Protein AF-A0A964K2U7-F1 (afdb_monomer_lite)

Secondary structure (DSSP, 8-state):
--HHHHHHHHHHHHHHHHHHHHHHH-TT-EEEEEEETT---TTGGGGGSSSPPSS-EEE-SSEEEEEE-SSHHHHHHHHHHHHHH--STTT--EEE-TT----S----HHHHHHHHHHHHHHHHHHHHHHHHHHHHHHHTHHHHHHHHEE-----TT---SS-EE--THHHHHHHHHHHHHHHHHHS-TT-HHHHHHHHHHHHHHHHHHHHHHHHHHS---HHHHHHHHHHHHHHHHHHH-------S-HHHHHHHTSHHHHHHHHHHHHHHHHHHHHHHTTSTTHHHHHHHHHHHHHHHHHHHHT-HHHHHHHHHHHHHHHHHHHHHTTT-SS--HHHHHHHHHHHHHHHHHHHHHH-TTS-THHHHHHTHHHHHHHHHHHHIIIIIS---TTS--S-SHHHHIIIIII--S----HHHHHHHHHHHHHHHHHHHHHHHHHHHHSTT-HHHHHHHHHHHHHHHHHHHHHHHTS--

Structure (mmCIF, N/CA/C/O backbone):
data_AF-A0A964K2U7-F1
#
_entry.id   AF-A0A964K2U7-F1
#
loop_
_atom_site.group_PDB
_atom_site.id
_atom_site.type_symbol
_atom_site.label_atom_id
_atom_site.label_alt_id
_atom_site.label_comp_id
_atom_site.label_asym_id
_atom_site.label_entity_id
_atom_site.label_seq_id
_atom_site.pdbx_PDB_ins_code
_atom_site.Cartn_x
_atom_site.Cartn_y
_atom_site.Cartn_z
_atom_site.occupancy
_atom_site.B_iso_or_equiv
_atom_site.auth_seq_id
_atom_site.auth_comp_id
_atom_site.auth_asym_id
_atom_site.auth_atom_id
_atom_site.pdbx_PDB_model_num
ATOM 1 N N . LEU A 1 1 ? 0.781 4.391 -28.084 1.00 31.73 1 LEU A N 1
ATOM 2 C CA . LEU A 1 1 ? 1.133 4.532 -29.524 1.00 31.73 1 LEU A CA 1
ATOM 3 C C . LEU A 1 1 ? 2.185 5.617 -29.771 1.00 31.73 1 LEU A C 1
ATOM 5 O O . LEU A 1 1 ? 3.158 5.308 -30.443 1.00 31.73 1 LEU A O 1
ATOM 9 N N . LEU A 1 2 ? 2.053 6.825 -29.196 1.00 25.27 2 LEU A N 1
ATOM 10 C CA . LEU A 1 2 ? 3.112 7.851 -29.252 1.00 25.27 2 LEU A CA 1
ATOM 11 C C . LEU A 1 2 ? 4.397 7.428 -28.515 1.00 25.27 2 LEU A C 1
ATOM 13 O O . LEU A 1 2 ? 5.455 7.424 -29.123 1.00 25.27 2 LEU A O 1
ATOM 17 N N . GLN A 1 3 ? 4.311 6.946 -27.272 1.00 29.33 3 GLN A N 1
ATOM 18 C CA . GLN A 1 3 ? 5.480 6.452 -26.512 1.00 29.33 3 GLN A CA 1
ATOM 19 C C . GLN A 1 3 ? 6.163 5.234 -27.160 1.00 29.33 3 GLN A C 1
ATOM 21 O O . GLN A 1 3 ? 7.380 5.125 -27.162 1.00 29.33 3 GLN A O 1
ATOM 26 N N . ALA A 1 4 ? 5.389 4.354 -27.804 1.00 32.38 4 ALA A N 1
ATOM 27 C CA . ALA A 1 4 ? 5.916 3.218 -28.568 1.00 32.38 4 ALA A CA 1
ATOM 28 C C . ALA A 1 4 ? 6.540 3.614 -29.924 1.00 32.38 4 ALA A C 1
ATOM 30 O O . ALA A 1 4 ? 7.207 2.787 -30.549 1.00 32.38 4 ALA A O 1
ATOM 31 N N . ARG A 1 5 ? 6.280 4.837 -30.414 1.00 33.66 5 ARG A N 1
ATOM 32 C CA . ARG A 1 5 ? 7.003 5.460 -31.536 1.00 33.66 5 ARG A CA 1
ATOM 33 C C . ARG A 1 5 ? 8.257 6.177 -31.034 1.00 33.66 5 ARG A C 1
ATOM 35 O O . ARG A 1 5 ? 9.311 5.958 -31.612 1.00 33.66 5 ARG A O 1
ATOM 42 N N . ILE A 1 6 ? 8.158 6.896 -29.913 1.00 40.16 6 ILE A N 1
ATOM 43 C CA . ILE A 1 6 ? 9.279 7.585 -29.254 1.00 40.16 6 ILE A CA 1
ATOM 44 C C . ILE A 1 6 ? 10.371 6.581 -28.840 1.00 40.16 6 ILE A C 1
ATOM 46 O O . ILE A 1 6 ? 11.510 6.734 -29.257 1.00 40.16 6 ILE A O 1
ATOM 50 N N . ASN A 1 7 ? 10.032 5.471 -28.170 1.00 50.88 7 ASN A N 1
ATOM 51 C CA . ASN A 1 7 ? 11.007 4.411 -27.847 1.00 50.88 7 ASN A CA 1
ATOM 52 C C . ASN A 1 7 ? 11.593 3.724 -29.091 1.00 50.88 7 ASN A C 1
ATOM 54 O O . ASN A 1 7 ? 12.686 3.169 -29.034 1.00 50.88 7 ASN A O 1
ATOM 58 N N . ARG A 1 8 ? 10.882 3.739 -30.226 1.00 53.56 8 ARG A N 1
ATOM 59 C CA . ARG A 1 8 ? 11.367 3.140 -31.477 1.00 53.56 8 ARG A CA 1
ATOM 60 C C . ARG A 1 8 ? 12.396 4.018 -32.174 1.00 53.56 8 ARG A C 1
ATOM 62 O O . ARG A 1 8 ? 13.367 3.481 -32.693 1.00 53.56 8 ARG A O 1
ATOM 69 N N . GLU A 1 9 ? 12.176 5.327 -32.202 1.00 56.19 9 GLU A N 1
ATOM 70 C CA . GLU A 1 9 ? 13.131 6.284 -32.769 1.00 56.19 9 GLU A CA 1
ATOM 71 C C . GLU A 1 9 ? 14.373 6.397 -31.884 1.00 56.19 9 GLU A C 1
ATOM 73 O O . GLU A 1 9 ? 15.477 6.243 -32.396 1.00 56.19 9 GLU A O 1
ATOM 78 N N . VAL A 1 10 ? 14.198 6.479 -30.560 1.00 55.84 10 VAL A N 1
ATOM 79 C CA . VAL A 1 10 ? 15.306 6.501 -29.588 1.00 55.84 10 VAL A CA 1
ATOM 80 C C . VAL A 1 10 ? 16.146 5.221 -29.660 1.00 55.84 10 VAL A C 1
ATOM 82 O O . VAL A 1 10 ? 17.365 5.293 -29.783 1.00 55.84 10 VAL A O 1
ATOM 85 N N . CYS A 1 11 ? 15.518 4.039 -29.686 1.00 55.94 11 CYS A N 1
ATOM 86 C CA . CYS A 1 11 ? 16.244 2.778 -29.862 1.00 55.94 11 CYS A CA 1
ATOM 87 C C . CYS A 1 11 ? 16.986 2.715 -31.207 1.00 55.94 11 CYS A C 1
ATOM 89 O O . CYS A 1 11 ? 18.097 2.193 -31.288 1.00 55.94 11 CYS A O 1
ATOM 91 N N . ARG A 1 12 ? 16.396 3.254 -32.280 1.00 62.06 12 ARG A N 1
ATOM 92 C CA . ARG A 1 12 ? 17.020 3.257 -33.606 1.00 62.06 12 ARG A CA 1
ATOM 93 C C . ARG A 1 12 ? 18.237 4.180 -33.651 1.00 62.06 12 ARG A C 1
ATOM 95 O O . ARG A 1 12 ? 19.259 3.769 -34.188 1.00 62.06 12 ARG A 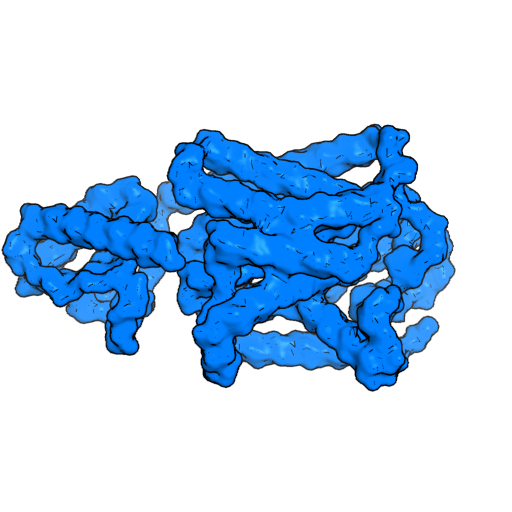O 1
ATOM 102 N N . GLU A 1 13 ? 18.153 5.368 -33.062 1.00 62.59 13 GLU A N 1
ATOM 103 C CA . GLU A 1 13 ? 19.284 6.295 -32.928 1.00 62.59 13 GLU A CA 1
ATOM 104 C C . GLU A 1 13 ? 20.396 5.708 -32.052 1.00 62.59 13 GLU A C 1
ATOM 106 O O . GLU A 1 13 ? 21.563 5.731 -32.444 1.00 62.59 13 GLU A O 1
ATOM 111 N N . ALA A 1 14 ? 20.035 5.085 -30.925 1.00 57.25 14 ALA A N 1
ATOM 112 C CA . ALA A 1 14 ? 20.966 4.384 -30.044 1.00 57.25 14 ALA A CA 1
ATOM 113 C C . ALA A 1 14 ? 21.734 3.275 -30.776 1.00 57.25 14 ALA A C 1
ATOM 115 O O . ALA A 1 14 ? 22.948 3.137 -30.630 1.00 57.25 14 ALA A O 1
ATOM 116 N N . ILE A 1 15 ? 21.021 2.491 -31.587 1.00 58.34 15 ILE A N 1
ATOM 117 C CA . ILE A 1 15 ? 21.591 1.398 -32.374 1.00 58.34 15 ILE A CA 1
ATOM 118 C C . ILE A 1 15 ? 22.478 1.922 -33.512 1.00 58.34 15 ILE A C 1
ATOM 120 O O . ILE A 1 15 ? 23.524 1.330 -33.770 1.00 58.34 15 ILE A O 1
ATOM 124 N N . ILE A 1 16 ? 22.087 3.007 -34.189 1.00 64.88 16 ILE A N 1
ATOM 125 C CA . ILE A 1 16 ? 22.888 3.625 -35.259 1.00 64.88 16 ILE A CA 1
ATOM 126 C C . ILE A 1 16 ? 24.203 4.156 -34.691 1.00 64.88 16 ILE A C 1
ATOM 128 O O . ILE A 1 16 ? 25.261 3.820 -35.214 1.00 64.88 16 ILE A O 1
ATOM 132 N N . LYS A 1 17 ? 24.147 4.895 -33.581 1.00 63.72 17 LYS A N 1
ATOM 133 C CA . LYS A 1 17 ? 25.339 5.439 -32.929 1.00 63.72 17 LYS A CA 1
ATOM 134 C C . LYS A 1 17 ? 26.271 4.338 -32.424 1.00 63.72 17 LYS A C 1
ATOM 136 O O . LYS A 1 17 ? 27.468 4.375 -32.678 1.00 63.72 17 LYS A O 1
ATOM 141 N N . LEU A 1 18 ? 25.707 3.298 -31.804 1.00 61.22 18 LEU A N 1
ATOM 142 C CA . LEU A 1 18 ? 26.470 2.116 -31.402 1.00 61.22 18 LEU A CA 1
ATOM 143 C C . LEU A 1 18 ? 27.148 1.445 -32.607 1.00 61.22 18 LEU A C 1
ATOM 145 O O . LEU A 1 18 ? 28.272 0.975 -32.494 1.00 61.22 18 LEU A O 1
ATOM 149 N N . ASN A 1 19 ? 26.479 1.394 -33.759 1.00 62.00 19 ASN A N 1
ATOM 150 C CA . ASN A 1 19 ? 27.033 0.810 -34.977 1.00 62.00 19 ASN A CA 1
ATOM 151 C C . ASN A 1 19 ? 28.189 1.643 -35.557 1.00 62.00 19 ASN A C 1
ATOM 153 O O . ASN A 1 19 ? 29.196 1.071 -35.964 1.00 62.00 19 ASN A O 1
ATOM 157 N N . GLU A 1 20 ? 28.062 2.970 -35.574 1.00 66.69 20 GLU A N 1
ATOM 158 C CA . GLU A 1 20 ? 29.128 3.886 -36.006 1.00 66.69 20 GLU A CA 1
ATOM 159 C C . GLU A 1 20 ? 30.361 3.776 -35.099 1.00 66.69 20 GLU A C 1
ATOM 161 O O . GLU A 1 20 ? 31.472 3.576 -35.593 1.00 66.69 20 GLU A O 1
ATOM 166 N N . ASP A 1 21 ? 30.152 3.794 -33.780 1.00 62.47 21 ASP A N 1
ATOM 167 C CA . ASP A 1 21 ? 31.222 3.672 -32.785 1.00 62.47 21 ASP A CA 1
ATOM 168 C C . ASP A 1 21 ? 31.923 2.301 -32.849 1.00 62.47 21 ASP A C 1
ATOM 170 O O . ASP A 1 21 ? 33.128 2.193 -32.619 1.00 62.47 21 ASP A O 1
ATOM 174 N N . LEU A 1 22 ? 31.185 1.234 -33.173 1.00 59.12 22 LEU A N 1
ATOM 175 C CA . LEU A 1 22 ? 31.733 -0.122 -33.287 1.00 59.12 22 LEU A CA 1
ATOM 176 C C . LEU A 1 22 ? 32.520 -0.340 -34.585 1.00 59.12 22 LEU A C 1
ATOM 178 O O . LEU A 1 22 ? 33.580 -0.968 -34.553 1.00 59.12 22 LEU A O 1
ATOM 182 N N . LEU A 1 23 ? 32.023 0.158 -35.721 1.00 63.53 23 LEU A N 1
ATOM 183 C CA . LEU A 1 23 ? 32.702 0.019 -37.016 1.00 63.53 23 LEU A CA 1
ATOM 184 C C . LEU A 1 23 ? 33.982 0.860 -37.094 1.00 63.53 23 LEU A C 1
ATOM 186 O O . LEU A 1 23 ? 34.909 0.471 -37.805 1.00 63.53 23 LEU A O 1
ATOM 190 N N . ALA A 1 24 ? 34.060 1.960 -36.339 1.00 65.69 24 ALA A N 1
ATOM 191 C CA . ALA A 1 24 ? 35.274 2.762 -36.209 1.00 65.69 24 ALA A CA 1
ATOM 192 C C . ALA A 1 24 ? 36.448 1.971 -35.595 1.00 65.69 24 ALA A C 1
ATOM 194 O O . ALA A 1 24 ? 37.592 2.145 -36.012 1.00 65.69 24 ALA A O 1
ATOM 195 N N . ASP A 1 25 ? 36.161 1.059 -34.661 1.00 63.03 25 ASP A N 1
ATOM 196 C CA . ASP A 1 25 ? 37.179 0.313 -33.910 1.00 63.03 25 ASP A CA 1
ATOM 197 C C . ASP A 1 25 ? 37.399 -1.125 -34.406 1.00 63.03 25 ASP A C 1
ATOM 199 O O . ASP A 1 25 ? 38.422 -1.740 -34.097 1.00 63.03 25 ASP A O 1
ATOM 203 N N . CYS A 1 26 ? 36.450 -1.692 -35.153 1.00 62.69 26 CYS A N 1
ATOM 204 C CA . CYS A 1 26 ? 36.553 -3.043 -35.703 1.00 62.69 26 CYS A CA 1
ATOM 205 C C . CYS A 1 26 ? 36.027 -3.112 -37.145 1.00 62.69 26 CYS A C 1
ATOM 207 O O . CYS A 1 26 ? 34.910 -3.583 -37.380 1.00 62.69 26 CYS A O 1
ATOM 209 N N . PRO A 1 27 ? 36.835 -2.713 -38.142 1.00 62.78 27 PRO A N 1
ATOM 210 C CA . PRO A 1 27 ? 36.427 -2.740 -39.549 1.00 62.78 27 PRO A CA 1
ATOM 211 C C . PRO A 1 27 ? 36.188 -4.162 -40.099 1.00 62.78 27 PRO A C 1
ATOM 213 O O . PRO A 1 27 ? 35.586 -4.320 -41.157 1.00 62.78 27 PRO A O 1
ATOM 216 N N . THR A 1 28 ? 36.642 -5.203 -39.391 1.00 54.69 28 THR A N 1
ATOM 217 C CA . THR A 1 28 ? 36.445 -6.629 -39.716 1.00 54.69 28 THR A CA 1
ATOM 218 C C . THR A 1 28 ? 35.242 -7.264 -39.010 1.00 54.69 28 THR A C 1
ATOM 220 O O . THR A 1 28 ? 34.909 -8.417 -39.292 1.00 54.69 28 THR A O 1
ATOM 223 N N . CYS A 1 29 ? 34.586 -6.553 -38.089 1.00 58.75 29 CYS A N 1
ATOM 224 C CA . CYS A 1 29 ? 33.457 -7.090 -37.338 1.00 58.75 29 CYS A CA 1
ATOM 225 C C . CYS A 1 29 ? 32.189 -7.129 -38.201 1.00 58.75 29 CYS A C 1
ATOM 227 O O . CYS A 1 29 ? 31.820 -6.143 -38.838 1.00 58.75 29 CYS A O 1
ATOM 229 N N . ILE A 1 30 ? 31.477 -8.260 -38.171 1.00 55.66 30 ILE A N 1
ATOM 230 C CA . ILE A 1 30 ? 30.189 -8.411 -38.848 1.00 55.66 30 ILE A CA 1
ATOM 231 C C . ILE A 1 30 ? 29.084 -8.302 -37.802 1.00 55.66 30 ILE A C 1
ATOM 233 O O . ILE A 1 30 ? 28.939 -9.131 -36.896 1.00 55.66 30 ILE A O 1
ATOM 237 N N . LEU A 1 31 ? 28.283 -7.255 -37.939 1.00 58.00 31 LEU A N 1
ATOM 238 C CA . LEU A 1 31 ? 27.092 -7.048 -37.138 1.00 58.00 31 LEU A CA 1
ATOM 239 C C . LEU A 1 31 ? 26.028 -8.073 -37.551 1.00 58.00 31 LEU A C 1
ATOM 241 O O . LEU A 1 31 ? 25.554 -8.058 -38.686 1.00 58.00 31 LEU A O 1
ATOM 245 N N . GLN A 1 32 ? 25.646 -8.973 -36.641 1.00 51.75 32 GLN A N 1
ATOM 246 C CA . GLN A 1 32 ? 24.778 -10.082 -37.029 1.00 51.75 32 GLN A CA 1
ATOM 247 C C . GLN A 1 32 ? 23.292 -9.698 -37.031 1.00 51.75 32 GLN A C 1
ATOM 249 O O . GLN A 1 32 ? 22.590 -10.066 -37.972 1.00 51.75 32 GLN A O 1
ATOM 254 N N . LYS A 1 33 ? 22.792 -8.980 -36.005 1.00 50.22 33 LYS A N 1
ATOM 255 C CA . LYS A 1 33 ? 21.372 -8.564 -35.892 1.00 50.22 33 LYS A CA 1
ATOM 256 C C . LYS A 1 33 ? 21.164 -7.336 -34.990 1.00 50.22 33 LYS A C 1
ATOM 258 O O . LYS A 1 33 ? 21.786 -7.235 -33.935 1.00 50.22 33 LYS A O 1
ATOM 263 N N . GLN A 1 34 ? 20.212 -6.478 -35.374 1.00 53.22 34 GLN A N 1
ATOM 264 C CA . GLN A 1 34 ? 19.685 -5.338 -34.604 1.00 53.22 34 GLN A CA 1
ATOM 265 C C . GLN A 1 34 ? 18.166 -5.486 -34.449 1.00 53.22 34 GLN A C 1
ATOM 267 O O . GLN A 1 34 ? 17.467 -5.595 -35.455 1.00 53.22 34 GLN A O 1
ATOM 272 N N . GLN A 1 35 ? 17.634 -5.481 -33.222 1.00 56.53 35 GLN A N 1
ATOM 273 C CA . GLN A 1 35 ? 16.182 -5.490 -32.992 1.00 56.53 35 GLN A CA 1
ATOM 274 C C . GLN A 1 35 ? 15.802 -4.712 -31.720 1.00 56.53 35 GLN A C 1
ATOM 276 O O . GLN A 1 35 ? 16.251 -5.046 -30.625 1.00 56.53 35 GLN A O 1
ATOM 281 N N . CYS A 1 36 ? 14.933 -3.709 -31.883 1.00 54.50 36 CYS A N 1
ATOM 282 C CA . CYS A 1 36 ? 14.214 -3.024 -30.802 1.00 54.50 36 CYS A CA 1
ATOM 283 C C . CYS A 1 36 ? 12.994 -3.863 -30.373 1.00 54.50 36 CYS A C 1
ATOM 285 O O . CYS A 1 36 ? 12.355 -4.497 -31.222 1.00 54.50 36 CYS A O 1
ATOM 287 N N . LEU A 1 37 ? 12.628 -3.868 -29.085 1.00 50.66 37 LEU A N 1
ATOM 288 C CA . LEU A 1 37 ? 11.411 -4.555 -28.616 1.00 50.66 37 LEU A CA 1
ATOM 289 C C . LEU A 1 37 ? 10.168 -3.920 -29.278 1.00 50.66 37 LEU A C 1
ATOM 291 O O . LEU A 1 37 ? 9.939 -2.719 -29.120 1.00 50.66 37 LEU A O 1
ATOM 295 N N . PRO A 1 38 ? 9.405 -4.693 -30.085 1.00 45.09 38 PRO A N 1
ATOM 296 C CA . PRO A 1 38 ? 8.776 -5.934 -29.620 1.00 45.09 38 PRO A CA 1
ATOM 297 C C . PRO A 1 38 ? 8.978 -7.190 -30.506 1.00 45.09 38 PRO A C 1
ATOM 299 O O . PRO A 1 38 ? 8.299 -8.186 -30.290 1.00 45.09 38 PRO A O 1
ATOM 302 N N . ASN A 1 39 ? 9.888 -7.196 -31.488 1.00 47.03 39 ASN A N 1
ATOM 303 C CA . ASN A 1 39 ? 9.936 -8.238 -32.540 1.00 47.03 39 ASN A CA 1
ATOM 304 C C . ASN A 1 39 ? 10.937 -9.393 -32.311 1.00 47.03 39 ASN A C 1
ATOM 306 O O . ASN A 1 39 ? 11.471 -9.953 -33.271 1.00 47.03 39 ASN A O 1
ATOM 310 N N . LEU A 1 40 ? 11.221 -9.766 -31.063 1.00 51.50 40 LEU A N 1
ATOM 311 C CA . LEU A 1 40 ? 12.094 -10.915 -30.797 1.00 51.50 40 LEU A CA 1
ATOM 312 C C . LEU A 1 40 ? 11.326 -12.223 -31.040 1.00 51.50 40 LEU A C 1
ATOM 314 O O . LEU A 1 40 ? 10.275 -12.455 -30.453 1.00 51.50 40 LEU A O 1
ATOM 318 N N . THR A 1 41 ? 11.846 -13.095 -31.905 1.00 51.44 41 THR A N 1
ATOM 319 C CA . THR A 1 41 ? 11.312 -14.461 -32.061 1.00 51.44 41 THR A CA 1
ATOM 320 C C . THR A 1 41 ? 11.615 -15.309 -30.819 1.00 51.44 41 THR A C 1
ATOM 322 O O . THR A 1 41 ? 12.549 -15.022 -30.068 1.00 51.44 41 THR A O 1
ATOM 325 N N . SER A 1 42 ? 10.882 -16.409 -30.608 1.00 46.88 42 SER A N 1
ATOM 326 C CA . SER A 1 42 ? 11.052 -17.306 -29.449 1.00 46.88 42 SER A CA 1
ATOM 327 C C . SER A 1 42 ? 12.485 -17.842 -29.274 1.00 46.88 42 SER A C 1
ATOM 329 O O . SER A 1 42 ? 12.930 -18.037 -28.147 1.00 46.88 42 SER A O 1
ATOM 331 N N . GLN A 1 43 ? 13.248 -18.010 -30.362 1.00 45.94 43 GLN A N 1
ATOM 332 C CA . GLN A 1 43 ? 14.672 -18.385 -30.316 1.00 45.94 43 GLN A CA 1
ATOM 333 C C . GLN A 1 43 ? 15.589 -17.222 -29.889 1.00 45.94 43 GLN A C 1
ATOM 335 O O . GLN A 1 43 ? 16.648 -17.447 -29.309 1.00 45.94 43 GLN A O 1
ATOM 340 N N . GLN A 1 44 ? 15.187 -15.973 -30.135 1.00 52.03 44 GLN A N 1
ATOM 341 C CA . GLN A 1 44 ? 15.972 -14.766 -29.850 1.00 52.03 44 GLN A CA 1
ATOM 342 C C . GLN A 1 44 ? 15.803 -14.257 -28.414 1.00 52.03 44 GLN A C 1
ATOM 344 O O . GLN A 1 44 ? 16.643 -13.494 -27.944 1.00 52.03 44 GLN A O 1
ATOM 349 N N . HIS A 1 45 ? 14.804 -14.738 -27.668 1.00 55.25 45 HIS A N 1
ATOM 350 C CA . HIS A 1 45 ? 14.689 -14.467 -26.230 1.00 55.25 45 HIS A CA 1
ATOM 351 C C . HIS A 1 45 ? 15.899 -14.964 -25.428 1.00 55.25 45 HIS A C 1
ATOM 353 O O . HIS A 1 45 ? 16.191 -14.418 -24.364 1.00 55.25 45 HIS A O 1
ATOM 359 N N . ILE A 1 46 ? 16.667 -15.934 -25.950 1.00 52.88 46 ILE A N 1
ATOM 360 C CA . ILE A 1 46 ? 17.918 -16.359 -25.315 1.00 52.88 46 ILE A CA 1
ATOM 361 C C . ILE A 1 46 ? 18.925 -15.208 -25.226 1.00 52.88 46 ILE A C 1
ATOM 363 O O . ILE A 1 46 ? 19.698 -15.167 -24.275 1.00 52.88 46 ILE A O 1
ATOM 367 N N . LEU A 1 47 ? 18.880 -14.232 -26.142 1.00 51.75 47 LEU A N 1
ATOM 368 C CA . LEU A 1 47 ? 19.743 -13.048 -26.124 1.00 51.75 47 LEU A CA 1
ATOM 369 C C . LEU A 1 47 ? 19.449 -12.129 -24.930 1.00 51.75 47 LEU A C 1
ATOM 371 O O . LEU A 1 47 ? 20.360 -11.458 -24.460 1.00 51.75 47 LEU A O 1
ATOM 375 N N . LEU A 1 48 ? 18.228 -12.176 -24.391 1.00 50.91 48 LEU A N 1
ATOM 376 C CA . LEU A 1 48 ? 17.817 -11.485 -23.165 1.00 50.91 48 LEU A CA 1
ATOM 377 C C . LEU A 1 48 ? 17.912 -12.364 -21.904 1.00 50.91 48 LEU A C 1
ATOM 379 O O . LEU A 1 48 ? 17.656 -11.875 -20.806 1.00 50.91 48 LEU A O 1
ATOM 383 N N . SER A 1 49 ? 18.259 -13.647 -22.048 1.00 53.00 49 SER A N 1
ATOM 384 C CA . SER A 1 49 ? 18.346 -14.604 -20.939 1.00 53.00 49 SER A CA 1
ATOM 385 C C . SER A 1 49 ? 19.716 -14.595 -20.251 1.00 53.00 49 SER A C 1
ATOM 387 O O . SER A 1 49 ? 20.730 -14.270 -20.867 1.00 53.00 49 SER A O 1
ATOM 389 N N . ASN A 1 50 ? 19.767 -15.077 -19.007 1.00 54.31 50 ASN A N 1
ATOM 390 C CA . ASN A 1 50 ? 21.006 -15.188 -18.222 1.00 54.31 50 ASN A CA 1
ATOM 391 C C . ASN A 1 50 ? 21.924 -16.353 -18.665 1.00 54.31 50 ASN A C 1
ATOM 393 O O . ASN A 1 50 ? 22.968 -16.593 -18.057 1.00 54.31 50 ASN A O 1
ATOM 397 N N . LYS A 1 51 ? 21.547 -17.112 -19.707 1.00 50.97 51 LYS A N 1
ATOM 398 C CA . LYS A 1 51 ? 22.320 -18.266 -20.202 1.00 50.97 51 LYS A CA 1
ATOM 399 C C . LYS A 1 51 ? 23.587 -17.805 -20.937 1.00 50.97 51 LYS A C 1
ATOM 401 O O . LYS A 1 51 ? 23.508 -16.802 -21.638 1.00 50.97 51 LYS A O 1
ATOM 406 N N . PRO A 1 52 ? 24.729 -18.502 -20.856 1.00 52.84 52 PRO A N 1
ATOM 407 C CA . PRO A 1 52 ? 25.931 -18.133 -21.610 1.00 52.84 52 PRO A CA 1
ATOM 408 C C . PRO A 1 52 ? 25.693 -18.210 -23.130 1.00 52.84 52 PRO A C 1
ATOM 410 O O . PRO A 1 52 ? 24.974 -19.091 -23.603 1.00 52.84 52 PRO A O 1
ATOM 413 N N . LEU A 1 53 ? 26.282 -17.282 -23.894 1.00 58.53 53 LEU A N 1
ATOM 414 C CA . LEU A 1 53 ? 26.344 -17.352 -25.362 1.00 58.53 53 LEU A CA 1
ATOM 415 C C . LEU A 1 53 ? 27.717 -17.858 -25.796 1.00 58.53 53 LEU A C 1
ATOM 417 O O . LEU A 1 53 ? 28.718 -17.594 -25.133 1.00 58.53 53 LEU A O 1
ATOM 421 N N . ALA A 1 54 ? 27.756 -18.544 -26.936 1.00 55.34 54 ALA A N 1
ATOM 422 C CA . ALA A 1 54 ? 28.992 -19.030 -27.550 1.00 55.34 54 ALA A CA 1
ATOM 423 C C . ALA A 1 54 ? 29.813 -17.919 -28.238 1.00 55.34 54 ALA A C 1
ATOM 425 O O . ALA A 1 54 ? 30.881 -18.188 -28.783 1.00 55.34 54 ALA A O 1
ATOM 426 N N . PHE A 1 55 ? 29.317 -16.680 -28.232 1.00 59.22 55 PHE A N 1
ATOM 427 C CA . PHE A 1 55 ? 29.925 -15.527 -28.886 1.00 59.22 55 PHE A CA 1
ATOM 428 C C . PHE A 1 55 ? 29.804 -14.271 -28.001 1.00 59.22 55 PHE A C 1
ATOM 430 O O . PHE A 1 55 ? 28.848 -14.170 -27.223 1.00 59.22 55 PHE A O 1
ATOM 437 N N . PRO A 1 56 ? 30.755 -13.322 -28.095 1.00 56.22 56 PRO A N 1
ATOM 438 C CA . PRO A 1 56 ? 30.677 -12.043 -27.391 1.00 56.22 56 PRO A CA 1
ATOM 439 C C . PRO A 1 56 ? 29.447 -11.211 -27.821 1.00 56.22 56 PRO A C 1
ATOM 441 O O . PRO A 1 56 ? 28.999 -11.293 -28.963 1.00 56.22 56 PRO A O 1
ATOM 444 N N . SER A 1 57 ? 28.848 -10.435 -26.911 1.00 59.94 57 SER A N 1
ATOM 445 C CA . SER A 1 57 ? 27.643 -9.630 -27.208 1.00 59.94 57 SER A CA 1
ATOM 446 C C . SER A 1 57 ? 27.556 -8.347 -26.376 1.00 59.94 57 SER A C 1
ATOM 448 O O . SER A 1 57 ? 28.140 -8.273 -25.296 1.00 59.94 57 SER A O 1
ATOM 450 N N . THR A 1 58 ? 26.836 -7.336 -26.876 1.00 57.56 58 THR A N 1
ATOM 451 C CA . THR A 1 58 ? 26.579 -6.063 -26.184 1.00 57.56 58 THR A CA 1
ATOM 452 C C . THR A 1 58 ? 25.081 -5.868 -25.957 1.00 57.56 58 THR A C 1
ATOM 454 O O . THR A 1 58 ? 24.247 -6.132 -26.826 1.00 57.56 58 THR A O 1
ATOM 457 N N . ARG A 1 59 ? 24.704 -5.390 -24.770 1.00 59.44 59 ARG A N 1
ATOM 458 C CA . ARG A 1 59 ? 23.296 -5.147 -24.422 1.00 59.44 59 ARG A CA 1
ATOM 459 C C . ARG A 1 59 ? 23.061 -3.689 -24.047 1.00 59.44 59 ARG A C 1
ATOM 461 O O . ARG A 1 59 ? 23.836 -3.145 -23.272 1.00 59.44 59 ARG A O 1
ATOM 468 N N . SER A 1 60 ? 21.976 -3.111 -24.562 1.00 54.72 60 SER A N 1
ATOM 469 C CA . SER A 1 60 ? 21.422 -1.806 -24.176 1.00 54.72 60 SER A CA 1
ATOM 470 C C . SER A 1 60 ? 20.056 -1.997 -23.490 1.00 54.72 60 SER A C 1
ATOM 472 O O . SER A 1 60 ? 19.465 -3.080 -23.563 1.00 54.72 60 SER A O 1
ATOM 474 N N . TYR A 1 61 ? 19.556 -0.962 -22.809 1.00 49.03 61 TYR A N 1
ATOM 475 C CA . TYR A 1 61 ? 18.252 -0.953 -22.135 1.00 49.03 61 TYR A CA 1
ATOM 476 C C . TYR A 1 61 ? 17.078 -1.140 -23.123 1.00 49.03 61 TYR A C 1
ATOM 478 O O . TYR A 1 61 ? 16.112 -1.828 -22.800 1.00 49.03 61 TYR A O 1
ATOM 486 N N . ASP A 1 62 ? 17.210 -0.642 -24.361 1.00 45.97 62 ASP A N 1
ATOM 487 C CA . ASP A 1 62 ? 16.142 -0.651 -25.380 1.00 45.97 62 ASP A CA 1
ATOM 488 C C . ASP A 1 62 ? 16.300 -1.724 -26.486 1.00 45.97 62 ASP A C 1
ATOM 490 O O . ASP A 1 62 ? 15.437 -1.870 -27.361 1.00 45.97 62 ASP A O 1
ATOM 494 N N . GLY A 1 63 ? 17.378 -2.521 -26.461 1.00 51.47 63 GLY A N 1
ATOM 495 C CA . GLY A 1 63 ? 17.653 -3.545 -27.478 1.00 51.47 63 GLY A CA 1
ATOM 496 C C . GLY A 1 63 ? 18.939 -4.348 -27.246 1.00 51.47 63 GLY A C 1
ATOM 497 O O . GLY A 1 63 ? 19.756 -4.030 -26.383 1.00 51.47 63 GLY A O 1
ATOM 498 N N . VAL A 1 64 ? 19.136 -5.414 -28.031 1.00 52.59 64 VAL A N 1
ATOM 499 C CA . VAL A 1 64 ? 20.358 -6.243 -27.993 1.00 52.59 64 VAL A CA 1
ATOM 500 C C . VAL A 1 64 ? 21.092 -6.144 -29.325 1.00 52.59 64 VAL A C 1
ATOM 502 O O . VAL A 1 64 ? 20.480 -6.340 -30.377 1.00 52.59 64 VAL A O 1
ATOM 505 N N . ALA A 1 65 ? 22.402 -5.893 -29.274 1.00 55.47 65 ALA A N 1
ATOM 506 C CA . ALA A 1 65 ? 23.289 -5.969 -30.426 1.00 55.47 65 ALA A CA 1
ATOM 507 C C . ALA A 1 65 ? 24.222 -7.179 -30.260 1.00 55.47 65 ALA A C 1
ATOM 509 O O . ALA A 1 65 ? 24.900 -7.355 -29.250 1.00 55.47 65 ALA A O 1
ATOM 510 N N . THR A 1 66 ? 24.243 -8.059 -31.257 1.00 52.38 66 THR A N 1
ATOM 511 C CA . THR A 1 66 ? 25.173 -9.200 -31.280 1.00 52.38 66 THR A CA 1
ATOM 512 C C . THR A 1 66 ? 26.162 -9.002 -32.412 1.00 52.38 66 THR A C 1
ATOM 514 O O . THR A 1 66 ? 25.769 -8.666 -33.532 1.00 52.38 66 THR A O 1
ATOM 517 N N . TYR A 1 67 ? 27.443 -9.188 -32.111 1.00 58.53 67 TYR A N 1
ATOM 518 C CA . TYR A 1 67 ? 28.529 -9.052 -33.071 1.00 58.53 67 TYR A CA 1
ATOM 519 C C . TYR A 1 67 ? 29.307 -10.366 -33.138 1.00 58.53 67 TYR A C 1
ATOM 521 O O . TYR A 1 67 ? 29.463 -11.070 -32.142 1.00 58.53 67 TYR A O 1
ATOM 529 N N . LEU A 1 68 ? 29.769 -10.708 -34.338 1.00 51.03 68 LEU A N 1
ATOM 530 C CA . LEU A 1 68 ? 30.656 -11.838 -34.584 1.00 51.03 68 LEU A CA 1
ATOM 531 C C . LEU A 1 68 ? 31.876 -11.328 -35.343 1.00 51.03 68 LEU A C 1
ATOM 533 O O . LEU A 1 68 ? 31.751 -10.629 -36.347 1.00 51.03 68 LEU A O 1
ATOM 537 N N . SER A 1 69 ? 33.056 -11.692 -34.855 1.00 47.88 69 SER A N 1
ATOM 538 C CA . SER A 1 69 ? 34.327 -11.488 -35.547 1.00 47.88 69 SER A CA 1
ATOM 539 C C . SER A 1 69 ? 35.033 -12.832 -35.674 1.00 47.88 69 SER A C 1
ATOM 541 O O . SER A 1 69 ? 34.875 -13.699 -34.813 1.00 47.88 69 SER A O 1
ATOM 543 N N . ALA A 1 70 ? 35.812 -13.000 -36.742 1.00 48.72 70 ALA A N 1
ATOM 544 C CA . ALA A 1 70 ? 36.680 -14.160 -36.924 1.00 48.72 70 ALA A CA 1
ATOM 545 C C . ALA A 1 70 ? 37.849 -14.179 -35.915 1.00 48.72 70 ALA A C 1
ATOM 547 O O . ALA A 1 70 ? 38.400 -15.243 -35.646 1.00 48.72 70 ALA A O 1
ATOM 548 N N . ASP A 1 71 ? 38.186 -13.023 -35.326 1.00 60.12 71 ASP A N 1
ATOM 549 C CA . ASP A 1 71 ? 39.145 -12.882 -34.227 1.00 60.12 71 ASP A CA 1
ATOM 550 C C . ASP A 1 71 ? 38.412 -12.547 -32.917 1.00 60.12 71 ASP A C 1
ATOM 552 O O . ASP A 1 71 ? 37.865 -11.453 -32.729 1.00 60.12 71 ASP A O 1
ATOM 556 N N . SER A 1 72 ? 38.407 -13.510 -31.993 1.00 56.56 72 SER A N 1
ATOM 557 C CA . SER A 1 72 ? 37.724 -13.387 -30.704 1.00 56.56 72 SER A CA 1
ATOM 558 C C . SER A 1 72 ? 38.336 -12.312 -29.799 1.00 56.56 72 SER A C 1
ATOM 560 O O . SER A 1 72 ? 37.608 -11.740 -28.989 1.00 56.56 72 SER A O 1
ATOM 562 N N . ASN A 1 73 ? 39.634 -12.011 -29.918 1.00 59.97 73 ASN A N 1
ATOM 563 C CA . ASN A 1 73 ? 40.288 -10.994 -29.087 1.00 59.97 73 ASN A CA 1
ATOM 564 C C . ASN A 1 73 ? 39.931 -9.584 -29.561 1.00 59.97 73 ASN A C 1
ATOM 566 O O . ASN A 1 73 ? 39.648 -8.704 -28.748 1.00 59.97 73 ASN A O 1
ATOM 570 N N . GLN A 1 74 ? 39.866 -9.387 -30.878 1.00 64.56 74 GLN A N 1
ATOM 571 C CA . GLN A 1 74 ? 39.428 -8.127 -31.470 1.00 64.56 74 GLN A CA 1
ATOM 572 C C . GLN A 1 74 ? 37.968 -7.817 -31.102 1.00 64.56 74 GLN A C 1
ATOM 574 O O . GLN A 1 74 ? 37.656 -6.702 -30.693 1.00 64.56 74 GLN A O 1
ATOM 579 N N . ALA A 1 75 ? 37.094 -8.828 -31.138 1.00 60.56 75 ALA A N 1
ATOM 580 C CA . ALA A 1 75 ? 35.691 -8.700 -30.743 1.00 60.56 75 ALA A CA 1
ATOM 581 C C . ALA A 1 75 ? 35.523 -8.244 -29.279 1.00 60.56 75 ALA A C 1
ATOM 583 O O . ALA A 1 75 ? 34.699 -7.380 -28.978 1.00 60.56 75 ALA A O 1
ATOM 584 N N . ILE A 1 76 ? 36.315 -8.819 -28.367 1.00 64.50 76 ILE A N 1
ATOM 585 C CA . ILE A 1 76 ? 36.277 -8.491 -26.936 1.00 64.50 76 ILE A CA 1
ATOM 586 C C . ILE A 1 76 ? 36.781 -7.064 -26.693 1.00 64.50 76 ILE A C 1
ATOM 588 O O . ILE A 1 76 ? 36.129 -6.304 -25.978 1.00 64.50 76 ILE A O 1
ATOM 592 N N . ASN A 1 77 ? 37.892 -6.670 -27.318 1.00 67.75 77 ASN A N 1
ATOM 593 C CA . ASN A 1 77 ? 38.475 -5.340 -27.132 1.00 67.75 77 ASN A CA 1
ATOM 594 C C . ASN A 1 77 ? 37.543 -4.224 -27.618 1.00 67.75 77 ASN A C 1
ATOM 596 O O . ASN A 1 77 ? 37.332 -3.245 -26.903 1.00 67.75 77 ASN A O 1
ATOM 600 N N . SER A 1 78 ? 36.918 -4.392 -28.784 1.00 66.38 78 SER A N 1
ATOM 601 C CA . SER A 1 78 ? 35.955 -3.417 -29.309 1.00 66.38 78 SER A CA 1
ATOM 602 C C . SER A 1 78 ? 34.686 -3.334 -28.457 1.00 66.38 78 SER A C 1
ATOM 604 O O . SER A 1 78 ? 34.115 -2.259 -28.286 1.00 66.38 78 SER A O 1
ATOM 606 N N . CYS A 1 79 ? 34.266 -4.448 -27.857 1.00 65.62 79 CYS A N 1
ATOM 607 C CA . CYS A 1 79 ? 33.136 -4.473 -26.936 1.00 65.62 79 CYS A CA 1
ATOM 608 C C . CYS A 1 79 ? 33.410 -3.738 -25.621 1.00 65.62 79 CYS A C 1
ATOM 610 O O . CYS A 1 79 ? 32.582 -2.942 -25.179 1.00 65.62 79 CYS A O 1
ATOM 612 N N . LEU A 1 80 ? 34.581 -3.962 -25.021 1.00 68.19 80 LEU A N 1
ATOM 613 C CA . LEU A 1 80 ? 35.006 -3.258 -23.809 1.00 68.19 80 LEU A CA 1
ATOM 614 C C . LEU A 1 80 ? 35.197 -1.755 -24.070 1.00 68.19 80 LEU A C 1
ATOM 616 O O . LEU A 1 80 ? 34.826 -0.934 -23.233 1.00 68.19 80 LEU A O 1
ATOM 620 N N . ALA A 1 81 ? 35.698 -1.378 -25.250 1.00 68.25 81 ALA A N 1
ATOM 621 C CA . ALA A 1 81 ? 35.809 0.021 -25.667 1.00 68.25 81 ALA A CA 1
ATOM 622 C C . ALA A 1 81 ? 34.437 0.697 -25.866 1.00 68.25 81 ALA A C 1
ATOM 624 O O . ALA A 1 81 ? 34.264 1.869 -25.525 1.00 68.25 81 ALA A O 1
ATOM 625 N N . ALA A 1 82 ? 33.441 -0.028 -26.388 1.00 63.78 82 ALA A N 1
ATOM 626 C CA . ALA A 1 82 ? 32.070 0.468 -26.523 1.00 63.78 82 ALA A CA 1
ATOM 627 C C . ALA A 1 82 ? 31.379 0.673 -25.161 1.00 63.78 82 ALA A C 1
ATOM 629 O O . ALA A 1 82 ? 30.703 1.681 -24.964 1.00 63.78 82 ALA A O 1
ATOM 630 N N . GLU A 1 83 ? 31.589 -0.237 -24.204 1.00 68.12 83 GLU A N 1
ATOM 631 C CA . GLU A 1 83 ? 31.113 -0.075 -22.823 1.00 68.12 83 GLU A CA 1
ATOM 632 C C . GLU A 1 83 ? 31.773 1.130 -22.134 1.00 68.12 83 GLU A C 1
ATOM 634 O O . GLU A 1 83 ? 31.075 1.964 -21.563 1.00 68.12 83 GLU A O 1
ATOM 639 N N . ALA A 1 84 ? 33.095 1.292 -22.265 1.00 66.44 84 ALA A N 1
ATOM 640 C CA . ALA A 1 84 ? 33.834 2.400 -21.654 1.00 66.44 84 ALA A CA 1
ATOM 641 C C . ALA A 1 84 ? 33.436 3.792 -22.187 1.00 66.44 84 ALA A C 1
ATOM 643 O O . ALA A 1 84 ? 33.538 4.782 -21.463 1.00 66.44 84 ALA A O 1
ATOM 644 N N . ARG A 1 85 ? 32.979 3.886 -23.443 1.00 63.88 85 ARG A N 1
ATOM 645 C CA . ARG A 1 85 ? 32.528 5.149 -24.061 1.00 63.88 85 ARG A CA 1
ATOM 646 C C . ARG A 1 85 ? 31.055 5.463 -23.814 1.00 63.88 85 ARG A C 1
ATOM 648 O O . ARG A 1 85 ? 30.633 6.601 -24.028 1.00 63.88 85 ARG A O 1
ATOM 655 N N . SER A 1 86 ? 30.268 4.495 -23.350 1.00 60.53 86 SER A N 1
ATOM 656 C CA . SER A 1 86 ? 28.853 4.715 -23.076 1.00 60.53 86 SER A CA 1
ATOM 657 C C . SER A 1 86 ? 28.648 5.395 -21.717 1.00 60.53 86 SER A C 1
ATOM 659 O O . SER A 1 86 ? 28.593 4.755 -20.670 1.00 60.53 86 SER A O 1
ATOM 661 N N . SER A 1 87 ? 28.548 6.727 -21.735 1.00 47.66 87 SER A N 1
ATOM 662 C CA . SER A 1 87 ? 28.505 7.576 -20.533 1.00 47.66 87 SER A CA 1
ATOM 663 C C . SER A 1 87 ? 27.105 8.039 -20.107 1.00 47.66 87 SER A C 1
ATOM 665 O O . SER A 1 87 ? 26.962 8.639 -19.044 1.00 47.66 87 SER A O 1
ATOM 667 N N . SER A 1 88 ? 26.055 7.768 -20.895 1.00 50.00 88 SER A N 1
ATOM 668 C CA . SER A 1 88 ? 24.679 8.190 -20.575 1.00 50.00 88 SER A CA 1
ATOM 669 C C . SER A 1 88 ? 23.816 7.024 -20.084 1.00 50.00 88 SER A C 1
ATOM 671 O O . SER A 1 88 ? 23.820 5.955 -20.693 1.00 50.00 88 SER A O 1
ATOM 673 N N . LEU A 1 89 ? 23.018 7.248 -19.031 1.00 44.34 89 LEU A N 1
ATOM 674 C CA . LEU A 1 89 ? 22.062 6.276 -18.464 1.00 44.34 89 LEU A CA 1
ATOM 675 C C . LEU A 1 89 ? 21.111 5.663 -19.510 1.00 44.34 89 LEU A C 1
ATOM 677 O O . LEU A 1 89 ? 20.725 4.508 -19.379 1.00 44.34 89 LEU A O 1
ATOM 681 N N . VAL A 1 90 ? 20.780 6.409 -20.569 1.00 40.44 90 VAL A N 1
ATOM 682 C CA . VAL A 1 90 ? 19.861 5.983 -21.643 1.00 40.44 90 VAL A CA 1
ATOM 683 C C . VAL A 1 90 ? 20.524 5.014 -22.633 1.00 40.44 90 VAL A C 1
ATOM 685 O O . VAL A 1 90 ? 19.852 4.185 -23.234 1.00 40.44 90 VAL A O 1
ATOM 688 N N . HIS A 1 91 ? 21.850 5.075 -22.785 1.00 48.59 91 HIS A N 1
ATOM 689 C CA . HIS A 1 91 ? 22.588 4.299 -23.789 1.00 48.59 91 HIS A CA 1
ATOM 690 C C . HIS A 1 91 ? 23.609 3.343 -23.179 1.00 48.59 91 HIS A C 1
ATOM 692 O O . HIS A 1 91 ? 24.423 2.804 -23.928 1.00 48.59 91 HIS A O 1
ATOM 698 N N . LYS A 1 92 ? 23.610 3.145 -21.851 1.00 55.03 92 LYS A N 1
ATOM 699 C CA . LYS A 1 92 ? 24.626 2.348 -21.152 1.00 55.03 92 LYS A CA 1
ATOM 700 C C . LYS A 1 92 ? 24.673 0.942 -21.752 1.00 55.03 92 LYS A C 1
ATOM 702 O O . LYS A 1 92 ? 23.734 0.158 -21.608 1.00 55.03 92 LYS A O 1
ATOM 707 N N . VAL A 1 93 ? 25.750 0.660 -22.482 1.00 59.41 93 VAL A N 1
ATOM 708 C CA . VAL A 1 93 ? 25.953 -0.621 -23.156 1.00 59.41 93 VAL A CA 1
ATOM 709 C C . VAL A 1 93 ? 26.854 -1.466 -22.287 1.00 59.41 93 VAL A C 1
ATOM 711 O O . VAL A 1 93 ? 27.904 -0.997 -21.865 1.00 59.41 93 VAL A O 1
ATOM 714 N N . LYS A 1 94 ? 26.457 -2.711 -22.041 1.00 61.47 94 LYS A N 1
ATOM 715 C CA . LYS A 1 94 ? 27.252 -3.644 -21.253 1.00 61.47 94 LYS A CA 1
ATOM 716 C C . LYS A 1 94 ? 27.824 -4.767 -22.107 1.00 61.47 94 LYS A C 1
ATOM 718 O O . LYS A 1 94 ? 27.086 -5.388 -22.881 1.00 61.47 94 LYS A O 1
ATOM 723 N N . CYS A 1 95 ? 29.118 -5.031 -21.950 1.00 62.62 95 CYS A N 1
ATOM 724 C CA . CYS A 1 95 ? 29.821 -6.091 -22.648 1.00 62.62 95 CYS A CA 1
ATOM 725 C C . CYS A 1 95 ? 29.638 -7.448 -21.953 1.00 62.62 95 CYS A C 1
ATOM 727 O O . CYS A 1 95 ? 29.748 -7.571 -20.733 1.00 62.62 95 CYS A O 1
ATOM 729 N N . HIS A 1 96 ? 29.396 -8.501 -22.735 1.00 61.81 96 HIS A N 1
ATOM 730 C CA . HIS A 1 96 ? 29.366 -9.883 -22.262 1.00 61.81 96 HIS A CA 1
ATOM 731 C C . HIS A 1 96 ? 30.323 -10.749 -23.088 1.00 61.81 96 HIS A C 1
ATOM 733 O O . HIS A 1 96 ? 30.187 -10.847 -24.308 1.00 61.81 96 HIS A O 1
ATOM 739 N N . ILE A 1 97 ? 31.268 -11.403 -22.408 1.00 61.34 97 ILE A N 1
ATOM 740 C CA . ILE A 1 97 ? 32.298 -12.260 -23.014 1.00 61.34 97 ILE A CA 1
ATOM 741 C C . ILE A 1 97 ? 31.734 -13.674 -23.244 1.00 61.34 97 ILE A C 1
ATOM 743 O O . ILE A 1 97 ? 30.898 -14.150 -22.467 1.00 61.34 97 ILE A O 1
ATOM 747 N N . SER A 1 98 ? 32.190 -14.350 -24.304 1.00 55.69 98 SER A N 1
ATOM 748 C CA . SER A 1 98 ? 31.788 -15.725 -24.643 1.00 55.69 98 SER A CA 1
ATOM 749 C C . SER A 1 98 ? 31.952 -16.688 -23.455 1.00 55.69 98 SER A C 1
ATOM 751 O O . SER A 1 98 ? 32.946 -16.631 -22.734 1.00 55.69 98 SER A O 1
ATOM 753 N N . GLY A 1 99 ? 30.958 -17.550 -23.222 1.00 51.09 99 GLY A N 1
ATOM 754 C CA . GLY A 1 99 ? 30.975 -18.564 -22.157 1.00 51.09 99 GLY A CA 1
ATOM 755 C C . GLY A 1 99 ? 30.740 -18.048 -20.728 1.00 51.09 99 GLY A C 1
ATOM 756 O O . GLY A 1 99 ? 30.561 -18.861 -19.822 1.00 51.09 99 GLY A O 1
ATOM 757 N N . SER A 1 100 ? 30.684 -16.729 -20.508 1.00 50.50 100 SER A N 1
ATOM 758 C CA . SER A 1 100 ? 30.407 -16.157 -19.183 1.00 50.50 100 SER A CA 1
ATOM 759 C C . SER A 1 100 ? 28.918 -16.243 -18.816 1.00 50.50 100 SER A C 1
ATOM 761 O O . SER A 1 100 ? 28.031 -16.054 -19.657 1.00 50.50 100 SER A O 1
ATOM 763 N N . LEU A 1 101 ? 28.621 -16.532 -17.542 1.00 48.22 101 LEU A N 1
ATOM 764 C CA . LEU A 1 101 ? 27.270 -16.379 -16.999 1.00 48.22 101 LEU A CA 1
ATOM 765 C C . LEU A 1 101 ? 26.860 -14.912 -17.147 1.00 48.22 101 LEU A C 1
ATOM 767 O O . LEU A 1 101 ? 27.533 -14.015 -16.640 1.00 48.22 101 LEU A O 1
ATOM 771 N N . ARG A 1 102 ? 25.742 -14.662 -17.836 1.00 54.62 102 ARG A N 1
ATOM 772 C CA . ARG A 1 102 ? 25.201 -13.313 -18.035 1.00 54.62 102 ARG A CA 1
ATOM 773 C C . ARG A 1 102 ? 24.415 -12.905 -16.796 1.00 54.62 102 ARG A C 1
ATOM 775 O O . ARG A 1 102 ? 23.192 -12.818 -16.809 1.00 54.62 102 ARG A O 1
ATOM 782 N N . GLY A 1 103 ? 25.146 -12.738 -15.699 1.00 45.25 103 GLY A N 1
ATOM 783 C CA . GLY A 1 103 ? 24.649 -12.120 -14.484 1.00 45.25 103 GLY A CA 1
ATOM 784 C C . GLY A 1 103 ? 24.482 -10.617 -14.680 1.00 45.25 103 GLY A C 1
ATOM 785 O O . GLY A 1 103 ? 25.260 -9.962 -15.385 1.00 45.25 103 GLY A O 1
ATOM 786 N N . ILE A 1 104 ? 23.461 -10.076 -14.022 1.00 42.16 104 ILE A N 1
ATOM 787 C CA . ILE A 1 104 ? 23.393 -8.661 -13.656 1.00 42.16 104 ILE A CA 1
ATOM 788 C C . ILE A 1 104 ? 24.751 -8.302 -13.050 1.00 42.16 104 ILE A C 1
ATOM 790 O O . ILE A 1 104 ? 25.326 -9.096 -12.310 1.00 42.16 104 ILE A O 1
ATOM 794 N N . SER A 1 105 ? 25.312 -7.173 -13.473 1.00 39.88 105 SER A N 1
ATOM 795 C CA . SER A 1 105 ? 26.649 -6.739 -13.068 1.00 39.88 105 SER A CA 1
ATOM 796 C C . SER A 1 105 ? 26.902 -6.944 -11.589 1.00 39.88 105 SER A C 1
ATOM 798 O O . SER A 1 105 ? 26.139 -6.430 -10.783 1.00 39.88 105 SER A O 1
ATOM 800 N N . ALA A 1 106 ? 28.023 -7.579 -11.247 1.00 37.47 106 ALA A N 1
ATOM 801 C CA . ALA A 1 106 ? 28.764 -7.094 -10.097 1.00 37.47 106 ALA A CA 1
ATOM 802 C C . ALA A 1 106 ? 29.056 -5.616 -10.399 1.00 37.47 106 ALA A C 1
ATOM 804 O O . ALA A 1 106 ? 29.743 -5.300 -11.374 1.00 37.47 106 ALA A O 1
ATOM 805 N N . SER A 1 107 ? 28.373 -4.723 -9.695 1.00 38.28 107 SER A N 1
ATOM 806 C CA . SER A 1 107 ? 28.634 -3.292 -9.721 1.00 38.28 107 SER A CA 1
ATOM 807 C C . SER A 1 107 ? 30.033 -3.045 -9.156 1.00 38.28 107 SER A C 1
ATOM 809 O O . SER A 1 107 ? 30.495 -3.764 -8.265 1.00 38.28 107 SER A O 1
ATOM 811 N N . ASN A 1 108 ? 30.744 -2.053 -9.695 1.00 39.97 108 ASN A N 1
ATOM 812 C CA . ASN A 1 108 ? 31.987 -1.606 -9.079 1.00 39.97 108 ASN A CA 1
ATOM 813 C C . ASN A 1 108 ? 31.670 -1.103 -7.663 1.00 39.97 108 ASN A C 1
ATOM 815 O O . ASN A 1 108 ? 30.617 -0.518 -7.428 1.00 39.97 108 ASN A O 1
ATOM 819 N N . ILE A 1 109 ? 32.593 -1.282 -6.716 1.00 42.31 109 ILE A N 1
ATOM 820 C CA . ILE A 1 109 ? 32.420 -0.844 -5.317 1.00 42.31 109 ILE A CA 1
ATOM 821 C C . ILE A 1 109 ? 32.041 0.652 -5.228 1.00 42.31 109 ILE A C 1
ATOM 823 O O . ILE A 1 109 ? 31.316 1.044 -4.319 1.00 42.31 109 ILE A O 1
ATOM 827 N N . HIS A 1 110 ? 32.472 1.477 -6.190 1.00 42.12 110 HIS A N 1
ATOM 828 C CA . HIS A 1 110 ? 32.090 2.890 -6.289 1.00 42.12 110 HIS A CA 1
ATOM 829 C C . HIS A 1 110 ? 30.609 3.133 -6.625 1.00 42.12 110 HIS A C 1
ATOM 831 O O . HIS A 1 110 ? 30.043 4.079 -6.083 1.00 42.12 110 HIS A O 1
ATOM 837 N N . ASP A 1 111 ? 29.980 2.289 -7.449 1.00 57.41 111 ASP A N 1
ATOM 838 C CA . ASP A 1 111 ? 28.550 2.411 -7.777 1.00 57.41 111 ASP A CA 1
ATOM 839 C C . ASP A 1 111 ? 27.688 2.088 -6.539 1.00 57.41 111 ASP A C 1
ATOM 841 O O . ASP A 1 111 ? 26.707 2.769 -6.261 1.00 57.41 111 ASP A O 1
ATOM 845 N N . SER A 1 112 ? 28.125 1.130 -5.710 1.00 65.19 112 SER A N 1
ATOM 846 C CA . SER A 1 112 ? 27.422 0.738 -4.477 1.00 65.19 112 SER A CA 1
ATOM 847 C C . SER A 1 112 ? 27.286 1.887 -3.466 1.00 65.19 112 SER A C 1
ATOM 849 O O . SER A 1 112 ? 26.229 2.066 -2.864 1.00 65.19 112 SER A O 1
ATOM 851 N N . TRP A 1 113 ? 28.331 2.706 -3.286 1.00 77.31 113 TRP A N 1
ATOM 852 C CA . TRP A 1 113 ? 28.285 3.836 -2.347 1.00 77.31 113 TRP A CA 1
ATOM 853 C C . TRP A 1 113 ? 27.359 4.964 -2.808 1.00 77.31 113 TRP A C 1
ATOM 855 O O . TRP A 1 113 ? 26.739 5.609 -1.963 1.00 77.31 113 TRP A O 1
ATOM 865 N N . ALA A 1 114 ? 27.263 5.198 -4.120 1.00 78.31 114 ALA A N 1
ATOM 866 C CA . ALA 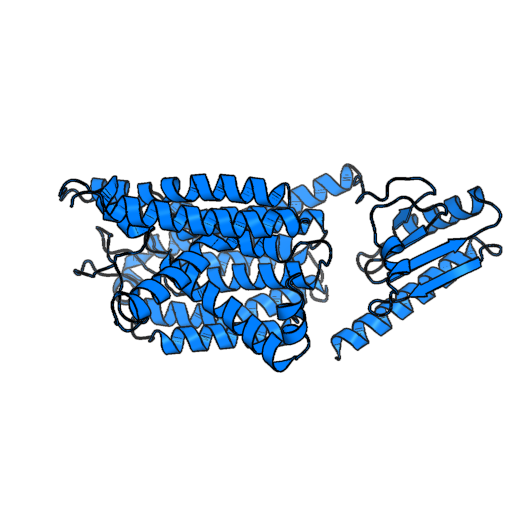A 1 114 ? 26.338 6.176 -4.683 1.00 78.31 114 ALA A CA 1
ATOM 867 C C . ALA A 1 114 ? 24.882 5.725 -4.488 1.00 78.31 114 ALA A C 1
ATOM 869 O O . ALA A 1 114 ? 24.086 6.490 -3.945 1.00 78.31 114 ALA A O 1
ATOM 870 N N . ASP A 1 115 ? 24.577 4.460 -4.802 1.00 80.31 115 ASP A N 1
ATOM 871 C CA . ASP A 1 115 ? 23.253 3.866 -4.578 1.00 80.31 115 ASP A CA 1
ATOM 872 C C . ASP A 1 115 ? 22.857 3.940 -3.092 1.00 80.31 115 ASP A C 1
ATOM 874 O O . ASP A 1 115 ? 21.761 4.373 -2.738 1.00 80.31 115 ASP A O 1
ATOM 878 N N . LEU A 1 116 ? 23.770 3.559 -2.188 1.00 87.88 116 LEU A N 1
ATOM 879 C CA . LEU A 1 116 ? 23.558 3.627 -0.738 1.00 87.88 116 LEU A CA 1
ATOM 880 C C . LEU A 1 116 ? 23.277 5.055 -0.259 1.00 87.88 116 LEU A C 1
ATOM 882 O O . LEU A 1 116 ? 22.427 5.252 0.615 1.00 87.88 116 LEU A O 1
ATOM 886 N N . PHE A 1 117 ? 23.991 6.042 -0.805 1.00 90.44 117 PHE A N 1
ATOM 887 C CA . PHE A 1 117 ? 23.784 7.447 -0.475 1.00 90.44 117 PHE A CA 1
ATOM 888 C C . PHE A 1 117 ? 22.407 7.928 -0.934 1.00 90.44 117 PHE A C 1
ATOM 890 O O . PHE A 1 117 ? 21.683 8.514 -0.130 1.00 90.44 117 PHE A O 1
ATOM 897 N N . GLU A 1 118 ? 22.018 7.633 -2.176 1.00 89.50 118 GLU A N 1
ATOM 898 C CA . GLU A 1 118 ? 20.710 8.005 -2.720 1.00 89.50 118 GLU A CA 1
ATOM 899 C C . GLU A 1 118 ? 19.576 7.360 -1.917 1.00 89.50 118 GLU A C 1
ATOM 901 O O . GLU A 1 118 ? 18.717 8.067 -1.396 1.00 89.50 118 GLU A O 1
ATOM 906 N N . ILE A 1 119 ? 19.641 6.044 -1.675 1.00 93.38 119 ILE A N 1
ATOM 907 C CA . ILE A 1 119 ? 18.662 5.314 -0.852 1.00 93.38 119 ILE A CA 1
ATOM 90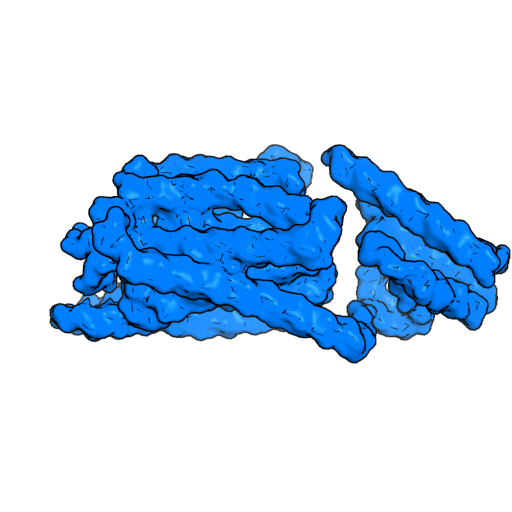8 C C . ILE A 1 119 ? 18.521 5.956 0.535 1.00 93.38 119 ILE A C 1
ATOM 910 O O . ILE A 1 119 ? 17.406 6.185 1.018 1.00 93.38 119 ILE A O 1
ATOM 914 N N . SER A 1 120 ? 19.649 6.256 1.183 1.00 95.75 120 SER A N 1
ATOM 915 C CA . SER A 1 120 ? 19.666 6.862 2.517 1.00 95.75 120 SER A CA 1
ATOM 916 C C . SER A 1 120 ? 19.074 8.270 2.507 1.00 95.75 120 SER A C 1
ATOM 918 O O . SER A 1 120 ? 18.313 8.625 3.410 1.00 95.75 120 SER A O 1
ATOM 920 N N . LEU A 1 121 ? 19.388 9.066 1.484 1.00 96.38 121 LEU A N 1
ATOM 921 C CA . LEU A 1 121 ? 18.919 10.438 1.335 1.00 96.38 121 LEU A CA 1
ATOM 922 C C . LEU A 1 121 ? 17.416 10.501 1.033 1.00 96.38 121 LEU A C 1
ATOM 924 O O . LEU A 1 121 ? 16.705 11.294 1.660 1.00 96.38 121 LEU A O 1
ATOM 928 N N . THR A 1 122 ? 16.916 9.640 0.143 1.00 96.44 122 THR A N 1
ATOM 929 C CA . THR A 1 122 ? 15.485 9.491 -0.156 1.00 96.44 122 THR A CA 1
ATOM 930 C C . THR A 1 122 ? 14.710 9.130 1.110 1.00 96.44 122 THR A C 1
ATOM 932 O O . THR A 1 122 ? 13.703 9.767 1.433 1.00 96.44 122 THR A O 1
ATOM 935 N N . LEU A 1 123 ? 15.203 8.149 1.877 1.00 98.06 123 LEU A N 1
ATOM 936 C CA . LEU A 1 123 ? 14.559 7.731 3.119 1.00 98.06 123 LEU A CA 1
ATOM 937 C C . LEU A 1 123 ? 14.576 8.820 4.183 1.00 98.06 123 LEU A C 1
ATOM 939 O O . LEU A 1 123 ? 13.530 9.112 4.760 1.00 98.06 123 LEU A O 1
ATOM 943 N N . ALA A 1 124 ? 15.732 9.436 4.430 1.00 98.44 124 ALA A N 1
ATOM 944 C CA . ALA A 1 124 ? 15.858 10.497 5.420 1.00 98.44 124 ALA A CA 1
ATOM 945 C C . ALA A 1 124 ? 14.919 11.666 5.100 1.00 98.44 124 ALA A C 1
ATOM 947 O O . ALA A 1 124 ? 14.189 12.124 5.977 1.00 98.44 124 ALA A O 1
ATOM 948 N N . THR A 1 125 ? 14.874 12.093 3.836 1.00 98.62 125 THR A N 1
ATOM 949 C CA . THR A 1 125 ? 14.000 13.179 3.371 1.00 98.62 125 THR A CA 1
ATOM 950 C C . THR A 1 125 ? 12.529 12.868 3.629 1.00 98.62 125 THR A C 1
ATOM 952 O O . THR A 1 125 ? 11.831 13.666 4.258 1.00 98.62 125 THR A O 1
ATOM 955 N N . ALA A 1 126 ? 12.061 11.690 3.210 1.00 98.69 126 ALA A N 1
ATOM 956 C CA . ALA A 1 126 ? 10.672 11.284 3.400 1.00 98.69 126 ALA A CA 1
ATOM 957 C C . ALA A 1 126 ? 10.298 11.115 4.886 1.00 98.69 126 ALA A C 1
ATOM 959 O O . ALA A 1 126 ? 9.238 11.585 5.312 1.00 98.69 126 ALA A O 1
ATOM 960 N N . ILE A 1 127 ? 11.177 10.491 5.685 1.00 98.81 127 ILE A N 1
ATOM 961 C CA . ILE A 1 127 ? 10.977 10.291 7.129 1.00 98.81 127 ILE A CA 1
ATOM 962 C C . ILE A 1 127 ? 10.870 11.637 7.833 1.00 98.81 127 ILE A C 1
ATOM 964 O O . ILE A 1 127 ? 9.901 11.864 8.553 1.00 98.81 127 ILE A O 1
ATOM 968 N N . ILE A 1 128 ? 11.842 12.529 7.625 1.00 98.81 128 ILE A N 1
ATOM 969 C CA . ILE A 1 128 ? 11.900 13.825 8.307 1.00 98.81 128 ILE A CA 1
ATOM 970 C C . ILE A 1 128 ? 10.686 14.671 7.928 1.00 98.81 128 ILE A C 1
ATOM 972 O O . ILE A 1 128 ? 10.031 15.213 8.817 1.00 98.81 128 ILE A O 1
ATOM 976 N N . ALA A 1 129 ? 10.344 14.743 6.639 1.00 98.81 129 ALA A N 1
ATOM 977 C CA . ALA A 1 129 ? 9.197 15.512 6.173 1.00 98.81 129 ALA A CA 1
ATOM 978 C C . ALA A 1 129 ? 7.881 14.991 6.770 1.00 98.81 129 ALA A C 1
ATOM 980 O O . ALA A 1 129 ? 7.149 15.759 7.398 1.00 98.81 129 ALA A O 1
ATOM 981 N N . SER A 1 130 ? 7.595 13.687 6.661 1.00 98.75 130 SER A N 1
ATOM 982 C CA . SER A 1 130 ? 6.362 13.126 7.226 1.00 98.75 130 SER A CA 1
ATOM 983 C C . SER A 1 130 ? 6.334 13.233 8.751 1.00 98.75 130 SER A C 1
ATOM 985 O O . SER A 1 130 ? 5.308 13.587 9.329 1.00 98.75 130 SER A O 1
ATOM 987 N N . TRP A 1 131 ? 7.449 12.958 9.429 1.00 98.69 131 TRP A N 1
ATOM 988 C CA . TRP A 1 131 ? 7.535 13.071 10.883 1.00 98.69 131 TRP A CA 1
ATOM 989 C C . TRP A 1 131 ? 7.257 14.501 11.350 1.00 98.69 131 TRP A C 1
ATOM 991 O O . TRP A 1 131 ? 6.499 14.704 12.301 1.00 98.69 131 TRP A O 1
ATOM 1001 N N . PHE A 1 132 ? 7.837 15.489 10.664 1.00 98.62 132 PHE A N 1
ATOM 1002 C CA . PHE A 1 132 ? 7.676 16.902 10.985 1.00 98.62 132 PHE A CA 1
ATOM 1003 C C . PHE A 1 132 ? 6.243 17.379 10.749 1.00 98.62 132 PHE A C 1
ATOM 1005 O O . PHE A 1 132 ? 5.676 18.051 11.608 1.00 98.62 132 PHE A O 1
ATOM 1012 N N . ILE A 1 133 ? 5.605 16.981 9.645 1.00 98.56 133 ILE A N 1
ATOM 1013 C CA . ILE A 1 133 ? 4.196 17.321 9.413 1.00 98.56 133 ILE A CA 1
ATOM 1014 C C . ILE A 1 133 ? 3.282 16.660 10.450 1.00 98.56 133 ILE A C 1
ATOM 1016 O O . ILE A 1 133 ? 2.379 17.322 10.958 1.00 98.56 133 ILE A O 1
ATOM 1020 N N . CYS A 1 134 ? 3.535 15.410 10.853 1.00 98.31 134 CYS A N 1
ATOM 1021 C CA . CYS A 1 134 ? 2.815 14.806 11.978 1.00 98.31 134 CYS A CA 1
ATOM 1022 C C . CYS A 1 134 ? 3.005 15.600 13.280 1.00 98.31 134 CYS A C 1
ATOM 1024 O O . CYS A 1 134 ? 2.030 15.827 13.995 1.00 98.31 134 CYS A O 1
ATOM 1026 N N . TYR A 1 135 ? 4.228 16.053 13.576 1.00 98.00 135 TYR A N 1
ATOM 1027 C CA . TYR A 1 135 ? 4.486 16.928 14.719 1.00 98.00 135 TYR A CA 1
ATOM 1028 C C . TYR A 1 135 ? 3.650 18.212 14.645 1.00 98.00 135 TYR A C 1
ATOM 1030 O O . TYR A 1 135 ? 3.022 18.570 15.638 1.00 98.00 135 TYR A O 1
ATOM 1038 N N . LEU A 1 136 ? 3.590 18.878 13.486 1.00 98.00 136 LEU A N 1
ATOM 1039 C CA . LEU A 1 136 ? 2.794 20.096 13.311 1.00 98.00 136 LEU A CA 1
ATOM 1040 C C . LEU A 1 136 ? 1.292 19.838 13.492 1.00 98.00 136 LEU A C 1
ATOM 1042 O O . LEU A 1 136 ? 0.643 20.593 14.213 1.00 98.00 136 LEU A O 1
ATOM 1046 N N . ILE A 1 137 ? 0.757 18.761 12.908 1.00 96.81 137 ILE A N 1
ATOM 1047 C CA . ILE A 1 137 ? -0.651 18.359 13.074 1.00 96.81 137 ILE A CA 1
ATOM 1048 C C . ILE A 1 137 ? -0.976 18.164 14.560 1.00 96.81 137 ILE A C 1
ATOM 1050 O O . ILE A 1 137 ? -1.964 18.681 15.065 1.00 96.81 137 ILE A O 1
ATOM 1054 N N . LEU A 1 138 ? -0.120 17.459 15.297 1.00 95.75 138 LEU A N 1
ATOM 1055 C CA . LEU A 1 138 ? -0.344 17.224 16.724 1.00 95.75 138 LEU A CA 1
ATOM 1056 C C . LEU A 1 138 ? -0.131 18.487 17.570 1.00 95.75 138 LEU A C 1
ATOM 1058 O O . LEU A 1 138 ? -0.821 18.709 18.559 1.00 95.75 138 LEU A O 1
ATOM 1062 N N . ARG A 1 139 ? 0.831 19.340 17.204 1.00 96.12 139 ARG A N 1
ATOM 1063 C CA . ARG A 1 139 ? 1.153 20.562 17.952 1.00 96.12 139 ARG A CA 1
ATOM 1064 C C . ARG A 1 139 ? 0.050 21.613 17.845 1.00 96.12 139 ARG A C 1
ATOM 1066 O O . ARG A 1 139 ? -0.171 22.342 18.814 1.00 96.12 139 ARG A O 1
ATOM 1073 N N . TYR A 1 140 ? -0.598 21.697 16.685 1.00 94.81 140 TYR A N 1
ATOM 1074 C CA . TYR A 1 140 ? -1.627 22.684 16.356 1.00 94.81 140 TYR A CA 1
ATOM 1075 C C . TYR A 1 140 ? -3.039 22.083 16.285 1.00 94.81 140 TYR A C 1
ATOM 1077 O O . TY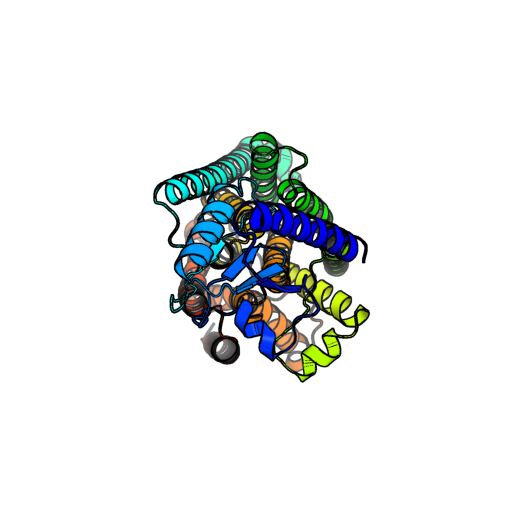R A 1 140 ? -3.934 22.682 15.687 1.00 94.81 140 TYR A O 1
ATOM 1085 N N . GLU A 1 141 ? -3.253 20.956 16.968 1.00 93.12 141 GLU A N 1
ATOM 1086 C CA . GLU A 1 141 ? -4.512 20.200 17.025 1.00 93.12 141 GLU A CA 1
ATOM 1087 C C . GLU A 1 141 ? -5.736 21.084 17.306 1.00 93.12 141 GLU A C 1
ATOM 1089 O O . GLU A 1 141 ? -6.761 20.983 16.632 1.00 93.12 141 GLU A O 1
ATOM 1094 N N . ASN A 1 142 ? -5.595 22.049 18.220 1.00 90.19 142 ASN A N 1
ATOM 1095 C CA . ASN A 1 142 ? -6.653 22.994 18.589 1.00 90.19 142 ASN A CA 1
ATOM 1096 C C . ASN A 1 142 ? -7.236 23.782 17.398 1.00 90.19 142 ASN A C 1
ATOM 1098 O O . ASN A 1 142 ? -8.390 24.199 17.458 1.00 90.19 142 ASN A O 1
ATOM 1102 N N . LEU A 1 143 ? -6.469 23.995 16.320 1.00 92.31 143 LEU A N 1
ATOM 1103 C CA . LEU A 1 143 ? -6.920 24.753 15.146 1.00 92.31 143 LEU A CA 1
ATOM 1104 C C . LEU A 1 143 ? -7.844 23.938 14.232 1.00 92.31 143 LEU A C 1
ATOM 1106 O O . LEU A 1 143 ? -8.680 24.510 13.537 1.00 92.31 143 LEU A O 1
ATOM 1110 N N . HIS A 1 144 ? -7.710 22.611 14.222 1.00 91.75 144 HIS A N 1
ATOM 1111 C CA . HIS A 1 144 ? -8.383 21.738 13.254 1.00 91.75 144 HIS A CA 1
ATOM 1112 C C . HIS A 1 144 ? -9.153 20.578 13.890 1.00 91.75 144 HIS A C 1
ATOM 1114 O O . HIS A 1 144 ? -9.787 19.808 13.165 1.00 91.75 144 HIS A O 1
ATOM 1120 N N . ALA A 1 145 ? -9.141 20.433 15.217 1.00 88.06 145 ALA A N 1
ATOM 1121 C CA . ALA A 1 145 ? -9.810 19.338 15.919 1.00 88.06 145 ALA A CA 1
ATOM 1122 C C . ALA A 1 145 ? -11.288 19.192 15.523 1.00 88.06 145 ALA A C 1
ATOM 1124 O O . ALA A 1 145 ? -11.757 18.086 15.273 1.00 88.06 145 ALA A O 1
ATOM 1125 N N . HIS A 1 146 ? -11.992 20.317 15.359 1.00 86.81 146 HIS A N 1
ATOM 1126 C CA . HIS A 1 146 ? -13.401 20.359 14.951 1.00 86.81 146 HIS A CA 1
ATOM 1127 C C . HIS A 1 146 ? -13.690 19.742 13.569 1.00 86.81 146 HIS A C 1
ATOM 1129 O O . HIS A 1 146 ? -14.818 19.330 13.319 1.00 86.81 146 HIS A O 1
ATOM 1135 N N . LEU A 1 147 ? -12.688 19.677 12.688 1.00 87.69 147 LEU A N 1
ATOM 1136 C CA . LEU A 1 147 ? -12.792 19.108 11.339 1.00 87.69 147 LEU A CA 1
ATOM 1137 C C . LEU A 1 147 ? -12.183 17.711 11.244 1.00 87.69 147 LEU A C 1
ATOM 1139 O O . LEU A 1 147 ? -12.675 16.852 10.528 1.00 87.69 147 LEU A O 1
ATOM 1143 N N . SER A 1 148 ? -11.060 17.508 11.924 1.00 85.62 148 SER A N 1
ATOM 1144 C CA . SER A 1 148 ? -10.164 16.377 11.668 1.00 85.62 148 SER A CA 1
ATOM 1145 C C . SER A 1 148 ? -10.298 15.234 12.666 1.00 85.62 148 SER A C 1
ATOM 1147 O O . SER A 1 148 ? -9.803 14.140 12.390 1.00 85.62 148 SER A O 1
ATOM 1149 N N . HIS A 1 149 ? -10.910 15.458 13.832 1.00 85.38 149 HIS A N 1
ATOM 1150 C CA . HIS A 1 149 ? -11.012 14.411 14.842 1.00 85.38 149 HIS A CA 1
ATOM 1151 C C . HIS A 1 149 ? -12.078 13.395 14.484 1.00 85.38 149 HIS A C 1
ATOM 1153 O O . HIS A 1 149 ? -13.182 13.738 14.064 1.00 85.38 149 HIS A O 1
ATOM 1159 N N . ASP A 1 150 ? -11.767 12.131 14.751 1.00 75.88 150 ASP A N 1
ATOM 1160 C CA . ASP A 1 150 ? -12.804 11.124 14.891 1.00 75.88 150 ASP A CA 1
ATOM 1161 C C . ASP A 1 150 ? -13.305 11.104 16.351 1.00 75.88 150 ASP A C 1
ATOM 1163 O O . ASP A 1 150 ? -12.531 10.765 17.253 1.00 75.88 150 ASP A O 1
ATOM 1167 N N . PRO A 1 151 ? -14.564 11.496 16.632 1.00 71.06 151 PRO A N 1
ATOM 1168 C CA . PRO A 1 151 ? -15.078 11.537 17.996 1.00 71.06 151 PRO A CA 1
ATOM 1169 C C . PRO A 1 151 ? -15.267 10.128 18.575 1.00 71.06 151 PRO A C 1
ATOM 1171 O O . PRO A 1 151 ? -15.578 9.173 17.851 1.00 71.06 151 PRO A O 1
ATOM 1174 N N . ILE A 1 152 ? -15.163 10.020 19.906 1.00 61.34 152 ILE A N 1
ATOM 1175 C CA . ILE A 1 152 ? -15.505 8.815 20.677 1.00 61.34 152 ILE A CA 1
ATOM 1176 C C . ILE A 1 152 ? -17.033 8.645 20.648 1.00 61.34 152 ILE A C 1
ATOM 1178 O O . ILE A 1 152 ? -17.750 9.062 21.552 1.00 61.34 152 ILE A O 1
ATOM 1182 N N . GLN A 1 153 ? -17.557 8.081 19.569 1.00 57.50 153 GLN A N 1
ATOM 1183 C CA . GLN A 1 153 ? -18.951 7.650 19.471 1.00 57.50 153 GLN A CA 1
ATOM 1184 C C . GLN A 1 153 ? -18.988 6.138 19.240 1.00 57.50 153 GLN A C 1
ATOM 1186 O O . GLN A 1 153 ? -18.086 5.617 18.581 1.00 57.50 153 GLN A O 1
ATOM 1191 N N . PRO A 1 154 ? -20.006 5.418 19.746 1.00 50.19 154 PRO A N 1
ATOM 1192 C CA . PRO A 1 154 ? -20.143 3.993 19.481 1.00 50.19 154 PRO A CA 1
ATOM 1193 C C . PRO A 1 154 ? -20.291 3.764 17.971 1.00 50.19 154 PRO A C 1
ATOM 1195 O O . PRO A 1 154 ? -21.251 4.205 17.344 1.00 50.19 154 PRO A O 1
ATOM 1198 N N . GLY A 1 155 ? -19.308 3.085 17.386 1.00 55.25 155 GLY A N 1
ATOM 1199 C CA . GLY A 1 155 ? -19.286 2.691 15.984 1.00 55.25 155 GLY A CA 1
ATOM 1200 C C . GLY A 1 155 ? -18.739 1.276 15.865 1.00 55.25 155 GLY A C 1
ATOM 1201 O O . GLY A 1 155 ? -17.822 0.905 16.591 1.00 55.25 155 GLY A O 1
ATOM 1202 N N . ILE A 1 156 ? -19.294 0.495 14.938 1.00 54.81 156 ILE A N 1
ATOM 1203 C CA . ILE A 1 156 ? -18.991 -0.938 14.751 1.00 54.81 156 ILE A CA 1
ATOM 1204 C C . ILE A 1 156 ? -17.485 -1.192 14.510 1.00 54.81 156 ILE A C 1
ATOM 1206 O O . ILE A 1 156 ? -16.986 -2.270 14.817 1.00 54.81 156 ILE A O 1
ATOM 1210 N N . GLN A 1 157 ? -16.765 -0.183 14.004 1.00 55.34 157 GLN A N 1
ATOM 1211 C CA . GLN A 1 157 ? -15.343 -0.232 13.643 1.00 55.34 157 GLN A CA 1
ATOM 1212 C C . GLN A 1 157 ? -14.459 0.724 14.474 1.00 55.34 157 GLN A C 1
ATOM 1214 O O . GLN A 1 157 ? -13.294 0.929 14.147 1.00 55.34 157 GLN A O 1
ATOM 1219 N N . LYS A 1 158 ? -14.984 1.348 15.541 1.00 59.34 158 LYS A N 1
ATOM 1220 C CA . LYS A 1 158 ? -14.231 2.329 16.342 1.00 59.34 158 LYS A CA 1
ATOM 1221 C C . LYS A 1 158 ? -13.636 1.676 17.589 1.00 59.34 158 LYS A C 1
ATOM 1223 O O . LYS A 1 158 ? -14.356 1.326 18.521 1.00 59.34 158 LYS A O 1
ATOM 1228 N N . PHE A 1 159 ? -12.310 1.547 17.617 1.00 57.75 159 PHE A N 1
ATOM 1229 C CA . PHE A 1 159 ? -11.558 0.921 18.718 1.00 57.75 159 PHE A CA 1
ATOM 1230 C C . PHE A 1 159 ? -10.543 1.860 19.379 1.00 57.75 159 PHE A C 1
ATOM 1232 O O . PHE A 1 159 ? -9.591 1.393 20.009 1.00 57.75 159 PHE A O 1
ATOM 1239 N N . HIS A 1 160 ? -10.738 3.171 19.230 1.00 61.78 160 HIS A N 1
ATOM 1240 C CA . HIS A 1 160 ? -9.921 4.199 19.866 1.00 61.78 160 HIS A CA 1
ATOM 1241 C C . HIS A 1 160 ? -10.568 4.734 21.142 1.00 61.78 160 HIS A C 1
ATOM 1243 O O . HIS A 1 160 ? -11.783 4.672 21.330 1.00 61.78 160 HIS A O 1
ATOM 1249 N N . SER A 1 161 ? -9.714 5.194 22.050 1.00 57.50 161 SER A N 1
ATOM 1250 C CA . SER A 1 161 ? -10.067 5.622 23.404 1.00 57.50 161 SER A CA 1
ATOM 1251 C C . SER A 1 161 ? -10.017 7.138 23.601 1.00 57.50 161 SER A C 1
ATOM 1253 O O . SER A 1 161 ? -10.471 7.625 24.632 1.00 57.50 161 SER A O 1
ATOM 1255 N N . GLN A 1 162 ? -9.462 7.877 22.639 1.00 69.56 162 GLN A N 1
ATOM 1256 C CA . GLN A 1 162 ? -9.250 9.323 22.690 1.00 69.56 162 GLN A CA 1
ATOM 1257 C C . GLN A 1 162 ? -9.637 9.942 21.342 1.00 69.56 162 GLN A C 1
ATOM 1259 O O . GLN A 1 162 ? -9.366 9.317 20.309 1.00 69.56 162 GLN A O 1
ATOM 1264 N N . PRO A 1 163 ? -10.221 11.157 21.308 1.00 79.12 163 PRO A N 1
ATOM 1265 C CA . PRO A 1 163 ? -10.401 11.883 20.057 1.00 79.12 163 PRO A CA 1
ATOM 1266 C C . PRO A 1 163 ? -9.035 12.039 19.393 1.00 79.12 163 PRO A C 1
ATOM 1268 O O . PRO A 1 163 ? -8.108 12.555 20.008 1.00 79.12 163 PRO A O 1
ATOM 1271 N N . THR A 1 164 ? -8.905 11.527 18.175 1.00 88.44 164 THR A N 1
ATOM 1272 C CA . THR A 1 164 ? -7.616 11.433 17.486 1.00 88.44 164 THR A CA 1
ATOM 1273 C C . THR A 1 164 ? -7.744 12.061 16.099 1.00 88.44 164 THR A C 1
ATOM 1275 O O . THR A 1 164 ? -8.716 11.753 15.394 1.00 88.44 164 THR A O 1
ATOM 1278 N N . PRO A 1 165 ? -6.794 12.913 15.665 1.00 92.12 165 PRO A N 1
ATOM 1279 C CA . PRO A 1 165 ? -6.781 13.442 14.307 1.00 92.12 165 PRO A CA 1
ATOM 1280 C C . PRO A 1 165 ? -6.700 12.321 13.263 1.00 92.12 165 PRO A C 1
ATOM 1282 O O . PRO A 1 165 ? -5.783 11.500 13.286 1.00 92.12 165 PRO A O 1
ATOM 1285 N N . ARG A 1 166 ? -7.629 12.317 12.304 1.00 93.69 166 ARG A N 1
ATOM 1286 C CA . ARG A 1 166 ? -7.710 11.366 11.182 1.00 93.69 166 ARG A CA 1
ATOM 1287 C C . ARG A 1 166 ? -7.253 12.020 9.872 1.00 93.69 166 ARG A C 1
ATOM 1289 O O . ARG A 1 166 ? -7.931 11.947 8.866 1.00 93.69 166 ARG A O 1
ATOM 1296 N N . ILE A 1 167 ? -6.119 12.720 9.904 1.00 96.00 167 ILE A N 1
ATOM 1297 C CA . ILE A 1 167 ? -5.557 13.450 8.746 1.00 96.00 167 ILE A CA 1
ATOM 1298 C C . ILE A 1 167 ? -4.070 13.131 8.516 1.00 96.00 167 ILE A C 1
ATOM 1300 O O . ILE A 1 167 ? -3.331 13.917 7.924 1.00 96.00 167 ILE A O 1
ATOM 1304 N N . GLY A 1 168 ? -3.609 11.964 8.978 1.00 9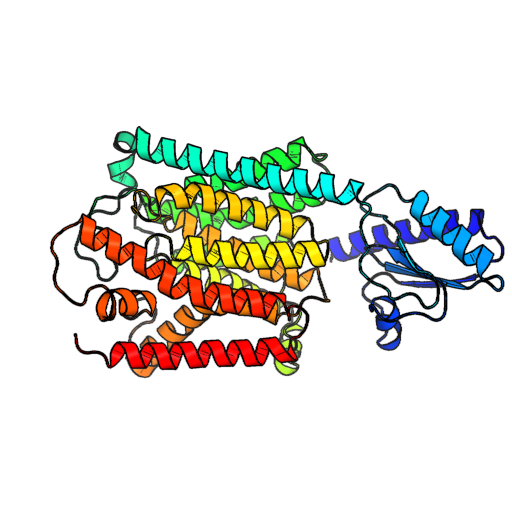7.19 168 GLY A N 1
ATOM 1305 C CA . GLY A 1 168 ? -2.223 11.511 8.826 1.00 97.19 168 GLY A CA 1
ATOM 1306 C C . GLY A 1 168 ? -1.758 11.387 7.374 1.00 97.19 168 GLY A C 1
ATOM 1307 O O . GLY A 1 168 ? -0.570 11.550 7.101 1.00 97.19 168 GLY A O 1
ATOM 1308 N N . GLY A 1 169 ? -2.683 11.196 6.430 1.00 97.75 169 GLY A N 1
ATOM 1309 C CA . GLY A 1 169 ? -2.402 11.209 4.996 1.00 97.75 169 GLY A CA 1
ATOM 1310 C C . GLY A 1 169 ? -1.697 12.474 4.504 1.00 97.75 169 GLY A C 1
ATOM 1311 O O . GLY A 1 169 ? -0.892 12.387 3.581 1.00 97.75 169 GLY A O 1
ATOM 1312 N N . ILE A 1 170 ? -1.924 13.631 5.141 1.00 98.50 170 ILE A N 1
ATOM 1313 C CA . ILE A 1 170 ? -1.233 14.887 4.798 1.00 98.50 170 ILE A CA 1
ATOM 1314 C C . ILE A 1 170 ? 0.276 14.754 5.032 1.00 98.50 170 ILE A C 1
ATOM 1316 O O . ILE A 1 170 ? 1.072 15.190 4.202 1.00 98.50 170 ILE A O 1
ATOM 1320 N N . ALA A 1 171 ? 0.674 14.115 6.132 1.00 98.56 171 ALA A N 1
ATOM 1321 C CA . ALA A 1 171 ? 2.079 13.878 6.440 1.00 98.56 171 ALA A CA 1
ATOM 1322 C C . ALA A 1 171 ? 2.727 12.909 5.442 1.00 98.56 171 ALA A C 1
ATOM 1324 O O . ALA A 1 171 ? 3.832 13.166 4.965 1.00 98.56 171 ALA A O 1
ATOM 1325 N N . ILE A 1 172 ? 2.003 11.851 5.063 1.00 98.81 172 ILE A N 1
ATOM 1326 C CA . ILE A 1 172 ? 2.470 10.875 4.072 1.00 98.81 172 ILE A CA 1
ATOM 1327 C C . ILE A 1 172 ? 2.669 11.549 2.705 1.00 98.81 172 ILE A C 1
ATOM 1329 O O . ILE A 1 172 ? 3.723 11.403 2.089 1.00 98.81 172 ILE A O 1
ATOM 1333 N N . MET A 1 173 ? 1.692 12.343 2.252 1.00 98.75 173 MET A N 1
ATOM 1334 C CA . MET A 1 173 ? 1.789 13.103 1.002 1.00 98.75 173 MET A CA 1
ATOM 1335 C C . MET A 1 173 ? 2.946 14.112 1.034 1.00 98.75 173 MET A C 1
ATOM 1337 O O . MET A 1 173 ? 3.666 14.255 0.049 1.00 98.75 173 MET A O 1
ATOM 1341 N N . ALA A 1 174 ? 3.174 14.782 2.166 1.00 98.69 174 ALA A N 1
ATOM 1342 C CA . ALA A 1 174 ? 4.295 15.707 2.313 1.00 98.69 174 ALA A CA 1
ATOM 1343 C C . ALA A 1 174 ? 5.659 15.014 2.169 1.00 98.69 174 ALA A C 1
ATOM 1345 O O . ALA A 1 174 ? 6.561 15.584 1.560 1.00 98.69 174 ALA A O 1
ATOM 1346 N N . GLY A 1 175 ? 5.806 13.783 2.672 1.00 98.69 175 GLY A N 1
ATOM 1347 C CA . GLY A 1 175 ? 7.017 12.986 2.464 1.00 98.69 175 GLY A CA 1
ATOM 1348 C C . GLY A 1 175 ? 7.257 12.635 0.991 1.00 98.69 175 GLY A C 1
ATOM 1349 O O . GLY A 1 175 ? 8.370 12.818 0.494 1.00 98.69 175 GLY A O 1
ATOM 1350 N N . LEU A 1 176 ? 6.210 12.236 0.258 1.00 98.50 176 LEU A N 1
ATOM 1351 C CA . LEU A 1 176 ? 6.288 11.993 -1.192 1.00 98.50 176 LEU A CA 1
ATOM 1352 C C . LEU A 1 176 ? 6.641 13.263 -1.982 1.00 98.50 176 LEU A C 1
ATOM 1354 O O . LEU A 1 176 ? 7.481 13.222 -2.883 1.00 98.50 176 LEU A O 1
ATOM 1358 N N . LEU A 1 177 ? 6.035 14.401 -1.633 1.00 98.25 177 LEU A N 1
ATOM 1359 C CA . LEU A 1 177 ? 6.331 15.695 -2.254 1.00 98.25 177 LEU A CA 1
ATOM 1360 C C . LEU A 1 177 ? 7.765 16.153 -1.969 1.00 98.25 177 LEU A C 1
ATOM 1362 O O . LEU A 1 177 ? 8.419 16.670 -2.871 1.00 98.25 177 LEU A O 1
ATOM 1366 N N . ALA A 1 178 ? 8.269 15.939 -0.751 1.00 98.19 178 ALA A N 1
ATOM 1367 C CA . ALA A 1 178 ? 9.639 16.286 -0.385 1.00 98.19 178 ALA A CA 1
ATOM 1368 C C . ALA A 1 178 ? 10.665 15.488 -1.202 1.00 98.19 178 ALA A C 1
ATOM 1370 O O . ALA A 1 178 ? 11.618 16.072 -1.713 1.00 98.19 178 ALA A O 1
ATOM 1371 N N . VAL A 1 179 ? 10.444 14.181 -1.392 1.00 97.00 179 VAL A N 1
ATOM 1372 C CA . VAL A 1 179 ? 11.297 13.370 -2.276 1.00 97.00 179 VAL A CA 1
ATOM 1373 C C . VAL A 1 179 ? 11.147 13.796 -3.732 1.00 97.00 179 VAL A C 1
ATOM 1375 O O . VAL A 1 179 ? 12.144 13.937 -4.424 1.00 97.00 179 VAL A O 1
ATOM 1378 N N . THR A 1 180 ? 9.929 14.070 -4.202 1.00 94.62 180 THR A N 1
ATOM 1379 C CA . THR A 1 180 ? 9.722 14.560 -5.576 1.00 94.62 180 THR A CA 1
ATOM 1380 C C . THR A 1 180 ? 10.503 15.855 -5.825 1.00 94.62 180 THR A C 1
ATOM 1382 O O . THR A 1 180 ? 11.165 15.993 -6.849 1.00 94.62 180 THR A O 1
ATOM 1385 N N . ALA A 1 181 ? 10.473 16.792 -4.874 1.00 94.56 181 ALA A N 1
ATOM 1386 C CA . ALA A 1 181 ? 11.250 18.024 -4.947 1.00 94.56 181 ALA A CA 1
ATOM 1387 C C . ALA A 1 181 ? 12.762 17.753 -4.921 1.00 94.56 181 ALA A C 1
ATOM 1389 O O . ALA A 1 181 ? 13.496 18.358 -5.699 1.00 94.56 181 ALA A O 1
ATOM 1390 N N . LEU A 1 182 ? 13.219 16.831 -4.069 1.00 93.44 182 LEU A N 1
ATOM 1391 C CA . LEU A 1 182 ? 14.617 16.414 -4.009 1.00 93.44 182 LEU A CA 1
ATOM 1392 C C . LEU A 1 182 ? 15.099 15.857 -5.358 1.00 93.44 182 LEU A C 1
ATOM 1394 O O . LEU A 1 182 ? 16.127 16.303 -5.857 1.00 93.44 182 LEU A O 1
ATOM 1398 N N . GLU A 1 183 ? 14.340 14.951 -5.975 1.00 89.56 183 GLU A N 1
ATOM 1399 C CA . GLU A 1 183 ? 14.676 14.358 -7.277 1.00 89.56 183 GLU A CA 1
ATOM 1400 C C . GLU A 1 183 ? 14.747 15.405 -8.395 1.00 89.56 183 GLU A C 1
ATOM 1402 O O . GLU A 1 183 ? 15.656 15.382 -9.222 1.00 89.56 183 GLU A O 1
ATOM 1407 N N . ILE A 1 184 ? 13.842 16.389 -8.387 1.00 88.19 184 ILE A N 1
ATOM 1408 C CA . ILE A 1 184 ? 13.864 17.510 -9.340 1.00 88.19 184 ILE A CA 1
ATOM 1409 C C . ILE A 1 184 ? 15.089 18.421 -9.134 1.00 88.19 184 ILE A C 1
ATOM 1411 O O . ILE A 1 184 ? 15.554 19.041 -10.089 1.00 88.19 184 ILE A O 1
ATOM 1415 N N . ILE A 1 185 ? 15.600 18.539 -7.905 1.00 89.06 185 ILE A N 1
ATOM 1416 C CA . ILE A 1 185 ? 16.782 19.357 -7.589 1.00 89.06 185 ILE A CA 1
ATOM 1417 C C . ILE A 1 185 ? 18.076 18.622 -7.959 1.00 89.06 185 ILE A C 1
ATOM 1419 O O . ILE A 1 185 ? 18.983 19.234 -8.523 1.00 89.06 185 ILE A O 1
ATOM 1423 N N . LEU A 1 186 ? 18.178 17.334 -7.619 1.00 84.62 186 LEU A N 1
ATOM 1424 C CA . LEU A 1 186 ? 19.385 16.529 -7.833 1.00 84.62 186 LEU A CA 1
ATOM 1425 C C . LEU A 1 186 ? 19.554 16.104 -9.294 1.00 84.62 186 LEU A C 1
ATOM 1427 O O . LEU A 1 186 ? 20.677 16.042 -9.796 1.00 84.62 186 LEU A O 1
ATOM 1431 N N . HIS A 1 187 ? 18.447 15.847 -9.988 1.00 81.06 187 HIS A N 1
ATOM 1432 C CA . HIS A 1 187 ? 18.430 15.419 -11.379 1.00 81.06 187 HIS A CA 1
ATOM 1433 C C . HIS A 1 187 ? 17.825 16.511 -12.260 1.00 81.06 187 HIS A C 1
ATOM 1435 O O . HIS A 1 187 ? 16.864 17.170 -11.877 1.00 81.06 187 HIS A O 1
ATOM 1441 N N . ALA A 1 188 ? 18.347 16.697 -13.478 1.00 69.25 188 ALA A N 1
ATOM 1442 C CA . ALA A 1 188 ? 17.813 17.698 -14.404 1.00 69.25 188 ALA A CA 1
ATOM 1443 C C . ALA A 1 188 ? 16.286 17.552 -14.559 1.00 69.25 188 ALA A C 1
ATOM 1445 O O . ALA A 1 188 ? 15.784 16.444 -14.750 1.00 69.25 188 ALA A O 1
ATOM 1446 N N . ALA A 1 189 ? 15.539 18.660 -14.519 1.00 59.81 189 ALA A N 1
ATOM 1447 C CA . ALA A 1 189 ? 14.072 18.644 -14.591 1.00 59.81 189 ALA A CA 1
ATOM 1448 C C . ALA A 1 189 ? 13.521 17.917 -15.839 1.00 59.81 189 ALA A C 1
ATOM 1450 O O . ALA A 1 189 ? 12.416 17.387 -15.809 1.00 59.81 189 ALA A O 1
ATOM 1451 N N . SER A 1 190 ? 14.305 17.842 -16.920 1.00 58.31 190 SER A N 1
ATOM 1452 C CA . SER A 1 190 ? 13.988 17.111 -18.155 1.00 58.31 190 SER A CA 1
ATOM 1453 C C . SER A 1 190 ? 14.295 15.607 -18.111 1.00 58.31 190 SER A C 1
ATOM 1455 O O . SER A 1 190 ? 14.069 14.912 -19.103 1.00 58.31 190 SER A O 1
ATOM 1457 N N . SER A 1 191 ? 14.814 15.084 -16.997 1.00 68.00 191 SER A N 1
ATOM 1458 C CA . SER A 1 191 ? 15.131 13.666 -16.856 1.00 68.00 191 SER A CA 1
ATOM 1459 C C . SER A 1 191 ? 13.856 12.813 -16.956 1.00 68.00 191 SER A C 1
ATOM 1461 O O . SER A 1 191 ? 12.857 13.131 -16.300 1.00 68.00 191 SER A O 1
ATOM 1463 N N . PRO A 1 192 ? 13.857 11.704 -17.724 1.00 69.12 192 PRO A N 1
ATOM 1464 C CA . PRO A 1 192 ? 12.694 10.826 -17.852 1.00 69.12 192 PRO A CA 1
ATOM 1465 C C . PRO A 1 192 ? 12.123 10.343 -16.510 1.00 69.12 192 PRO A C 1
ATOM 1467 O O . PRO A 1 192 ? 10.907 10.190 -16.394 1.00 69.12 192 PRO A O 1
ATOM 1470 N N . ILE A 1 193 ? 12.966 10.157 -15.485 1.00 69.81 193 ILE A N 1
ATOM 1471 C CA . ILE A 1 193 ? 12.530 9.751 -14.139 1.00 69.81 193 ILE A CA 1
ATOM 1472 C C . ILE A 1 193 ? 11.676 10.825 -13.451 1.00 69.81 193 ILE A C 1
ATOM 1474 O O . ILE A 1 193 ? 10.629 10.502 -12.888 1.00 69.81 193 ILE A O 1
ATOM 1478 N N . ASN A 1 194 ? 12.043 12.102 -13.591 1.00 74.75 194 ASN A N 1
ATOM 1479 C CA . ASN A 1 194 ? 11.330 13.228 -12.982 1.00 74.75 194 ASN A CA 1
ATOM 1480 C C . ASN A 1 194 ? 9.921 13.382 -13.567 1.00 74.75 194 ASN A C 1
ATOM 1482 O O . ASN A 1 194 ? 8.970 13.676 -12.836 1.00 74.75 194 ASN A O 1
ATOM 1486 N N . ASN A 1 195 ? 9.756 13.092 -14.862 1.00 82.50 195 ASN A N 1
ATOM 1487 C CA . ASN A 1 195 ? 8.442 13.070 -15.505 1.00 82.50 195 ASN A CA 1
ATOM 1488 C C . ASN A 1 195 ? 7.554 11.954 -14.946 1.00 82.50 195 ASN A C 1
ATOM 1490 O O . ASN A 1 195 ? 6.386 12.192 -14.650 1.00 82.50 195 ASN A O 1
ATOM 1494 N N . VAL A 1 196 ? 8.103 10.749 -14.763 1.00 88.06 196 VAL A N 1
ATOM 1495 C CA . VAL A 1 196 ? 7.343 9.611 -14.226 1.00 88.06 196 VAL A CA 1
ATOM 1496 C C . VAL A 1 196 ? 6.905 9.878 -12.786 1.00 88.06 196 VAL A C 1
ATOM 1498 O O . VAL A 1 196 ? 5.735 9.672 -12.474 1.00 88.06 196 VAL A O 1
ATOM 1501 N N . ILE A 1 197 ? 7.795 10.383 -11.925 1.00 90.56 197 ILE A N 1
ATOM 1502 C CA . ILE A 1 197 ? 7.449 10.730 -10.537 1.00 90.56 197 ILE A CA 1
ATOM 1503 C C . ILE A 1 197 ? 6.386 11.839 -10.515 1.00 90.56 197 ILE A C 1
ATOM 1505 O O . ILE A 1 197 ? 5.381 11.716 -9.819 1.00 90.56 197 ILE A O 1
ATOM 1509 N N . SER A 1 198 ? 6.530 12.881 -11.337 1.00 91.56 198 SER A N 1
ATOM 1510 C CA . SER A 1 198 ? 5.540 13.965 -11.416 1.00 91.56 198 SER A CA 1
ATOM 1511 C C . SER A 1 198 ? 4.168 13.476 -11.897 1.00 91.56 198 SER A C 1
ATOM 1513 O O . SER A 1 198 ? 3.139 13.837 -11.325 1.00 91.56 198 SER A O 1
ATOM 1515 N N . PHE A 1 199 ? 4.126 12.611 -12.914 1.00 95.06 199 PHE A N 1
ATOM 1516 C CA . PHE A 1 199 ? 2.886 11.998 -13.397 1.00 95.06 199 PHE A CA 1
ATOM 1517 C C . PHE A 1 199 ? 2.254 11.065 -12.367 1.00 95.06 199 PHE A C 1
ATOM 1519 O O . PHE A 1 199 ? 1.031 11.057 -12.232 1.00 95.06 199 PHE A O 1
ATOM 1526 N N . PHE A 1 200 ? 3.066 10.335 -11.603 1.00 97.50 200 PHE A N 1
ATOM 1527 C CA . PHE A 1 200 ? 2.600 9.540 -10.474 1.00 97.50 200 PHE A CA 1
ATOM 1528 C C . PHE A 1 200 ? 1.930 10.419 -9.411 1.00 97.50 200 PHE A C 1
ATOM 1530 O O . PHE A 1 200 ? 0.811 10.122 -8.985 1.00 97.50 200 PHE A O 1
ATOM 1537 N N . MET A 1 201 ? 2.546 11.551 -9.052 1.00 97.81 201 MET A N 1
ATOM 1538 C CA . MET A 1 201 ? 1.946 12.500 -8.111 1.00 97.81 201 MET A CA 1
ATOM 1539 C C . MET A 1 201 ? 0.606 13.028 -8.630 1.00 97.81 201 MET A C 1
ATOM 1541 O O . MET A 1 201 ? -0.375 12.995 -7.890 1.00 97.81 201 MET A O 1
ATOM 1545 N N . ILE A 1 202 ? 0.521 13.421 -9.907 1.00 97.94 202 ILE A N 1
ATOM 1546 C CA . ILE A 1 202 ? -0.733 13.874 -10.537 1.00 97.94 202 ILE A CA 1
ATOM 1547 C C . ILE A 1 202 ? -1.805 12.775 -10.500 1.00 97.94 202 ILE A C 1
ATOM 1549 O O . ILE A 1 202 ? -2.945 13.041 -10.118 1.00 97.94 202 ILE A O 1
ATOM 1553 N N . ALA A 1 203 ? -1.450 11.537 -10.851 1.00 98.44 203 ALA A N 1
ATOM 1554 C CA . ALA A 1 203 ? -2.371 10.404 -10.839 1.00 98.44 203 ALA A CA 1
ATOM 1555 C C . ALA A 1 203 ? -2.886 10.070 -9.428 1.00 98.44 203 ALA A C 1
ATOM 1557 O O . ALA A 1 203 ? -4.031 9.645 -9.276 1.00 98.44 203 ALA A O 1
ATOM 1558 N N . SER A 1 204 ? -2.090 10.328 -8.387 1.00 98.50 204 SER A N 1
ATOM 1559 C CA . SER A 1 204 ? -2.480 10.109 -6.989 1.00 98.50 204 SER A CA 1
ATOM 1560 C C . SER A 1 204 ? -3.447 11.166 -6.423 1.00 98.50 204 SER A C 1
ATOM 1562 O O . SER A 1 204 ? -4.095 10.929 -5.402 1.00 98.50 204 SER A O 1
ATOM 1564 N N . LEU A 1 205 ? -3.588 12.336 -7.063 1.00 98.44 205 LEU A N 1
ATOM 1565 C CA . LEU A 1 205 ? -4.362 13.449 -6.499 1.00 98.44 205 LEU A CA 1
ATOM 1566 C C . LEU A 1 205 ? -5.852 13.134 -6.275 1.00 98.44 205 LEU A C 1
ATOM 1568 O O . LEU A 1 205 ? -6.343 13.472 -5.198 1.00 98.44 205 LEU A O 1
ATOM 1572 N N . PRO A 1 206 ? -6.597 12.497 -7.204 1.00 98.62 206 PRO A N 1
ATOM 1573 C CA . PRO A 1 206 ? -8.015 12.212 -6.981 1.00 98.62 206 PRO A CA 1
ATOM 1574 C C . PRO A 1 206 ? -8.288 11.358 -5.737 1.00 98.62 206 PRO A C 1
ATOM 1576 O O . PRO A 1 206 ? -9.172 11.702 -4.951 1.00 98.62 206 PRO A O 1
ATOM 1579 N N . VAL A 1 207 ? -7.524 10.279 -5.524 1.00 98.38 207 VAL A N 1
ATOM 1580 C CA . VAL A 1 207 ? -7.654 9.439 -4.321 1.00 98.38 207 VAL A CA 1
ATOM 1581 C C . VAL A 1 207 ? -7.270 10.179 -3.048 1.00 98.38 207 VAL A C 1
ATOM 1583 O O . VAL A 1 207 ? -7.989 10.083 -2.055 1.00 98.38 207 VAL A O 1
ATOM 1586 N N . PHE A 1 208 ? -6.182 10.950 -3.081 1.00 98.56 208 PHE A N 1
ATOM 1587 C CA . PHE A 1 208 ? -5.718 11.702 -1.922 1.00 98.56 208 PHE A CA 1
ATOM 1588 C C . PHE A 1 208 ? -6.711 12.800 -1.525 1.00 98.56 208 PHE A C 1
ATOM 1590 O O . PHE A 1 208 ? -7.171 12.839 -0.386 1.00 98.56 208 PHE A O 1
ATOM 1597 N N . LEU A 1 209 ? -7.099 13.664 -2.468 1.00 98.25 209 LEU A N 1
ATOM 1598 C CA . LEU A 1 209 ? -8.032 14.765 -2.216 1.00 98.25 209 LEU A CA 1
ATOM 1599 C C . LEU A 1 209 ? -9.425 14.246 -1.848 1.00 98.25 209 LEU A C 1
ATOM 1601 O O . LEU A 1 209 ? -10.067 14.792 -0.952 1.00 98.25 209 LEU A O 1
ATOM 1605 N N . GLY A 1 210 ? -9.874 13.168 -2.494 1.00 97.56 210 GLY A N 1
ATOM 1606 C CA . GLY A 1 210 ? -11.110 12.474 -2.147 1.00 97.56 210 GLY A CA 1
ATOM 1607 C C . GLY A 1 210 ? -11.121 11.959 -0.717 1.00 97.56 210 GLY A C 1
ATOM 1608 O O . GLY A 1 210 ? -12.086 12.183 0.014 1.00 97.56 210 GLY A O 1
ATOM 1609 N N . GLY A 1 211 ? -10.033 11.305 -0.312 1.00 97.06 211 GLY A N 1
ATOM 1610 C CA . GLY A 1 211 ? -9.883 10.787 1.038 1.00 97.06 211 GLY A CA 1
ATOM 1611 C C . GLY A 1 211 ? -9.753 11.892 2.088 1.00 97.06 211 GLY A C 1
ATOM 1612 O O . GLY A 1 211 ? -10.445 11.831 3.092 1.00 97.06 211 GLY A O 1
ATOM 1613 N N . ILE A 1 212 ? -8.986 12.960 1.834 1.00 96.94 212 ILE A N 1
ATOM 1614 C CA . ILE A 1 212 ? -8.923 14.124 2.741 1.00 96.94 212 ILE A CA 1
ATOM 1615 C C . ILE A 1 212 ? -10.291 14.806 2.869 1.00 96.94 212 ILE A C 1
ATOM 1617 O O . ILE A 1 212 ? -10.677 15.242 3.954 1.00 96.94 212 ILE A O 1
ATOM 1621 N N . THR A 1 213 ? -11.053 14.871 1.776 1.00 96.19 213 THR A N 1
ATOM 1622 C CA . THR A 1 213 ? -12.426 15.382 1.814 1.00 96.19 213 THR A CA 1
ATOM 1623 C C . THR A 1 213 ? -13.310 14.489 2.683 1.00 96.19 213 THR A C 1
ATOM 1625 O O . THR A 1 213 ? -14.088 15.017 3.475 1.00 96.19 213 THR A O 1
ATOM 1628 N N . GLU A 1 214 ? -13.189 13.158 2.603 1.00 95.38 214 GLU A N 1
ATOM 1629 C CA . GLU A 1 214 ? -13.871 12.249 3.537 1.00 95.38 214 GLU A CA 1
ATOM 1630 C C . GLU A 1 214 ? -13.420 12.496 4.973 1.00 95.38 214 GLU A C 1
ATOM 1632 O O . GLU A 1 214 ? -14.269 12.655 5.844 1.00 95.38 214 GLU A O 1
ATOM 1637 N N . ASP A 1 215 ? -12.117 12.618 5.211 1.00 93.94 215 ASP A N 1
ATOM 1638 C CA . ASP A 1 215 ? -11.563 12.767 6.550 1.00 93.94 215 ASP A CA 1
ATOM 1639 C C . ASP A 1 215 ? -12.075 14.031 7.248 1.00 93.94 215 ASP A C 1
ATOM 1641 O O . ASP A 1 215 ? -12.357 13.988 8.445 1.00 93.94 215 ASP A O 1
ATOM 1645 N N . VAL A 1 216 ? -12.250 15.123 6.504 1.00 92.12 216 VAL A N 1
ATOM 1646 C CA . VAL A 1 216 ? -12.715 16.416 7.025 1.00 92.12 216 VAL A CA 1
ATOM 1647 C C . VAL A 1 216 ? -14.241 16.523 7.077 1.00 92.12 216 VAL A C 1
ATOM 1649 O O . VAL A 1 216 ? -14.791 17.099 8.011 1.00 92.12 216 VAL A O 1
ATOM 1652 N N . THR A 1 217 ? -14.949 16.003 6.071 1.00 90.88 217 THR A N 1
ATOM 1653 C CA . THR A 1 217 ? -16.404 16.225 5.934 1.00 90.88 217 THR A CA 1
ATOM 1654 C C . THR A 1 217 ? -17.255 15.059 6.423 1.00 90.88 217 THR A C 1
ATOM 1656 O O . THR A 1 217 ? -18.448 15.236 6.661 1.00 90.88 217 THR A O 1
ATOM 1659 N N . LYS A 1 218 ? -16.677 13.854 6.512 1.00 87.56 218 LYS A N 1
ATOM 1660 C CA . LYS A 1 218 ? -17.369 12.576 6.760 1.00 87.56 218 LYS A CA 1
ATOM 1661 C C . LYS A 1 218 ? -18.548 12.311 5.810 1.00 87.56 218 LYS A C 1
ATOM 1663 O O . LYS A 1 218 ? -19.439 11.529 6.131 1.00 87.56 218 LYS A O 1
ATOM 1668 N N . ASN A 1 219 ? -18.557 12.950 4.635 1.00 90.44 219 ASN A N 1
ATOM 1669 C CA . ASN A 1 219 ? -19.698 12.962 3.715 1.00 90.44 219 ASN A CA 1
ATOM 1670 C C . ASN A 1 219 ? -19.325 12.526 2.287 1.00 90.44 219 ASN A C 1
ATOM 1672 O O . ASN A 1 219 ? -19.896 12.997 1.304 1.00 90.44 219 ASN A O 1
ATOM 1676 N N . VAL A 1 220 ? -18.352 11.619 2.160 1.00 92.31 220 VAL A N 1
ATOM 1677 C CA . VAL A 1 220 ? -17.982 11.010 0.876 1.00 92.31 220 VAL A CA 1
ATOM 1678 C C . VAL A 1 220 ? -18.392 9.541 0.888 1.00 92.31 220 VAL A C 1
ATOM 1680 O O . VAL A 1 220 ? -17.857 8.708 1.622 1.00 92.31 220 VAL A O 1
ATOM 1683 N N . SER A 1 221 ? -19.377 9.204 0.062 1.00 91.50 221 SER A N 1
ATOM 1684 C CA . SER A 1 221 ? -19.915 7.846 -0.025 1.00 91.50 221 SER A CA 1
ATOM 1685 C C . SER A 1 221 ? -18.879 6.843 -0.548 1.00 91.50 221 SER A C 1
ATOM 1687 O O . SER A 1 221 ? -17.946 7.189 -1.273 1.00 91.50 221 SER A O 1
ATOM 1689 N N . VAL A 1 222 ? -19.081 5.556 -0.243 1.00 88.00 222 VAL A N 1
ATOM 1690 C CA . VAL A 1 222 ? -18.251 4.453 -0.773 1.00 88.00 222 VAL A CA 1
ATOM 1691 C C . VAL A 1 222 ? -18.184 4.489 -2.308 1.00 88.00 222 VAL A C 1
ATOM 1693 O O . VAL A 1 222 ? -17.122 4.285 -2.884 1.00 88.00 222 VAL A O 1
ATOM 1696 N N . ALA A 1 223 ? -19.299 4.802 -2.979 1.00 91.62 223 ALA A N 1
ATOM 1697 C CA . ALA A 1 223 ? -19.350 4.885 -4.439 1.00 91.62 223 ALA A CA 1
ATOM 1698 C C . ALA A 1 223 ? -18.504 6.044 -4.996 1.00 91.62 223 ALA A C 1
ATOM 1700 O O . ALA A 1 223 ? -17.822 5.870 -6.002 1.00 91.62 223 ALA A O 1
ATOM 1701 N N . GLN A 1 224 ? -18.506 7.205 -4.331 1.00 95.19 224 GLN A N 1
ATOM 1702 C CA . GLN A 1 224 ? -17.656 8.337 -4.716 1.00 95.19 224 GLN A CA 1
ATOM 1703 C C . GLN A 1 224 ? -16.172 8.015 -4.514 1.00 95.19 224 GLN A C 1
ATOM 1705 O O . GLN A 1 224 ? -15.373 8.287 -5.405 1.00 95.19 224 GLN A O 1
ATOM 1710 N N . ARG A 1 225 ? -15.801 7.372 -3.400 1.00 94.62 225 ARG A N 1
ATOM 1711 C CA . ARG A 1 225 ? -14.415 6.928 -3.157 1.00 94.62 225 ARG A CA 1
ATOM 1712 C C . ARG A 1 225 ? -13.945 5.902 -4.199 1.00 94.62 225 ARG A C 1
ATOM 1714 O O . ARG A 1 225 ? -12.823 5.988 -4.705 1.00 94.62 225 ARG A O 1
ATOM 1721 N N . LEU A 1 226 ? -14.825 4.982 -4.599 1.00 94.12 226 LEU A N 1
ATOM 1722 C CA . LEU A 1 226 ? -14.559 4.051 -5.697 1.00 94.12 226 LEU A CA 1
ATOM 1723 C C . LEU A 1 226 ? -14.364 4.790 -7.033 1.00 94.12 226 LEU A C 1
ATOM 1725 O O . LEU A 1 226 ? -13.407 4.520 -7.749 1.00 94.12 226 LEU A O 1
ATOM 1729 N N . LEU A 1 227 ? -15.218 5.766 -7.354 1.00 97.12 227 LEU A N 1
ATOM 1730 C CA . LEU A 1 227 ? -15.088 6.554 -8.583 1.00 97.12 227 LEU A CA 1
ATOM 1731 C C . LEU A 1 227 ? -13.779 7.355 -8.627 1.00 97.12 227 LEU A C 1
ATOM 1733 O O . LEU A 1 227 ? -13.126 7.399 -9.665 1.00 97.12 227 LEU A O 1
ATOM 1737 N N . LEU A 1 228 ? -13.372 7.957 -7.507 1.00 98.25 228 LEU A N 1
ATOM 1738 C CA . LEU A 1 228 ? -12.120 8.713 -7.415 1.00 98.25 228 LEU A CA 1
ATOM 1739 C C . LEU A 1 228 ? -10.891 7.810 -7.565 1.00 98.25 228 LEU A C 1
ATOM 1741 O O . LEU A 1 228 ? -9.934 8.191 -8.233 1.00 98.25 228 LEU A O 1
ATOM 1745 N N . SER A 1 229 ? -10.934 6.589 -7.026 1.00 98.19 229 SER A N 1
ATOM 1746 C CA . SER A 1 229 ? -9.861 5.609 -7.244 1.00 98.19 229 SER A CA 1
ATOM 1747 C C . SER A 1 229 ? -9.816 5.053 -8.666 1.00 98.19 229 SER A C 1
ATOM 1749 O O . SER A 1 229 ? -8.724 4.887 -9.208 1.00 98.19 229 SER A O 1
ATOM 1751 N N . LEU A 1 230 ? -10.965 4.864 -9.321 1.00 98.19 230 LEU A N 1
ATOM 1752 C CA . LEU A 1 230 ? -11.019 4.562 -10.755 1.00 98.19 230 LEU A CA 1
ATOM 1753 C C . LEU A 1 230 ? -10.474 5.719 -11.604 1.00 98.19 230 LEU A C 1
ATOM 1755 O O . LEU A 1 230 ? -9.773 5.475 -12.584 1.00 98.19 230 LEU A O 1
ATOM 1759 N N . LEU A 1 231 ? -10.751 6.969 -11.222 1.00 98.44 231 LEU A N 1
ATOM 1760 C CA . LEU A 1 231 ? -10.212 8.151 -11.894 1.00 98.44 231 LEU A CA 1
ATOM 1761 C C . LEU A 1 231 ? -8.685 8.225 -11.759 1.00 98.44 231 LEU A C 1
ATOM 1763 O O . LEU A 1 231 ? -8.004 8.409 -12.764 1.00 98.44 231 LEU A O 1
ATOM 1767 N N . SER A 1 232 ? -8.139 8.019 -10.557 1.00 98.62 232 SER A N 1
ATOM 1768 C CA . SER A 1 232 ? -6.687 7.923 -10.348 1.00 98.62 232 SER A CA 1
ATOM 1769 C C . SER A 1 232 ? -6.051 6.825 -11.197 1.00 98.62 232 SER A C 1
ATOM 1771 O O . SER A 1 232 ? -5.050 7.074 -11.865 1.00 98.62 232 SER A O 1
ATOM 1773 N N . ALA A 1 233 ? -6.662 5.638 -11.246 1.00 98.38 233 ALA A N 1
ATOM 1774 C CA . ALA A 1 233 ? -6.180 4.544 -12.082 1.00 98.38 233 ALA A CA 1
ATOM 1775 C C . ALA A 1 233 ? -6.220 4.889 -13.581 1.00 98.38 233 ALA A C 1
ATOM 1777 O O . ALA A 1 233 ? -5.278 4.595 -14.309 1.00 98.38 233 ALA A O 1
ATOM 1778 N N . ALA A 1 234 ? -7.277 5.555 -14.055 1.00 97.94 234 ALA A N 1
ATOM 1779 C CA . ALA A 1 234 ? -7.378 5.991 -15.446 1.00 97.94 234 ALA A CA 1
ATOM 1780 C C . ALA A 1 234 ? -6.298 7.025 -15.814 1.00 97.94 234 ALA A C 1
ATOM 1782 O O . ALA A 1 234 ? -5.703 6.933 -16.888 1.00 97.94 234 ALA A O 1
ATOM 1783 N N . ILE A 1 235 ? -6.012 7.979 -14.920 1.00 98.25 235 ILE A N 1
ATOM 1784 C CA . ILE A 1 235 ? -4.934 8.961 -15.111 1.00 98.25 235 ILE A CA 1
ATOM 1785 C C . ILE A 1 235 ? -3.571 8.260 -15.124 1.00 98.25 235 ILE A C 1
ATOM 1787 O O . ILE A 1 235 ? -2.749 8.562 -15.987 1.00 98.25 235 ILE A O 1
ATOM 1791 N N . ALA A 1 236 ? -3.342 7.297 -14.228 1.00 97.44 236 ALA A N 1
ATOM 1792 C CA . ALA A 1 236 ? -2.117 6.503 -14.201 1.00 97.44 236 ALA A CA 1
ATOM 1793 C C . ALA A 1 236 ? -1.924 5.692 -15.493 1.00 97.44 236 ALA A C 1
ATOM 1795 O O . ALA A 1 236 ? -0.877 5.781 -16.132 1.00 97.44 236 ALA A O 1
ATOM 1796 N N . ILE A 1 237 ? -2.962 4.992 -15.961 1.00 95.94 237 ILE A N 1
ATOM 1797 C CA . ILE A 1 237 ? -2.952 4.286 -17.251 1.00 95.94 237 ILE A CA 1
ATOM 1798 C C . ILE A 1 237 ? -2.586 5.247 -18.391 1.00 95.94 237 ILE A C 1
ATOM 1800 O O . ILE A 1 237 ? -1.787 4.902 -19.263 1.00 95.94 237 ILE A O 1
ATOM 1804 N N . TRP A 1 238 ? -3.153 6.456 -18.391 1.00 95.12 238 TRP A N 1
ATOM 1805 C CA . TRP A 1 238 ? -2.940 7.432 -19.455 1.00 95.12 238 TRP A CA 1
ATOM 1806 C C . TRP A 1 238 ? -1.537 8.055 -19.446 1.00 95.12 238 TRP A C 1
ATOM 1808 O O . TRP A 1 238 ? -0.915 8.149 -20.504 1.00 95.12 238 TRP A O 1
ATOM 1818 N N . LEU A 1 239 ? -1.035 8.465 -18.277 1.00 93.44 239 LEU A N 1
ATOM 1819 C CA . LEU A 1 239 ? 0.241 9.180 -18.146 1.00 93.44 239 LEU A CA 1
ATOM 1820 C C . LEU A 1 239 ? 1.451 8.247 -17.998 1.00 93.44 239 LEU A C 1
ATOM 1822 O O . LEU A 1 239 ? 2.534 8.556 -18.495 1.00 93.44 239 LEU A O 1
ATOM 1826 N N . LEU A 1 240 ? 1.283 7.117 -17.308 1.00 91.12 240 LEU A N 1
ATOM 1827 C CA . LEU A 1 240 ? 2.362 6.191 -16.949 1.00 91.12 240 LEU A CA 1
ATOM 1828 C C . LEU A 1 240 ? 2.381 4.930 -17.823 1.00 91.12 240 LEU A C 1
ATOM 1830 O O . LEU A 1 240 ? 3.384 4.214 -17.838 1.00 91.12 240 LEU A O 1
ATOM 1834 N N . GLY A 1 241 ? 1.295 4.656 -18.556 1.00 88.31 241 GLY A N 1
ATOM 1835 C CA . GLY A 1 241 ? 1.152 3.441 -19.360 1.00 88.31 241 GLY A CA 1
ATOM 1836 C C . GLY A 1 241 ? 0.996 2.173 -18.520 1.00 88.31 241 GLY A C 1
ATOM 1837 O O . GLY A 1 241 ? 1.266 1.081 -19.018 1.00 88.31 241 GLY A O 1
ATOM 1838 N N . ALA A 1 242 ? 0.599 2.313 -17.253 1.00 84.88 242 ALA A N 1
ATOM 1839 C CA . ALA A 1 242 ? 0.472 1.222 -16.300 1.00 84.88 242 ALA A CA 1
ATOM 1840 C C . ALA A 1 242 ? -0.652 0.266 -16.712 1.00 84.88 242 ALA A C 1
ATOM 1842 O O . ALA A 1 242 ? -1.827 0.546 -16.501 1.00 84.88 242 ALA A O 1
ATOM 1843 N N . LEU A 1 243 ? -0.297 -0.858 -17.337 1.00 92.69 243 LEU A N 1
ATOM 1844 C CA . LEU A 1 243 ? -1.243 -1.882 -17.774 1.00 92.69 243 LEU A CA 1
ATOM 1845 C C . LEU A 1 243 ? -0.780 -3.261 -17.323 1.00 92.69 243 LEU A C 1
ATOM 1847 O O . LEU A 1 243 ? 0.378 -3.634 -17.500 1.00 92.69 243 LEU A O 1
ATOM 1851 N N . ILE A 1 244 ? -1.714 -4.058 -16.814 1.00 93.19 244 ILE A N 1
ATOM 1852 C CA . ILE A 1 244 ? -1.476 -5.478 -16.560 1.00 93.19 244 ILE A CA 1
ATOM 1853 C C . ILE A 1 244 ? -1.521 -6.194 -17.908 1.00 93.19 244 ILE A C 1
ATOM 1855 O O . ILE A 1 244 ? -2.590 -6.513 -18.413 1.00 93.19 244 ILE A O 1
ATOM 1859 N N . ASN A 1 245 ? -0.358 -6.403 -18.520 1.00 87.94 245 ASN A N 1
ATOM 1860 C CA . ASN A 1 245 ? -0.234 -6.983 -19.861 1.00 87.94 245 ASN A CA 1
ATOM 1861 C C . ASN A 1 245 ? -0.015 -8.505 -19.868 1.00 87.94 245 ASN A C 1
ATOM 1863 O O . ASN A 1 245 ? -0.000 -9.106 -20.940 1.00 87.94 245 ASN A O 1
ATOM 1867 N N . ARG A 1 246 ? 0.171 -9.116 -18.695 1.00 91.88 246 ARG A N 1
ATOM 1868 C CA . ARG A 1 246 ? 0.371 -10.557 -18.519 1.00 91.88 246 ARG A CA 1
ATOM 1869 C C . ARG A 1 246 ? 0.030 -10.986 -17.098 1.00 91.88 246 ARG A C 1
ATOM 1871 O O . ARG A 1 246 ? 0.206 -10.227 -16.146 1.00 91.88 246 ARG A O 1
ATOM 1878 N N . THR A 1 247 ? -0.414 -12.224 -16.970 1.00 92.44 247 THR A N 1
ATOM 1879 C CA . THR A 1 247 ? -0.767 -12.885 -15.706 1.00 92.44 247 THR A CA 1
ATOM 1880 C C . THR A 1 247 ? -0.126 -14.259 -15.569 1.00 92.44 247 THR A C 1
ATOM 1882 O O . THR A 1 247 ? -0.210 -14.863 -14.498 1.00 92.44 247 THR A O 1
ATOM 1885 N N . ASP A 1 248 ? 0.525 -14.737 -16.635 1.00 91.81 248 ASP A N 1
ATOM 1886 C CA . ASP A 1 248 ? 1.092 -16.079 -16.770 1.00 91.81 248 ASP A CA 1
ATOM 1887 C C . ASP A 1 248 ? 0.032 -17.190 -16.600 1.00 91.81 248 ASP A C 1
ATOM 1889 O O . ASP A 1 248 ? 0.343 -18.336 -16.267 1.00 91.81 248 ASP A O 1
ATOM 1893 N N . ILE A 1 249 ? -1.240 -16.853 -16.845 1.00 92.31 249 ILE A N 1
ATOM 1894 C CA . ILE A 1 249 ? -2.366 -17.783 -16.922 1.00 92.31 249 ILE A CA 1
ATOM 1895 C C . ILE A 1 249 ? -2.915 -17.712 -18.352 1.00 92.31 249 ILE A C 1
ATOM 1897 O O . ILE A 1 249 ? -3.555 -16.716 -18.694 1.00 92.31 249 ILE A O 1
ATOM 1901 N N . PRO A 1 250 ? -2.773 -18.771 -19.177 1.00 90.75 250 PRO A N 1
ATOM 1902 C CA . PRO A 1 250 ? -3.096 -18.712 -20.607 1.00 90.75 250 PRO A CA 1
ATOM 1903 C C . PRO A 1 250 ? -4.509 -18.207 -20.932 1.00 90.75 250 PRO A C 1
ATOM 1905 O O . PRO A 1 250 ? -4.700 -17.417 -21.853 1.00 90.75 250 PRO A O 1
ATOM 1908 N N . VAL A 1 251 ? -5.510 -18.637 -20.156 1.00 91.44 251 VAL A N 1
ATOM 1909 C CA . VAL A 1 251 ? -6.908 -18.217 -20.351 1.00 91.44 251 VAL A CA 1
ATOM 1910 C C . VAL A 1 251 ? -7.077 -16.722 -20.074 1.00 91.44 251 VAL A C 1
ATOM 1912 O O . VAL A 1 251 ? -7.739 -16.025 -20.838 1.00 91.44 251 VAL A O 1
ATOM 1915 N N . LEU A 1 252 ? -6.460 -16.211 -19.010 1.00 90.31 252 LEU A N 1
ATOM 1916 C CA . LEU A 1 252 ? -6.577 -14.807 -18.628 1.00 90.31 252 LEU A CA 1
ATOM 1917 C C . LEU A 1 252 ? -5.750 -13.902 -19.552 1.00 90.31 252 LEU A C 1
ATOM 1919 O O . LEU A 1 252 ? -6.226 -12.841 -19.950 1.00 90.31 252 LEU A O 1
ATOM 1923 N N . ASP A 1 253 ? -4.579 -14.367 -19.988 1.00 92.31 253 ASP A N 1
ATOM 1924 C CA . ASP A 1 253 ? -3.737 -13.667 -20.962 1.00 92.31 253 ASP A CA 1
ATOM 1925 C C . ASP A 1 253 ? -4.451 -13.493 -22.312 1.00 92.31 253 ASP A C 1
ATOM 1927 O O . ASP A 1 253 ? -4.333 -12.445 -22.948 1.00 92.31 253 ASP A O 1
ATOM 1931 N N . SER A 1 254 ? -5.278 -14.467 -22.718 1.00 91.62 254 SER A N 1
ATOM 1932 C CA . SER A 1 254 ? -6.108 -14.336 -23.923 1.00 91.62 254 SER A CA 1
ATOM 1933 C C . SER A 1 254 ? -7.149 -13.212 -23.815 1.00 91.62 254 SER A C 1
ATOM 1935 O O . SER A 1 254 ? -7.389 -12.502 -24.790 1.00 91.62 254 SER A O 1
ATOM 1937 N N . ALA A 1 255 ? -7.720 -12.990 -22.626 1.00 91.00 255 ALA A N 1
ATOM 1938 C CA . ALA A 1 255 ? -8.660 -11.897 -22.382 1.00 91.00 255 ALA A CA 1
ATOM 1939 C C . ALA A 1 255 ? -7.946 -10.536 -22.302 1.00 91.00 255 ALA A C 1
ATOM 1941 O O . ALA A 1 255 ? -8.442 -9.541 -22.831 1.00 91.00 255 ALA A O 1
ATOM 1942 N N . ILE A 1 256 ? -6.752 -10.500 -21.701 1.00 92.50 256 ILE A N 1
ATOM 1943 C CA . ILE A 1 256 ? -5.903 -9.302 -21.570 1.00 92.50 256 ILE A CA 1
ATOM 1944 C C . ILE A 1 256 ? -5.345 -8.819 -22.924 1.00 92.50 256 ILE A C 1
ATOM 1946 O O . ILE A 1 256 ? -4.966 -7.655 -23.083 1.00 92.50 256 ILE A O 1
ATOM 1950 N N . ALA A 1 257 ? -5.364 -9.656 -23.962 1.00 90.12 257 ALA A N 1
ATOM 1951 C CA . ALA A 1 257 ? -5.070 -9.199 -25.321 1.00 90.12 257 ALA A CA 1
ATOM 1952 C C . ALA A 1 257 ? -6.082 -8.144 -25.829 1.00 90.12 257 ALA A C 1
ATOM 1954 O O . ALA A 1 257 ? -5.761 -7.354 -26.721 1.00 90.12 257 ALA A O 1
ATOM 1955 N N . TRP A 1 258 ? -7.294 -8.088 -25.261 1.00 93.81 258 TRP A N 1
ATOM 1956 C CA . TRP A 1 258 ? -8.302 -7.087 -25.603 1.00 93.81 258 TRP A CA 1
ATOM 1957 C C . TRP A 1 258 ? -8.148 -5.827 -24.737 1.00 93.81 258 TRP A C 1
ATOM 1959 O O . TRP A 1 258 ? -8.499 -5.804 -23.559 1.00 93.81 258 TRP A O 1
ATOM 1969 N N . LEU A 1 259 ? -7.653 -4.739 -25.340 1.00 92.00 259 LEU A N 1
ATOM 1970 C CA . LEU A 1 259 ? -7.300 -3.499 -24.631 1.00 92.00 259 LEU A CA 1
ATOM 1971 C C . LEU A 1 259 ? -8.398 -2.939 -23.694 1.00 92.00 259 LEU A C 1
ATOM 1973 O O . LEU A 1 259 ? -8.056 -2.586 -22.566 1.00 92.00 259 LEU A O 1
ATOM 1977 N N . PRO A 1 260 ? -9.692 -2.865 -24.078 1.00 94.44 260 PRO A N 1
ATOM 1978 C CA . PRO A 1 260 ? -10.749 -2.413 -23.170 1.00 94.44 260 PRO A CA 1
ATOM 1979 C C . PRO A 1 260 ? -10.858 -3.258 -21.897 1.00 94.44 260 PRO A C 1
ATOM 1981 O O . PRO A 1 260 ? -11.036 -2.706 -20.812 1.00 94.44 260 PRO A O 1
ATOM 1984 N N . PHE A 1 261 ? -10.706 -4.580 -22.014 1.00 94.12 261 PHE A N 1
ATOM 1985 C CA . PHE A 1 261 ? -10.707 -5.473 -20.859 1.00 94.12 261 PHE A CA 1
ATOM 1986 C C . PHE A 1 261 ? -9.492 -5.229 -19.967 1.00 94.12 261 PHE A C 1
ATOM 1988 O O . PHE A 1 261 ? -9.643 -5.134 -18.756 1.00 94.12 261 PHE A O 1
ATOM 1995 N N . THR A 1 262 ? -8.311 -5.032 -20.548 1.00 94.75 262 THR A N 1
ATOM 1996 C CA . THR A 1 262 ? -7.076 -4.759 -19.794 1.00 94.75 262 THR A CA 1
ATOM 1997 C C . THR A 1 262 ? -7.116 -3.441 -19.039 1.00 94.75 262 THR A C 1
ATOM 1999 O O . THR A 1 262 ? -6.696 -3.383 -17.883 1.00 94.75 262 THR A O 1
ATOM 2002 N N . ILE A 1 263 ? -7.664 -2.392 -19.657 1.00 95.62 263 ILE A N 1
ATOM 2003 C CA . ILE A 1 263 ? -7.894 -1.105 -18.992 1.00 95.62 263 ILE A CA 1
ATOM 2004 C C . ILE A 1 263 ? -8.862 -1.295 -17.821 1.00 95.62 263 ILE A C 1
ATOM 2006 O O . ILE A 1 263 ? -8.562 -0.867 -16.708 1.00 95.62 263 ILE A O 1
ATOM 2010 N N . ALA A 1 264 ? -9.991 -1.979 -18.043 1.00 95.44 264 ALA A N 1
ATOM 2011 C CA . ALA A 1 264 ? -10.984 -2.223 -17.000 1.00 95.44 264 ALA A CA 1
ATOM 2012 C C . ALA A 1 264 ? -10.418 -3.065 -15.844 1.00 95.44 264 ALA A C 1
ATOM 2014 O O . ALA A 1 264 ? -10.610 -2.720 -14.680 1.00 95.44 264 ALA A O 1
ATOM 2015 N N . LEU A 1 265 ? -9.684 -4.135 -16.156 1.00 95.19 265 LEU A N 1
ATOM 2016 C CA . LEU A 1 265 ? -9.049 -5.013 -15.178 1.00 95.19 265 LEU A CA 1
ATOM 2017 C C . LEU A 1 265 ? -8.003 -4.260 -14.350 1.00 95.19 265 LEU A C 1
ATOM 2019 O O . LEU A 1 265 ? -8.020 -4.345 -13.124 1.00 95.19 265 LEU A O 1
ATOM 2023 N N . THR A 1 266 ? -7.129 -3.493 -15.005 1.00 96.62 266 THR A N 1
ATOM 2024 C CA . THR A 1 266 ? -6.089 -2.711 -14.322 1.00 96.62 266 THR A CA 1
ATOM 2025 C C . THR A 1 266 ? -6.717 -1.658 -13.410 1.00 96.62 266 THR A C 1
ATOM 2027 O O . THR A 1 266 ? -6.359 -1.568 -12.237 1.00 96.62 266 THR A O 1
ATOM 2030 N N . ALA A 1 267 ? -7.722 -0.926 -13.903 1.00 97.56 267 ALA A N 1
ATOM 2031 C CA . ALA A 1 267 ? -8.433 0.067 -13.105 1.00 97.56 267 ALA A CA 1
ATOM 2032 C C . ALA A 1 267 ? -9.147 -0.553 -11.893 1.00 97.56 267 ALA A C 1
ATOM 2034 O O . ALA A 1 267 ? -9.087 0.002 -10.795 1.00 97.56 267 ALA A O 1
ATOM 2035 N N . LEU A 1 268 ? -9.774 -1.723 -12.064 1.00 95.94 268 LEU A N 1
ATOM 2036 C CA . LEU A 1 268 ? -10.411 -2.458 -10.970 1.00 95.94 268 LEU A CA 1
ATOM 2037 C C . LEU A 1 268 ? -9.405 -2.973 -9.941 1.00 95.94 268 LEU A C 1
ATOM 2039 O O . LEU A 1 268 ? -9.702 -2.930 -8.751 1.00 95.94 268 LEU A O 1
ATOM 2043 N N . ILE A 1 269 ? -8.229 -3.442 -10.363 1.00 96.81 269 ILE A N 1
ATOM 2044 C CA . ILE A 1 269 ? -7.189 -3.918 -9.441 1.00 96.81 269 ILE A CA 1
ATOM 2045 C C . ILE A 1 269 ? -6.609 -2.755 -8.634 1.00 96.81 269 ILE A C 1
ATOM 2047 O O . ILE A 1 269 ? -6.499 -2.870 -7.412 1.00 96.81 269 ILE A O 1
ATOM 2051 N N . ILE A 1 270 ? -6.311 -1.620 -9.274 1.00 98.12 270 ILE A N 1
ATOM 2052 C CA . ILE A 1 270 ? -5.826 -0.422 -8.574 1.00 98.12 270 ILE A CA 1
ATOM 2053 C C . ILE A 1 270 ? -6.884 0.079 -7.585 1.00 98.12 270 ILE A C 1
ATOM 2055 O O . ILE A 1 270 ? -6.624 0.172 -6.387 1.00 98.12 270 ILE A O 1
ATOM 2059 N N . SER A 1 271 ? -8.110 0.314 -8.056 1.00 97.50 271 SER A N 1
ATOM 2060 C CA . SER A 1 271 ? -9.211 0.807 -7.223 1.00 97.50 271 SER A CA 1
ATOM 2061 C C . SER A 1 271 ? -9.590 -0.163 -6.094 1.00 97.50 271 SER A C 1
ATOM 2063 O O . SER A 1 271 ? -9.791 0.246 -4.947 1.00 97.50 271 SER A O 1
ATOM 2065 N N . GLY A 1 272 ? -9.618 -1.466 -6.385 1.00 96.94 272 GLY A N 1
ATOM 2066 C CA . GLY A 1 272 ? -9.865 -2.517 -5.402 1.00 96.94 272 GLY A CA 1
ATOM 2067 C C . GLY A 1 272 ? -8.790 -2.568 -4.321 1.00 96.94 272 GLY A C 1
ATOM 2068 O O . GLY A 1 272 ? -9.122 -2.737 -3.149 1.00 96.94 272 GLY A O 1
ATOM 2069 N N . THR A 1 273 ? -7.524 -2.345 -4.684 1.00 98.38 273 THR A N 1
ATOM 2070 C CA . THR A 1 273 ? -6.412 -2.279 -3.726 1.00 98.38 273 THR A CA 1
ATOM 2071 C C . THR A 1 273 ? -6.508 -1.041 -2.832 1.00 98.38 273 THR A C 1
ATOM 2073 O O . THR A 1 273 ? -6.285 -1.161 -1.629 1.00 98.38 273 THR A O 1
ATOM 2076 N N . CYS A 1 274 ? -6.930 0.120 -3.356 1.00 98.12 274 CYS A N 1
ATOM 2077 C CA . CYS A 1 274 ? -7.234 1.301 -2.531 1.00 98.12 274 CYS A CA 1
ATOM 2078 C C . CYS A 1 274 ? -8.243 0.974 -1.425 1.00 98.12 274 CYS A C 1
ATOM 2080 O O . CYS A 1 274 ? -7.994 1.229 -0.247 1.00 98.12 274 CYS A O 1
ATOM 2082 N N . ASN A 1 275 ? -9.361 0.348 -1.799 1.00 95.94 275 ASN A N 1
ATOM 2083 C CA . ASN A 1 275 ? -10.381 -0.068 -0.840 1.00 95.94 275 ASN A CA 1
ATOM 2084 C C . ASN A 1 275 ? -9.859 -1.148 0.126 1.00 95.94 275 ASN A C 1
ATOM 2086 O O . ASN A 1 275 ? -10.190 -1.133 1.308 1.00 95.94 275 ASN A O 1
ATOM 2090 N N . ALA A 1 276 ? -9.031 -2.071 -0.358 1.00 97.06 276 ALA A N 1
ATOM 2091 C CA . ALA A 1 276 ? -8.470 -3.146 0.448 1.00 97.06 276 ALA A CA 1
ATOM 2092 C C . ALA A 1 276 ? -7.522 -2.645 1.548 1.00 97.06 276 ALA A C 1
ATOM 2094 O O . ALA A 1 276 ? -7.602 -3.103 2.687 1.00 97.06 276 ALA A O 1
ATOM 2095 N N . ILE A 1 277 ? -6.665 -1.672 1.228 1.00 98.25 277 ILE A N 1
ATOM 2096 C CA . ILE A 1 277 ? -5.794 -1.018 2.211 1.00 98.25 277 ILE A CA 1
ATOM 2097 C C . ILE A 1 277 ? -6.611 -0.205 3.219 1.00 98.25 277 ILE A C 1
ATOM 2099 O O . ILE A 1 277 ? -6.333 -0.269 4.414 1.00 98.25 277 ILE A O 1
ATOM 2103 N N . ASN A 1 278 ? -7.664 0.486 2.771 1.00 96.31 278 ASN A N 1
ATOM 2104 C CA . ASN A 1 278 ? -8.583 1.192 3.666 1.00 96.31 278 ASN A CA 1
ATOM 2105 C C . ASN A 1 278 ? -9.308 0.248 4.640 1.00 96.31 278 ASN A C 1
ATOM 2107 O O . ASN A 1 278 ? -9.464 0.595 5.805 1.00 96.31 278 ASN A O 1
ATOM 2111 N N . ILE A 1 279 ? -9.684 -0.964 4.212 1.00 94.56 279 ILE A N 1
ATOM 2112 C CA . ILE A 1 279 ? -10.318 -1.965 5.088 1.00 94.56 279 ILE A CA 1
ATOM 2113 C C . ILE A 1 279 ? -9.390 -2.419 6.221 1.00 94.56 279 ILE A C 1
ATOM 2115 O O . ILE A 1 279 ? -9.858 -2.620 7.339 1.00 94.56 279 ILE A O 1
ATOM 2119 N N . ILE A 1 280 ? -8.093 -2.605 5.957 1.00 95.56 280 ILE A N 1
ATOM 2120 C CA . ILE A 1 280 ? -7.146 -3.068 6.987 1.00 95.56 280 ILE A CA 1
ATOM 2121 C C . ILE A 1 280 ? -6.591 -1.929 7.861 1.00 95.56 280 ILE A C 1
ATOM 2123 O O . ILE A 1 280 ? -5.900 -2.199 8.844 1.00 95.56 280 ILE A O 1
ATOM 2127 N N . ASP A 1 281 ? -6.905 -0.667 7.551 1.00 93.00 281 ASP A N 1
ATOM 2128 C CA . ASP A 1 281 ? -6.532 0.522 8.332 1.00 93.00 281 ASP A CA 1
ATOM 2129 C C . ASP A 1 281 ? -7.456 0.749 9.548 1.00 93.00 281 ASP A C 1
ATOM 2131 O O . ASP A 1 281 ? -8.004 1.826 9.762 1.00 93.00 281 ASP A O 1
ATOM 2135 N N . GLY A 1 282 ? -7.664 -0.301 10.349 1.00 88.19 282 GLY A N 1
ATOM 2136 C CA . GLY A 1 282 ? -8.524 -0.272 11.545 1.00 88.19 282 GLY A CA 1
ATOM 2137 C C . GLY A 1 282 ? -7.780 -0.323 12.886 1.00 88.19 282 GLY A C 1
ATOM 2138 O O . GLY A 1 282 ? -8.373 -0.082 13.937 1.00 88.19 282 GLY A O 1
ATOM 2139 N N . TYR A 1 283 ? -6.483 -0.647 12.869 1.00 93.06 283 TYR A N 1
ATOM 2140 C CA . TYR A 1 283 ? -5.655 -0.821 14.067 1.00 93.06 283 TYR A CA 1
ATOM 2141 C C . TYR A 1 283 ? -4.314 -0.107 13.917 1.00 93.06 283 TYR A C 1
ATOM 2143 O O . TYR A 1 283 ? -3.730 -0.076 12.830 1.00 93.06 283 TYR A O 1
ATOM 2151 N N . ASN A 1 284 ? -3.802 0.431 15.026 1.00 94.94 284 ASN A N 1
ATOM 2152 C CA . ASN A 1 284 ? -2.539 1.161 15.061 1.00 94.94 284 ASN A CA 1
ATOM 2153 C C . ASN A 1 284 ? -1.410 0.302 14.477 1.00 94.94 284 ASN A C 1
ATOM 2155 O O . ASN A 1 284 ? -1.193 -0.829 14.912 1.00 94.94 284 ASN A O 1
ATOM 2159 N N . GLY A 1 285 ? -0.672 0.849 13.513 1.00 96.19 285 GLY A N 1
ATOM 2160 C CA . GLY A 1 285 ? 0.483 0.211 12.882 1.00 96.19 285 GLY A CA 1
ATOM 2161 C C . GLY A 1 285 ? 0.172 -0.927 11.908 1.00 96.19 285 GLY A C 1
ATOM 2162 O O . GLY A 1 285 ? 1.103 -1.437 11.290 1.00 96.19 285 GLY A O 1
ATOM 2163 N N . LEU A 1 286 ? -1.091 -1.342 11.747 1.00 97.50 286 LEU A N 1
ATOM 2164 C CA . LEU A 1 286 ? -1.427 -2.500 10.914 1.00 97.50 286 LEU A CA 1
ATOM 2165 C C . LEU A 1 286 ? -1.244 -2.199 9.419 1.00 97.50 286 LEU A C 1
ATOM 2167 O O . LEU A 1 286 ? -0.427 -2.841 8.760 1.00 97.50 286 LEU A O 1
ATOM 2171 N N . SER A 1 287 ? -1.977 -1.214 8.893 1.00 97.75 287 SER A N 1
ATOM 2172 C CA . SER A 1 287 ? -1.927 -0.856 7.468 1.00 97.75 287 SER A CA 1
ATOM 2173 C C . SER A 1 287 ? -0.555 -0.306 7.058 1.00 97.75 287 SER A C 1
ATOM 2175 O O . SER A 1 287 ? 0.030 -0.757 6.069 1.00 97.75 287 SER A O 1
ATOM 2177 N N . SER A 1 288 ? 0.018 0.599 7.861 1.00 98.00 288 SER A N 1
ATOM 2178 C CA . SER A 1 288 ? 1.353 1.162 7.617 1.00 98.00 288 SER A CA 1
ATOM 2179 C C . SER A 1 288 ? 2.453 0.102 7.686 1.00 98.00 288 SER A C 1
ATOM 2181 O O . SER A 1 288 ? 3.272 0.028 6.775 1.00 98.00 288 SER A O 1
ATOM 2183 N N . GLY A 1 289 ? 2.452 -0.759 8.708 1.00 98.50 289 GLY A N 1
ATOM 2184 C CA . GLY A 1 289 ? 3.442 -1.826 8.852 1.00 98.50 289 GLY A CA 1
ATOM 2185 C C . GLY A 1 289 ? 3.376 -2.848 7.717 1.00 98.50 289 GLY A C 1
ATOM 2186 O O . GLY A 1 289 ? 4.410 -3.209 7.157 1.00 98.50 289 GLY A O 1
ATOM 2187 N N . TYR A 1 290 ? 2.170 -3.267 7.319 1.00 98.69 290 TYR A N 1
ATOM 2188 C CA . TYR A 1 290 ? 1.988 -4.220 6.218 1.00 98.69 290 TYR A CA 1
ATOM 2189 C C . TYR A 1 290 ? 2.494 -3.630 4.898 1.00 98.69 290 TYR A C 1
ATOM 2191 O O . TYR A 1 290 ? 3.181 -4.285 4.109 1.00 98.69 290 TYR A O 1
ATOM 2199 N N . SER A 1 291 ? 2.185 -2.354 4.681 1.00 98.75 291 SER A N 1
ATOM 2200 C CA . SER A 1 291 ? 2.599 -1.636 3.485 1.00 98.75 291 SER A CA 1
ATOM 2201 C C . SER A 1 291 ? 4.106 -1.397 3.449 1.00 98.75 291 SER A C 1
ATOM 2203 O O . SER A 1 291 ? 4.695 -1.547 2.387 1.00 98.75 291 SER A O 1
ATOM 2205 N N . ILE A 1 292 ? 4.759 -1.118 4.585 1.00 98.88 292 ILE A N 1
ATOM 2206 C CA . ILE A 1 292 ? 6.227 -1.034 4.668 1.00 98.88 292 ILE A CA 1
ATOM 2207 C C . ILE A 1 292 ? 6.866 -2.361 4.243 1.00 98.88 292 ILE A C 1
ATOM 2209 O O . ILE A 1 292 ? 7.762 -2.345 3.406 1.00 98.88 292 ILE A O 1
ATOM 2213 N N . ILE A 1 293 ? 6.384 -3.507 4.741 1.00 98.81 293 ILE A N 1
ATOM 2214 C CA . ILE A 1 293 ? 6.895 -4.832 4.332 1.00 98.81 293 ILE A CA 1
ATOM 2215 C C . ILE A 1 293 ? 6.768 -5.015 2.813 1.00 98.81 293 ILE A C 1
ATOM 2217 O O . ILE A 1 293 ? 7.705 -5.458 2.148 1.00 98.81 293 ILE A O 1
ATOM 2221 N N . THR A 1 294 ? 5.616 -4.633 2.258 1.00 98.81 294 THR A N 1
ATOM 2222 C CA . THR A 1 294 ? 5.352 -4.715 0.817 1.00 98.81 294 THR A CA 1
ATOM 2223 C C . THR A 1 294 ? 6.288 -3.809 0.014 1.00 98.81 294 THR A C 1
ATOM 2225 O O . THR A 1 294 ? 6.868 -4.254 -0.975 1.00 98.81 294 THR A O 1
ATOM 2228 N N . LEU A 1 295 ? 6.479 -2.563 0.453 1.00 98.81 295 LEU A N 1
ATOM 2229 C CA . LEU A 1 295 ? 7.341 -1.574 -0.198 1.00 98.81 295 LEU A CA 1
ATOM 2230 C C . LEU A 1 295 ? 8.819 -1.962 -0.126 1.00 98.81 295 LEU A C 1
ATO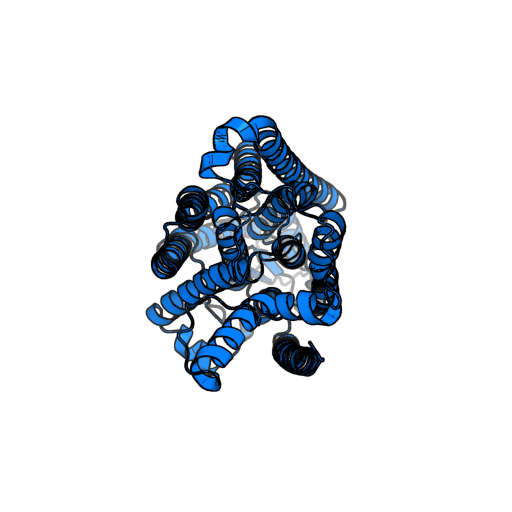M 2232 O O . LEU A 1 295 ? 9.523 -1.761 -1.107 1.00 98.81 295 LEU A O 1
ATOM 2236 N N . VAL A 1 296 ? 9.278 -2.559 0.982 1.00 98.69 296 VAL A N 1
ATOM 2237 C CA . VAL A 1 296 ? 10.629 -3.141 1.086 1.00 98.69 296 VAL A CA 1
ATOM 2238 C C . VAL A 1 296 ? 10.808 -4.241 0.046 1.00 98.69 296 VAL A C 1
ATOM 2240 O O . VAL A 1 296 ? 11.801 -4.263 -0.672 1.00 98.69 296 VAL A O 1
ATOM 2243 N N . ALA A 1 297 ? 9.850 -5.162 -0.068 1.00 98.62 297 ALA A N 1
ATOM 2244 C CA . ALA A 1 297 ? 9.968 -6.241 -1.038 1.00 98.62 297 ALA A CA 1
ATOM 2245 C C . ALA A 1 297 ? 9.934 -5.719 -2.488 1.00 98.62 297 ALA A C 1
ATOM 2247 O O . ALA A 1 297 ? 10.743 -6.140 -3.313 1.00 98.62 297 ALA A O 1
ATOM 2248 N N . MET A 1 298 ? 9.048 -4.765 -2.796 1.00 98.50 298 MET A N 1
ATOM 2249 C CA . MET A 1 298 ? 8.988 -4.130 -4.116 1.00 98.50 298 MET A CA 1
ATOM 2250 C C . MET A 1 298 ? 10.250 -3.323 -4.435 1.00 98.50 298 MET A C 1
ATOM 2252 O O . MET A 1 298 ? 10.731 -3.418 -5.559 1.00 98.50 298 MET A O 1
ATOM 2256 N N . SER A 1 299 ? 10.820 -2.585 -3.475 1.00 98.19 299 SER A N 1
ATOM 2257 C CA . SER A 1 299 ? 12.053 -1.817 -3.686 1.00 98.19 299 SER A CA 1
ATOM 2258 C C . SER A 1 299 ? 13.256 -2.728 -3.920 1.00 98.19 299 SER A C 1
ATOM 2260 O O . SER A 1 299 ? 14.044 -2.460 -4.822 1.00 98.19 299 SER A O 1
ATOM 2262 N N . VAL A 1 300 ? 13.358 -3.846 -3.191 1.00 97.12 300 VAL A N 1
ATOM 2263 C CA . VAL A 1 300 ? 14.395 -4.863 -3.422 1.00 97.12 300 VAL A CA 1
ATOM 2264 C C . VAL A 1 300 ? 14.245 -5.480 -4.811 1.00 97.12 300 VAL A C 1
ATOM 2266 O O . VAL A 1 300 ? 15.228 -5.562 -5.540 1.00 97.12 300 VAL A O 1
ATOM 2269 N N . ILE A 1 301 ? 13.036 -5.883 -5.222 1.00 94.50 301 ILE A N 1
ATOM 2270 C CA . ILE A 1 301 ? 12.826 -6.435 -6.571 1.00 94.50 301 ILE A CA 1
ATOM 2271 C C . ILE A 1 301 ? 13.154 -5.383 -7.635 1.00 94.50 301 ILE A C 1
ATOM 2273 O O . ILE A 1 301 ? 13.852 -5.708 -8.591 1.00 94.50 301 ILE A O 1
ATOM 2277 N N . ALA A 1 302 ? 12.704 -4.136 -7.459 1.00 92.88 302 ALA A N 1
ATOM 2278 C CA . ALA A 1 302 ? 12.988 -3.023 -8.361 1.00 92.88 302 ALA A CA 1
ATOM 2279 C C . ALA A 1 302 ? 14.498 -2.772 -8.502 1.00 92.88 302 ALA A C 1
ATOM 2281 O O . ALA A 1 302 ? 14.990 -2.668 -9.623 1.00 92.88 302 ALA A O 1
ATOM 2282 N N . TYR A 1 303 ? 15.244 -2.783 -7.392 1.00 91.12 303 TYR A N 1
ATOM 2283 C CA . TYR A 1 303 ? 16.707 -2.711 -7.399 1.00 91.12 303 TYR A CA 1
ATOM 2284 C C . TYR A 1 303 ? 17.323 -3.873 -8.192 1.00 91.12 303 TYR A C 1
ATOM 2286 O O . TYR A 1 303 ? 18.133 -3.657 -9.090 1.00 91.12 303 TYR A O 1
ATOM 2294 N N . LEU A 1 304 ? 16.872 -5.109 -7.944 1.00 85.12 304 LEU A N 1
ATOM 2295 C CA . LEU A 1 304 ? 17.363 -6.299 -8.648 1.00 85.12 304 LEU A CA 1
ATOM 2296 C C . LEU A 1 304 ? 17.098 -6.267 -10.158 1.00 85.12 304 LEU A C 1
ATOM 2298 O O . LEU A 1 304 ? 17.838 -6.899 -10.905 1.00 85.12 304 LEU A O 1
ATOM 2302 N N . VAL A 1 305 ? 16.064 -5.566 -10.627 1.00 81.81 305 VAL A N 1
ATOM 2303 C CA . VAL A 1 305 ? 15.772 -5.408 -12.064 1.00 81.81 305 VAL A CA 1
ATOM 2304 C C . VAL A 1 305 ? 16.235 -4.069 -12.640 1.00 81.81 305 VAL A C 1
ATOM 2306 O O . VAL A 1 305 ? 16.066 -3.846 -13.835 1.00 81.81 305 VAL A O 1
ATOM 2309 N N . ASN A 1 306 ? 16.913 -3.236 -11.842 1.00 82.19 306 ASN A N 1
ATOM 2310 C CA . ASN A 1 306 ? 17.371 -1.885 -12.188 1.00 82.19 306 ASN A CA 1
ATOM 2311 C C . ASN A 1 306 ? 16.232 -0.910 -12.558 1.00 82.19 306 ASN A C 1
ATOM 2313 O O . ASN A 1 306 ? 16.433 0.016 -13.344 1.00 82.19 306 ASN A O 1
ATOM 2317 N N . ASP A 1 307 ? 15.038 -1.085 -11.986 1.00 82.69 307 ASP A N 1
ATOM 2318 C CA . ASP A 1 307 ? 13.927 -0.134 -12.123 1.00 82.69 307 ASP A CA 1
ATOM 2319 C C . ASP A 1 307 ? 14.032 0.957 -11.047 1.00 82.69 307 ASP A C 1
ATOM 2321 O O . ASP A 1 307 ? 13.379 0.918 -9.999 1.00 82.69 307 ASP A O 1
ATOM 2325 N N . HIS A 1 308 ? 14.891 1.943 -11.315 1.00 87.06 308 HIS A N 1
ATOM 2326 C CA . HIS A 1 308 ? 15.184 3.032 -10.379 1.00 87.06 308 HIS A CA 1
ATOM 2327 C C . HIS A 1 308 ? 13.933 3.819 -9.979 1.00 87.06 308 HIS A C 1
ATOM 2329 O O . HIS A 1 308 ? 13.789 4.238 -8.834 1.00 87.06 308 HIS A O 1
ATOM 2335 N N . THR A 1 309 ? 12.989 4.005 -10.906 1.00 88.56 309 THR A N 1
ATOM 2336 C CA . THR A 1 309 ? 11.788 4.794 -10.626 1.00 88.56 309 THR A CA 1
ATOM 2337 C C . THR A 1 309 ? 10.873 4.099 -9.627 1.00 88.56 309 THR A C 1
ATOM 2339 O O . THR A 1 309 ? 10.431 4.725 -8.664 1.00 88.56 309 THR A O 1
ATOM 2342 N N . VAL A 1 310 ? 10.601 2.805 -9.826 1.00 93.75 310 VAL A N 1
ATOM 2343 C CA . VAL A 1 310 ? 9.793 2.034 -8.871 1.00 93.75 310 VAL A CA 1
ATOM 2344 C C . VAL A 1 310 ? 10.506 1.956 -7.522 1.00 93.75 310 VAL A C 1
ATOM 2346 O O . VAL A 1 310 ? 9.853 2.093 -6.486 1.00 93.75 310 VAL A O 1
ATOM 2349 N N . MET A 1 311 ? 11.834 1.804 -7.519 1.00 96.00 311 MET A N 1
ATOM 2350 C CA . MET A 1 311 ? 12.633 1.799 -6.294 1.00 96.00 311 MET A CA 1
ATOM 2351 C C . MET A 1 311 ? 12.482 3.111 -5.509 1.00 96.00 311 MET A C 1
ATOM 2353 O O . MET A 1 311 ? 12.089 3.067 -4.344 1.00 96.00 311 MET A O 1
ATOM 2357 N N . ILE A 1 312 ? 12.722 4.269 -6.131 1.00 95.38 312 ILE A N 1
ATOM 2358 C CA . ILE A 1 312 ? 12.679 5.577 -5.457 1.00 95.38 312 ILE A CA 1
ATOM 2359 C C . ILE A 1 312 ? 11.283 5.899 -4.924 1.00 95.38 312 ILE A C 1
ATOM 2361 O O . ILE A 1 312 ? 11.156 6.293 -3.767 1.00 95.38 312 ILE A O 1
ATOM 2365 N N . ILE A 1 313 ? 10.217 5.659 -5.698 1.00 97.94 313 ILE A N 1
ATOM 2366 C CA . ILE A 1 313 ? 8.844 5.890 -5.212 1.00 97.94 313 ILE A CA 1
ATOM 2367 C C . ILE A 1 313 ? 8.511 4.930 -4.054 1.00 97.94 313 ILE A C 1
ATOM 2369 O O . ILE A 1 313 ? 7.881 5.340 -3.075 1.00 97.94 313 ILE A O 1
ATOM 2373 N N . SER A 1 314 ? 8.982 3.676 -4.111 1.00 98.56 314 SER A N 1
ATOM 2374 C CA . SER A 1 314 ? 8.809 2.714 -3.012 1.00 98.56 314 SER A CA 1
ATOM 2375 C C . SER A 1 314 ? 9.512 3.179 -1.734 1.00 98.56 314 SER A C 1
ATOM 2377 O O . SER A 1 314 ? 8.919 3.141 -0.655 1.00 98.56 314 SER A O 1
ATOM 2379 N N . LEU A 1 315 ? 10.757 3.657 -1.847 1.00 98.56 315 LEU A N 1
ATOM 2380 C CA . LEU A 1 315 ? 11.543 4.190 -0.731 1.00 98.56 315 LEU A CA 1
ATOM 2381 C C . LEU A 1 315 ? 10.937 5.481 -0.169 1.00 98.56 315 LEU A C 1
ATOM 2383 O O . LEU A 1 315 ? 10.859 5.635 1.049 1.00 98.56 315 LEU A O 1
ATOM 2387 N N . ALA A 1 316 ? 10.448 6.373 -1.032 1.00 98.62 316 ALA A N 1
ATOM 2388 C CA . ALA A 1 316 ? 9.765 7.600 -0.636 1.00 98.62 316 ALA A CA 1
ATOM 2389 C C . ALA A 1 316 ? 8.506 7.295 0.181 1.00 98.62 316 ALA A C 1
ATOM 2391 O O . ALA A 1 316 ? 8.298 7.862 1.258 1.00 98.62 316 ALA A O 1
ATOM 2392 N N . MET A 1 317 ? 7.681 6.357 -0.292 1.00 98.81 317 MET A N 1
ATOM 2393 C CA . MET A 1 317 ? 6.488 5.936 0.436 1.00 98.81 317 MET A CA 1
ATOM 2394 C C . MET A 1 317 ? 6.854 5.219 1.739 1.00 98.81 317 MET A C 1
ATOM 2396 O O . MET A 1 317 ? 6.268 5.508 2.780 1.00 98.81 317 MET A O 1
ATOM 2400 N N . MET A 1 318 ? 7.864 4.344 1.722 1.00 98.75 318 MET A N 1
ATOM 2401 C CA . MET A 1 318 ? 8.358 3.662 2.920 1.00 98.75 318 MET A CA 1
ATOM 2402 C C . MET A 1 318 ? 8.833 4.659 3.982 1.00 98.75 318 MET A C 1
ATOM 2404 O O . MET A 1 318 ? 8.423 4.561 5.138 1.00 98.75 318 MET A O 1
ATOM 2408 N N . GLY A 1 319 ? 9.658 5.637 3.606 1.00 98.81 319 GLY A N 1
ATOM 2409 C CA . GLY A 1 319 ? 10.143 6.664 4.523 1.00 98.81 319 GLY A CA 1
ATOM 2410 C C . GLY A 1 319 ? 9.010 7.529 5.076 1.00 98.81 319 GLY A C 1
ATOM 2411 O O . GLY A 1 319 ? 8.950 7.777 6.280 1.00 98.81 319 GLY A O 1
ATOM 2412 N N . SER A 1 320 ? 8.049 7.897 4.227 1.00 98.88 320 SER A N 1
ATOM 2413 C CA . SER A 1 320 ? 6.857 8.647 4.639 1.00 98.88 320 SER A CA 1
ATOM 2414 C C . SER A 1 320 ? 6.038 7.861 5.671 1.00 98.88 320 SER A C 1
ATOM 2416 O O . SER A 1 320 ? 5.670 8.385 6.721 1.00 98.88 320 SER A O 1
ATOM 2418 N N . LEU A 1 321 ? 5.824 6.562 5.437 1.00 98.81 321 LEU A N 1
ATOM 2419 C CA . LEU A 1 321 ? 5.139 5.688 6.389 1.00 98.81 321 LEU A CA 1
ATOM 2420 C C . LEU A 1 321 ? 5.916 5.514 7.692 1.00 98.81 321 LEU A C 1
ATOM 2422 O O . LEU A 1 321 ? 5.284 5.492 8.740 1.00 98.81 321 LEU A O 1
ATOM 2426 N N . LEU A 1 322 ? 7.247 5.416 7.665 1.00 98.75 322 LEU A N 1
ATOM 2427 C CA . LEU A 1 322 ? 8.067 5.332 8.879 1.00 98.75 322 LEU A CA 1
ATOM 2428 C C . LEU A 1 322 ? 7.950 6.608 9.729 1.00 98.75 322 LEU A C 1
ATOM 2430 O O . LEU A 1 322 ? 7.758 6.516 10.944 1.00 98.75 322 LEU A O 1
ATOM 2434 N N . GLY A 1 323 ? 7.987 7.786 9.094 1.00 98.56 323 GLY A N 1
ATOM 2435 C CA . GLY A 1 323 ? 7.778 9.073 9.763 1.00 98.56 323 GLY A CA 1
ATOM 2436 C C . GLY A 1 323 ? 6.372 9.221 10.357 1.00 98.56 323 GLY A C 1
ATOM 2437 O O . GLY A 1 323 ? 6.221 9.700 11.478 1.00 98.56 323 GLY A O 1
ATOM 2438 N N . PHE A 1 324 ? 5.336 8.760 9.653 1.00 98.69 324 PHE A N 1
ATOM 2439 C CA . PHE A 1 324 ? 3.967 8.693 10.180 1.00 98.69 324 PHE A CA 1
ATOM 2440 C C . PHE A 1 324 ? 3.824 7.659 11.315 1.00 98.69 324 PHE A C 1
ATOM 2442 O O . PHE A 1 324 ? 3.221 7.927 12.361 1.00 98.69 324 PHE A O 1
ATOM 2449 N N . MET A 1 325 ? 4.401 6.468 11.140 1.00 97.56 325 MET A N 1
ATOM 2450 C CA . MET A 1 325 ? 4.232 5.329 12.039 1.00 97.56 325 MET A CA 1
ATOM 2451 C C . MET A 1 325 ? 4.805 5.597 13.430 1.00 97.56 325 MET A C 1
ATOM 2453 O O . MET A 1 325 ? 4.243 5.092 14.395 1.00 97.56 325 MET A O 1
ATOM 2457 N N . SER A 1 326 ? 5.830 6.445 13.579 1.00 97.38 326 SER A N 1
ATOM 2458 C CA . SER A 1 326 ? 6.342 6.834 14.905 1.00 97.38 326 SER A CA 1
ATOM 2459 C C . SER A 1 326 ? 5.311 7.559 15.781 1.00 97.38 326 SER A C 1
ATOM 2461 O O . SER A 1 326 ? 5.425 7.561 17.008 1.00 97.38 326 SER A O 1
ATOM 2463 N N . TRP A 1 327 ? 4.312 8.193 15.160 1.00 97.38 327 TRP A N 1
ATOM 2464 C CA . TRP A 1 327 ? 3.206 8.862 15.849 1.00 97.38 327 TRP A CA 1
ATOM 2465 C C . TRP A 1 327 ? 1.971 7.960 15.965 1.00 97.38 327 TRP A C 1
ATOM 2467 O O . TRP A 1 327 ? 1.231 8.046 16.948 1.00 97.38 327 TRP A O 1
ATOM 2477 N N . ASN A 1 328 ? 1.769 7.061 14.999 1.00 97.25 328 ASN A N 1
ATOM 2478 C CA . ASN A 1 328 ? 0.638 6.137 14.971 1.00 97.25 328 ASN A CA 1
ATOM 2479 C C . ASN A 1 328 ? 0.840 4.874 15.832 1.00 97.25 328 ASN A C 1
ATOM 2481 O O . ASN A 1 328 ? -0.046 4.524 16.600 1.00 97.25 328 ASN A O 1
ATOM 2485 N N . TRP A 1 329 ? 1.982 4.191 15.785 1.00 96.25 329 TRP A N 1
ATOM 2486 C CA . TRP A 1 329 ? 2.212 2.952 16.538 1.00 96.25 329 TRP A CA 1
ATOM 2487 C C . TRP A 1 329 ? 3.303 3.132 17.606 1.00 96.25 329 TRP A C 1
ATOM 2489 O O . TRP A 1 329 ? 4.331 3.746 17.334 1.00 96.25 329 TRP A O 1
ATOM 2499 N N . PRO A 1 330 ? 3.123 2.621 18.842 1.00 94.19 330 PRO A N 1
ATOM 2500 C CA . PRO A 1 330 ? 1.971 1.872 19.357 1.00 94.19 330 PRO A CA 1
ATOM 2501 C C . PRO A 1 330 ? 0.919 2.752 20.056 1.00 94.19 330 PRO A C 1
ATOM 2503 O O . PRO A 1 330 ? 0.027 2.222 20.714 1.00 94.19 330 PRO A O 1
ATOM 2506 N N . ARG A 1 331 ? 1.038 4.085 20.011 1.00 90.62 331 ARG A N 1
ATOM 2507 C CA . ARG A 1 331 ? 0.220 4.983 20.853 1.00 90.62 331 ARG A CA 1
ATOM 2508 C C . ARG A 1 331 ? -1.061 5.502 20.199 1.00 90.62 331 ARG A C 1
ATOM 2510 O O . ARG A 1 331 ? -1.903 6.020 20.916 1.00 90.62 331 ARG A O 1
ATOM 2517 N N . GLY A 1 332 ? -1.200 5.397 18.883 1.00 91.88 332 GLY A N 1
ATOM 2518 C CA . GLY A 1 332 ? -2.374 5.858 18.143 1.00 91.88 332 GLY A CA 1
ATOM 2519 C C . GLY A 1 332 ? -2.595 7.365 18.205 1.00 91.88 332 GLY A C 1
ATOM 2520 O O . GLY A 1 332 ? -3.741 7.778 18.259 1.00 91.88 332 GLY A O 1
ATOM 2521 N N . LYS A 1 333 ? -1.541 8.200 18.243 1.00 93.31 333 LYS A N 1
ATOM 2522 C CA . LYS A 1 333 ? -1.713 9.662 18.405 1.00 93.31 333 LYS A CA 1
ATOM 2523 C C . LYS A 1 333 ? -2.299 10.347 17.172 1.00 93.31 333 LYS A C 1
ATOM 2525 O O . LYS A 1 333 ? -2.811 11.451 17.272 1.00 93.31 333 LYS A O 1
ATOM 2530 N N . ILE A 1 334 ? -2.176 9.719 16.010 1.00 95.38 334 ILE A N 1
ATOM 2531 C CA . ILE A 1 334 ? -2.702 10.203 14.737 1.00 95.38 334 ILE A CA 1
ATOM 2532 C C . ILE A 1 334 ? -3.128 8.994 13.909 1.00 95.38 334 ILE A C 1
ATOM 2534 O O . ILE A 1 334 ? -2.421 7.982 13.886 1.00 95.38 334 ILE A O 1
ATOM 2538 N N . PHE A 1 335 ? -4.272 9.084 13.236 1.00 95.62 335 PHE A N 1
ATOM 2539 C CA . PHE A 1 335 ? -4.748 8.065 12.301 1.00 95.62 335 PHE A CA 1
ATOM 2540 C C . PHE A 1 335 ? -4.448 8.464 10.864 1.00 95.62 335 PHE A C 1
ATOM 2542 O O . PHE A 1 335 ? -4.419 9.648 10.523 1.00 95.62 335 PHE A O 1
ATOM 2549 N N . MET A 1 336 ? -4.212 7.454 10.026 1.00 96.38 336 MET A N 1
ATOM 2550 C CA . MET A 1 336 ? -3.851 7.643 8.623 1.00 96.38 336 MET A CA 1
ATOM 2551 C C . MET A 1 336 ? -4.980 8.357 7.873 1.00 96.38 336 MET A C 1
ATOM 2553 O O . MET A 1 336 ? -4.710 9.309 7.139 1.00 96.38 336 MET A O 1
ATOM 2557 N N . GLY A 1 337 ? -6.226 7.961 8.143 1.00 95.38 337 GLY A N 1
ATOM 2558 C CA . GLY A 1 337 ? -7.405 8.522 7.490 1.00 95.38 337 GLY A CA 1
ATOM 2559 C C . GLY A 1 337 ? -7.580 8.009 6.067 1.00 95.38 337 GLY A C 1
ATOM 2560 O O . GLY A 1 337 ? -6.699 7.351 5.510 1.00 95.38 337 GLY A O 1
ATOM 2561 N N . ASP A 1 338 ? -8.726 8.306 5.467 1.00 96.19 338 ASP A N 1
ATOM 2562 C CA . ASP A 1 338 ? -9.026 7.910 4.094 1.00 96.19 338 ASP A CA 1
ATOM 2563 C C . ASP A 1 338 ? -8.060 8.550 3.097 1.00 96.19 338 ASP A C 1
ATOM 2565 O O . ASP A 1 338 ? -7.652 7.891 2.141 1.00 96.19 338 ASP A O 1
ATOM 2569 N N . GLY A 1 339 ? -7.630 9.793 3.337 1.00 97.06 339 GLY A N 1
ATOM 2570 C CA . GLY A 1 339 ? -6.634 10.470 2.507 1.00 97.06 339 GLY A CA 1
ATOM 2571 C C . GLY A 1 339 ? -5.328 9.689 2.427 1.00 97.06 339 GLY A C 1
ATOM 2572 O O . GLY A 1 339 ? -4.771 9.521 1.344 1.00 97.06 339 GLY A O 1
ATOM 2573 N N . GLY A 1 340 ? -4.858 9.164 3.562 1.00 98.00 340 GLY A N 1
ATOM 2574 C CA . GLY A 1 340 ? -3.646 8.351 3.616 1.00 98.00 340 GLY A CA 1
ATOM 2575 C C . GLY A 1 340 ? -3.861 6.930 3.100 1.00 98.00 340 GLY A C 1
ATOM 2576 O O . GLY A 1 340 ? -3.046 6.442 2.322 1.00 98.00 340 GLY A O 1
ATOM 2577 N N . ALA A 1 341 ? -4.962 6.277 3.476 1.00 98.06 341 ALA A N 1
ATOM 2578 C CA . ALA A 1 341 ? -5.214 4.881 3.126 1.00 98.06 341 ALA A CA 1
ATOM 2579 C C . ALA A 1 341 ? -5.459 4.680 1.622 1.00 98.06 341 ALA A C 1
ATOM 2581 O O . ALA A 1 341 ? -4.921 3.743 1.029 1.00 98.06 341 ALA A O 1
ATOM 2582 N N . TYR A 1 342 ? -6.221 5.573 0.979 1.00 98.50 342 TYR A N 1
ATOM 2583 C CA . TYR A 1 342 ? -6.455 5.500 -0.466 1.00 98.50 342 TYR A CA 1
ATOM 2584 C C . TYR A 1 342 ? -5.219 5.904 -1.275 1.00 98.50 342 TYR A C 1
ATOM 2586 O O . TYR A 1 342 ? -4.941 5.269 -2.292 1.00 98.50 342 TYR A O 1
ATOM 2594 N N . LEU A 1 343 ? -4.452 6.903 -0.813 1.00 98.81 343 LEU A N 1
ATOM 2595 C CA . LEU A 1 343 ? -3.139 7.219 -1.383 1.00 98.81 343 LEU A CA 1
ATOM 2596 C C . LEU A 1 343 ? -2.217 5.997 -1.309 1.00 98.81 343 LEU A C 1
ATOM 2598 O O . LEU A 1 343 ? -1.598 5.629 -2.301 1.00 98.81 343 LEU A O 1
ATOM 2602 N N . LEU A 1 344 ? -2.169 5.330 -0.155 1.00 98.81 344 LEU A N 1
ATOM 2603 C CA . LEU A 1 344 ? -1.326 4.164 0.065 1.00 98.81 344 LEU A CA 1
ATOM 2604 C C . LEU A 1 344 ? -1.707 2.977 -0.816 1.00 98.81 344 LEU A C 1
ATOM 2606 O O . LEU A 1 344 ? -0.834 2.393 -1.456 1.00 98.81 344 LEU A O 1
ATOM 2610 N N . GLY A 1 345 ? -2.994 2.644 -0.900 1.00 98.69 345 GLY A N 1
ATOM 2611 C CA . GLY A 1 345 ? -3.435 1.561 -1.773 1.00 98.69 345 GLY A CA 1
ATOM 2612 C C . GLY A 1 345 ? -3.260 1.866 -3.260 1.00 98.69 345 GLY A C 1
ATOM 2613 O O . GLY A 1 345 ? -2.899 0.955 -4.005 1.00 98.69 345 GLY A O 1
ATOM 2614 N N . PHE A 1 346 ? -3.406 3.128 -3.683 1.00 98.81 346 PHE A N 1
ATOM 2615 C CA . PHE A 1 346 ? -3.059 3.542 -5.044 1.00 98.81 346 PHE A CA 1
ATOM 2616 C C . PHE A 1 346 ? -1.568 3.338 -5.307 1.00 98.81 346 PHE A C 1
ATOM 2618 O O . PHE A 1 346 ? -1.218 2.659 -6.266 1.00 98.81 346 PHE A O 1
ATOM 2625 N N . THR A 1 347 ? -0.697 3.849 -4.432 1.00 98.81 347 THR A N 1
ATOM 2626 C CA . THR A 1 347 ? 0.758 3.718 -4.576 1.00 98.81 347 THR A CA 1
ATOM 2627 C C . THR A 1 347 ? 1.189 2.259 -4.671 1.00 98.81 347 THR A C 1
ATOM 2629 O O . THR A 1 347 ? 1.929 1.899 -5.579 1.00 98.81 347 THR A O 1
ATOM 2632 N N . LEU A 1 348 ? 0.706 1.397 -3.773 1.00 98.81 348 LEU A N 1
ATOM 2633 C CA . LEU A 1 348 ? 1.059 -0.023 -3.775 1.00 98.81 348 LEU A CA 1
ATOM 2634 C C . LEU A 1 348 ? 0.623 -0.737 -5.060 1.00 98.81 348 LEU A C 1
ATOM 2636 O O . LEU A 1 348 ? 1.394 -1.515 -5.623 1.00 98.81 348 LEU A O 1
ATOM 2640 N N . ALA A 1 349 ? -0.599 -0.481 -5.530 1.00 98.56 349 ALA A N 1
ATOM 2641 C CA . ALA A 1 349 ? -1.103 -1.105 -6.747 1.00 98.56 349 ALA A CA 1
ATOM 2642 C C . ALA A 1 349 ? -0.417 -0.567 -8.003 1.00 98.56 349 ALA A C 1
ATOM 2644 O O . ALA A 1 349 ? -0.058 -1.338 -8.887 1.00 98.56 349 ALA A O 1
ATOM 2645 N N . GLU A 1 350 ? -0.202 0.741 -8.074 1.00 98.56 350 GLU A N 1
ATOM 2646 C CA . GLU A 1 350 ? 0.451 1.379 -9.210 1.00 98.56 350 GLU A CA 1
ATOM 2647 C C . GLU A 1 350 ? 1.904 0.909 -9.340 1.00 98.56 350 GLU A C 1
ATOM 2649 O O . GLU A 1 350 ? 2.329 0.507 -10.422 1.00 98.56 350 GLU A O 1
ATOM 2654 N N . LEU A 1 351 ? 2.651 0.841 -8.232 1.00 98.50 351 LEU A N 1
ATOM 2655 C CA . LEU A 1 351 ? 4.010 0.293 -8.230 1.00 98.50 351 LEU A CA 1
ATOM 2656 C C . LEU A 1 351 ? 4.033 -1.188 -8.617 1.00 98.50 351 LEU A C 1
ATOM 2658 O O . LEU A 1 351 ? 4.901 -1.592 -9.388 1.00 98.50 351 LEU A O 1
ATOM 2662 N N . ALA A 1 352 ? 3.067 -1.988 -8.153 1.00 98.31 352 ALA A N 1
ATOM 2663 C CA . ALA A 1 352 ? 2.919 -3.381 -8.575 1.00 98.31 352 ALA A CA 1
ATOM 2664 C C . ALA A 1 352 ? 2.726 -3.510 -10.096 1.00 98.31 352 ALA A C 1
ATOM 2666 O O . ALA A 1 352 ? 3.380 -4.339 -10.735 1.00 98.31 352 ALA A O 1
ATOM 2667 N N . VAL A 1 353 ? 1.848 -2.686 -10.680 1.00 97.81 353 VAL A N 1
ATOM 2668 C CA . VAL A 1 353 ? 1.561 -2.690 -12.121 1.00 97.81 353 VAL A CA 1
ATOM 2669 C C . VAL A 1 353 ? 2.766 -2.200 -12.922 1.00 97.81 353 VAL A C 1
ATOM 2671 O O . VAL A 1 353 ? 3.131 -2.837 -13.909 1.00 97.81 353 VAL A O 1
ATOM 2674 N N . LEU A 1 354 ? 3.426 -1.120 -12.496 1.00 95.00 354 LEU A N 1
ATOM 2675 C CA . LEU A 1 354 ? 4.624 -0.601 -13.160 1.00 95.00 354 LEU A CA 1
ATOM 2676 C C . LEU A 1 354 ? 5.775 -1.606 -13.122 1.00 95.00 354 LEU A C 1
ATOM 2678 O O . LEU A 1 354 ? 6.381 -1.867 -14.164 1.00 95.00 354 LEU A O 1
ATOM 2682 N N . LEU A 1 355 ? 6.029 -2.215 -11.959 1.00 93.31 355 LEU A N 1
ATOM 2683 C CA . LEU A 1 355 ? 7.060 -3.235 -11.792 1.00 93.31 355 LEU A CA 1
ATOM 2684 C C . LEU A 1 355 ? 6.810 -4.415 -12.738 1.00 93.31 355 LEU A C 1
ATOM 2686 O O . LEU A 1 355 ? 7.728 -4.848 -13.431 1.00 93.31 355 LEU A O 1
ATOM 2690 N N . LEU A 1 356 ? 5.562 -4.884 -12.824 1.00 92.31 356 LEU A N 1
ATOM 2691 C CA . LEU A 1 356 ? 5.151 -5.950 -13.736 1.00 92.31 356 LEU A CA 1
ATOM 2692 C C . LEU A 1 356 ? 5.341 -5.572 -15.215 1.00 92.31 356 LEU A C 1
ATOM 2694 O O . LEU A 1 356 ? 5.908 -6.353 -15.990 1.00 92.31 356 LEU A O 1
ATOM 2698 N N . TYR A 1 357 ? 4.828 -4.402 -15.602 1.00 89.31 357 TYR A N 1
ATOM 2699 C CA . TYR A 1 357 ? 4.755 -3.951 -16.990 1.00 89.31 357 TYR A CA 1
ATOM 2700 C C . TYR A 1 357 ? 6.141 -3.655 -17.574 1.00 89.31 357 TYR A C 1
ATOM 2702 O O . TYR A 1 357 ? 6.415 -4.004 -18.723 1.00 89.31 357 TYR A O 1
ATOM 2710 N N . ARG A 1 358 ? 7.024 -3.037 -16.779 1.00 85.81 358 ARG A N 1
ATOM 2711 C CA . ARG A 1 358 ? 8.370 -2.623 -17.203 1.00 85.81 358 ARG A CA 1
ATOM 2712 C C . ARG A 1 358 ? 9.396 -3.751 -17.152 1.00 85.81 358 ARG A C 1
ATOM 2714 O O . ARG A 1 358 ? 10.367 -3.701 -17.901 1.00 85.81 358 ARG A O 1
ATOM 2721 N N . ASN A 1 359 ? 9.175 -4.775 -16.323 1.00 88.12 359 ASN A N 1
ATOM 2722 C CA . ASN A 1 359 ? 10.185 -5.793 -16.031 1.00 88.12 359 ASN A CA 1
ATOM 2723 C C . ASN A 1 359 ? 9.663 -7.209 -16.338 1.00 88.12 359 ASN A C 1
ATOM 2725 O O . ASN A 1 359 ? 9.122 -7.877 -15.454 1.00 88.12 359 ASN A O 1
ATOM 2729 N N . PRO A 1 360 ? 9.854 -7.723 -17.573 1.00 85.81 360 PRO A N 1
ATOM 2730 C CA . PRO A 1 360 ? 9.353 -9.039 -17.991 1.00 85.81 360 PRO A CA 1
ATOM 2731 C C . PRO A 1 360 ? 9.876 -10.227 -17.172 1.00 85.81 360 PRO A C 1
ATOM 2733 O O . PRO A 1 360 ? 9.250 -11.281 -17.162 1.00 85.81 360 PRO A O 1
ATOM 2736 N N . SER A 1 361 ? 11.024 -10.076 -16.504 1.00 84.75 361 SER A N 1
ATOM 2737 C CA . SER A 1 361 ? 11.615 -11.102 -15.634 1.00 84.75 361 SER A CA 1
ATOM 2738 C C . SER A 1 361 ? 10.895 -11.255 -14.291 1.00 84.75 361 SER A C 1
ATOM 2740 O O . SER A 1 361 ? 11.046 -12.288 -13.643 1.00 84.75 361 SER A O 1
ATOM 2742 N N . VAL A 1 362 ? 10.130 -10.249 -13.854 1.00 89.38 362 VAL A N 1
ATOM 2743 C CA . VAL A 1 362 ? 9.364 -10.303 -12.603 1.00 89.38 362 VAL A CA 1
ATOM 2744 C C . VAL A 1 362 ? 8.119 -11.152 -12.828 1.00 89.38 362 VAL A C 1
ATOM 2746 O O . VAL A 1 362 ? 7.386 -10.920 -13.786 1.00 89.38 362 VAL A O 1
ATOM 2749 N N . SER A 1 363 ? 7.836 -12.125 -11.966 1.00 95.12 363 SER A N 1
ATOM 2750 C CA . SER A 1 363 ? 6.563 -12.852 -12.036 1.00 95.12 363 SER A CA 1
ATOM 2751 C C . SER A 1 363 ? 5.395 -11.904 -11.715 1.00 95.12 363 SER A C 1
ATOM 2753 O O . SER A 1 363 ? 5.491 -11.170 -10.729 1.00 95.12 363 SER A O 1
ATOM 2755 N N . PRO A 1 364 ? 4.256 -11.947 -12.438 1.00 94.44 364 PRO A N 1
ATOM 2756 C CA . PRO A 1 364 ? 3.060 -11.177 -12.075 1.00 94.44 364 PRO A CA 1
ATOM 2757 C C . PRO A 1 364 ? 2.542 -11.506 -10.678 1.00 94.44 364 PRO A C 1
ATOM 2759 O O . PRO A 1 364 ? 1.937 -10.670 -10.009 1.00 94.44 364 PRO A O 1
ATOM 2762 N N . TRP A 1 365 ? 2.841 -12.717 -10.214 1.00 97.00 365 TRP A N 1
ATOM 2763 C CA . TRP A 1 365 ? 2.437 -13.205 -8.911 1.00 97.00 365 TRP A CA 1
ATOM 2764 C C . TRP A 1 365 ? 3.301 -12.659 -7.779 1.00 97.00 365 TRP A C 1
ATOM 2766 O O . TRP A 1 365 ? 2.842 -12.683 -6.647 1.00 97.00 365 TRP A O 1
ATOM 2776 N N . ALA A 1 366 ? 4.496 -12.118 -8.036 1.00 97.50 366 ALA A N 1
ATOM 2777 C CA . ALA A 1 366 ? 5.341 -11.572 -6.972 1.00 97.50 366 ALA A CA 1
ATOM 2778 C C . ALA A 1 366 ? 4.684 -10.362 -6.279 1.00 97.50 366 ALA A C 1
ATOM 2780 O O . ALA A 1 366 ? 4.351 -10.472 -5.095 1.00 97.50 366 ALA A O 1
ATOM 2781 N N . PRO A 1 367 ? 4.393 -9.243 -6.974 1.00 95.50 367 PRO A N 1
ATOM 2782 C CA . PRO A 1 367 ? 3.713 -8.116 -6.343 1.00 95.50 367 PRO A CA 1
ATOM 2783 C C . PRO A 1 367 ? 2.262 -8.437 -5.949 1.00 95.50 367 PRO A C 1
ATOM 2785 O O . PRO A 1 367 ? 1.772 -7.910 -4.952 1.00 95.50 367 PRO A O 1
ATOM 2788 N N . PHE A 1 368 ? 1.584 -9.344 -6.663 1.00 95.56 368 PHE A N 1
ATOM 2789 C CA . PHE A 1 368 ? 0.228 -9.767 -6.305 1.00 95.56 368 PHE A CA 1
ATOM 2790 C C . PHE A 1 368 ? 0.187 -10.549 -4.981 1.00 95.56 368 PHE A C 1
ATOM 2792 O O . PHE A 1 368 ? -0.666 -10.286 -4.134 1.00 95.56 368 PHE A O 1
ATOM 2799 N N . CYS A 1 369 ? 1.145 -11.454 -4.747 1.00 97.69 369 CYS A N 1
ATOM 2800 C CA . CYS A 1 369 ? 1.268 -12.184 -3.482 1.00 97.69 369 CYS A CA 1
ATOM 2801 C C . CYS A 1 369 ? 1.635 -11.267 -2.311 1.00 97.69 369 CYS A C 1
ATOM 2803 O O . CYS A 1 369 ? 1.194 -11.516 -1.189 1.00 97.69 369 CYS A O 1
ATOM 2805 N N . LEU A 1 370 ? 2.406 -10.200 -2.550 1.00 98.31 370 LEU A N 1
ATOM 2806 C CA . LEU A 1 370 ? 2.694 -9.202 -1.514 1.00 98.31 370 LEU A CA 1
ATOM 2807 C C . LEU A 1 370 ? 1.426 -8.463 -1.066 1.00 98.31 370 LEU A C 1
ATOM 2809 O O . LEU A 1 370 ? 1.312 -8.092 0.096 1.00 98.31 370 LEU A O 1
ATOM 2813 N N . LEU A 1 371 ? 0.435 -8.308 -1.945 1.00 97.62 371 LEU A N 1
ATOM 2814 C CA . LEU A 1 371 ? -0.859 -7.686 -1.642 1.00 97.62 371 LEU A CA 1
ATOM 2815 C C . LEU A 1 371 ? -1.951 -8.700 -1.265 1.00 97.62 371 LEU A C 1
ATOM 2817 O O . LEU A 1 371 ? -3.113 -8.322 -1.102 1.00 97.62 371 LEU A O 1
ATOM 2821 N N . ALA A 1 372 ? -1.596 -9.977 -1.087 1.00 96.12 372 ALA A N 1
ATOM 2822 C CA . ALA A 1 372 ? -2.565 -11.051 -0.897 1.00 96.12 372 ALA A CA 1
ATOM 2823 C C . ALA A 1 372 ? -3.474 -10.836 0.317 1.00 96.12 372 ALA A C 1
ATOM 2825 O O . ALA A 1 372 ? -4.678 -11.029 0.192 1.00 96.12 372 ALA A O 1
ATOM 2826 N N . TYR A 1 373 ? -2.940 -10.414 1.470 1.00 97.06 373 TYR A N 1
ATOM 2827 C CA . TYR A 1 373 ? -3.752 -10.230 2.678 1.00 97.06 373 TYR A CA 1
ATOM 2828 C C . TYR A 1 373 ? -4.870 -9.187 2.500 1.00 97.06 373 TYR A C 1
ATOM 2830 O O . TYR A 1 373 ? -6.032 -9.580 2.611 1.00 97.06 373 TYR A O 1
ATOM 2838 N N . PRO A 1 374 ? -4.596 -7.903 2.187 1.00 97.50 374 PRO A N 1
ATOM 2839 C CA . PRO A 1 374 ? -5.662 -6.909 2.053 1.00 97.50 374 PRO A CA 1
ATOM 2840 C C . PRO A 1 374 ? -6.640 -7.258 0.921 1.00 97.50 374 PRO A C 1
ATOM 2842 O O . PRO A 1 374 ? -7.860 -7.140 1.087 1.00 97.50 374 PRO A O 1
ATOM 2845 N N . VAL A 1 375 ? -6.131 -7.722 -0.227 1.00 96.81 375 VAL A N 1
ATOM 2846 C CA . VAL A 1 375 ? -6.973 -8.082 -1.378 1.00 96.81 375 VAL A CA 1
ATOM 2847 C C . VAL A 1 375 ? -7.887 -9.255 -1.026 1.00 96.81 375 VAL A C 1
ATOM 2849 O O . VAL A 1 375 ? -9.098 -9.185 -1.247 1.00 96.81 375 VAL A O 1
ATOM 2852 N N . PHE A 1 376 ? -7.343 -10.318 -0.435 1.00 97.44 376 PHE A N 1
ATOM 2853 C CA . PHE A 1 376 ? -8.122 -11.498 -0.080 1.00 97.44 376 PHE A CA 1
ATOM 2854 C C . PHE A 1 376 ? -9.097 -11.231 1.069 1.00 97.44 376 PHE A C 1
ATOM 2856 O O . PHE A 1 376 ? -10.238 -11.673 0.983 1.00 97.44 376 PHE A O 1
ATOM 2863 N N . GLU A 1 377 ? -8.714 -10.452 2.086 1.00 96.50 377 GLU A N 1
ATOM 2864 C CA . GLU A 1 377 ? -9.616 -9.975 3.149 1.00 96.50 377 GLU A CA 1
ATOM 2865 C C . GLU A 1 377 ? -10.853 -9.295 2.544 1.00 96.50 377 GLU A C 1
ATOM 2867 O O . GLU A 1 377 ? -11.991 -9.593 2.920 1.00 96.50 377 GLU A O 1
ATOM 2872 N N . THR A 1 378 ? -10.646 -8.429 1.549 1.00 95.00 378 THR A N 1
ATOM 2873 C CA . THR A 1 378 ? -11.727 -7.720 0.854 1.00 95.00 378 THR A CA 1
ATOM 2874 C C . THR A 1 378 ? -12.620 -8.678 0.071 1.00 95.00 378 THR A C 1
ATOM 2876 O O . THR A 1 378 ? -13.841 -8.669 0.245 1.00 95.00 378 THR A O 1
ATOM 2879 N N . LEU A 1 379 ? -12.032 -9.541 -0.765 1.00 95.75 379 LEU A N 1
ATOM 2880 C CA . LEU A 1 379 ? -12.778 -10.511 -1.574 1.00 95.75 379 LEU A CA 1
ATOM 2881 C C . LEU A 1 379 ? -13.563 -11.497 -0.702 1.00 95.75 379 LEU A C 1
ATOM 2883 O O . LEU A 1 379 ? -14.743 -11.747 -0.952 1.00 95.75 379 LEU A O 1
ATOM 2887 N N . PHE A 1 380 ? -12.936 -12.017 0.352 1.00 96.38 380 PHE A N 1
ATOM 2888 C CA . PHE A 1 380 ? -13.558 -12.937 1.294 1.00 96.38 380 PHE A CA 1
ATOM 2889 C C . PHE A 1 380 ? -14.696 -12.267 2.071 1.00 96.38 380 PHE A C 1
ATOM 2891 O O . PHE A 1 380 ? -15.758 -12.866 2.243 1.00 96.38 380 PHE A O 1
ATOM 2898 N N . SER A 1 381 ? -14.527 -11.009 2.483 1.00 94.31 381 SER A N 1
ATOM 2899 C CA . SER A 1 381 ? -15.580 -10.249 3.165 1.00 94.31 381 SER A CA 1
ATOM 2900 C C . SER A 1 381 ? -16.770 -9.988 2.240 1.00 94.31 381 SER A C 1
ATOM 2902 O O . SER A 1 381 ? -17.918 -10.203 2.633 1.00 94.31 381 SER A O 1
ATOM 2904 N N . VAL A 1 382 ? -16.527 -9.618 0.976 1.00 93.44 382 VAL A N 1
ATOM 2905 C CA . VAL A 1 382 ? -17.586 -9.507 -0.042 1.00 93.44 382 VAL A CA 1
ATOM 2906 C C . VAL A 1 382 ? -18.299 -10.846 -0.224 1.00 93.44 382 VAL A C 1
ATOM 2908 O O . VAL A 1 382 ? -19.532 -10.878 -0.203 1.00 93.44 382 VAL A O 1
ATOM 2911 N N . TYR A 1 383 ? -17.546 -11.944 -0.349 1.00 95.44 383 TYR A N 1
ATOM 2912 C CA . TYR A 1 383 ? -18.096 -13.286 -0.517 1.00 95.44 383 TYR A CA 1
ATOM 2913 C C . TYR A 1 383 ? -18.997 -13.685 0.659 1.00 95.44 383 TYR A C 1
ATOM 2915 O O . TYR A 1 383 ? -20.184 -13.969 0.477 1.00 95.44 383 TYR A O 1
ATOM 2923 N N . ARG A 1 384 ? -18.457 -13.628 1.881 1.00 94.50 384 ARG A N 1
ATOM 2924 C CA . ARG A 1 384 ? -19.168 -13.960 3.118 1.00 94.50 384 ARG A CA 1
ATOM 2925 C C . ARG A 1 384 ? -20.459 -13.161 3.235 1.00 94.50 384 ARG A C 1
ATOM 2927 O O . ARG A 1 384 ? -21.519 -13.705 3.531 1.00 94.50 384 ARG A O 1
ATOM 2934 N N . ARG A 1 385 ? -20.410 -11.864 2.958 1.00 91.88 385 ARG A N 1
ATOM 2935 C CA . ARG A 1 385 ? -21.575 -11.000 3.136 1.00 91.88 385 ARG A CA 1
ATOM 2936 C C . ARG A 1 385 ? -22.642 -11.200 2.078 1.00 91.88 385 ARG A C 1
ATOM 2938 O O . ARG A 1 385 ? -23.814 -11.320 2.428 1.00 91.88 385 ARG A O 1
ATOM 2945 N N . ARG A 1 386 ? -22.254 -11.253 0.803 1.00 91.94 386 ARG A N 1
ATOM 2946 C CA . ARG A 1 386 ? -23.198 -11.371 -0.314 1.00 91.94 386 ARG A CA 1
ATOM 2947 C C . ARG A 1 386 ? -23.796 -12.764 -0.418 1.00 91.94 386 ARG A C 1
ATOM 2949 O O . ARG A 1 386 ? -25.002 -12.872 -0.614 1.00 91.94 386 ARG A O 1
ATOM 2956 N N . PHE A 1 387 ? -22.978 -13.803 -0.278 1.00 93.50 387 PHE A N 1
ATOM 2957 C CA . PHE A 1 387 ? -23.401 -15.172 -0.565 1.00 93.50 387 PHE A CA 1
ATOM 2958 C C . PHE A 1 387 ? -23.778 -15.956 0.691 1.00 93.50 387 PHE A C 1
ATOM 2960 O O . PHE A 1 387 ? -24.772 -16.674 0.655 1.00 93.50 387 PHE A O 1
ATOM 2967 N N . LEU A 1 388 ? -23.061 -15.786 1.811 1.00 91.19 388 LEU A N 1
ATOM 2968 C CA . LEU A 1 388 ? -23.383 -16.516 3.047 1.00 91.19 388 LEU A CA 1
ATOM 2969 C C . LEU A 1 388 ? -24.451 -15.795 3.880 1.00 91.19 388 LEU A C 1
ATOM 2971 O O . LEU A 1 388 ? -25.418 -16.416 4.308 1.00 91.19 388 LEU A O 1
ATOM 2975 N N . HIS A 1 389 ? -24.316 -14.480 4.077 1.00 89.81 389 HIS A N 1
ATOM 2976 C CA . HIS A 1 389 ? -25.240 -13.703 4.920 1.00 89.81 389 HIS A CA 1
ATOM 2977 C C . HIS A 1 389 ? -26.338 -12.955 4.152 1.00 89.81 389 HIS A C 1
ATOM 2979 O O . HIS A 1 389 ? -27.222 -12.377 4.778 1.00 89.81 389 HIS A O 1
ATOM 2985 N N . LYS A 1 390 ? -26.295 -12.934 2.813 1.00 90.12 390 LYS A N 1
ATOM 2986 C CA . LYS A 1 390 ? -27.264 -12.227 1.949 1.00 90.12 390 LYS A CA 1
ATOM 2987 C C . LYS A 1 390 ? -27.435 -10.733 2.288 1.00 90.12 390 LYS A C 1
ATOM 2989 O O . LYS A 1 390 ? -28.511 -10.163 2.122 1.00 90.12 390 LYS A O 1
ATOM 2994 N N . THR A 1 391 ? -26.363 -10.074 2.729 1.00 89.88 391 THR A N 1
ATOM 2995 C CA . THR A 1 391 ? -26.322 -8.630 3.025 1.00 89.88 391 THR A CA 1
ATOM 2996 C C . THR A 1 391 ? -25.574 -7.846 1.943 1.00 89.88 391 THR A C 1
ATOM 2998 O O . THR A 1 391 ? -24.827 -8.402 1.134 1.00 89.88 391 THR A O 1
ATOM 3001 N N . LYS A 1 392 ? -25.778 -6.522 1.880 1.00 84.94 392 LYS A N 1
ATOM 3002 C CA . LYS A 1 392 ? -25.103 -5.666 0.887 1.00 84.94 392 LYS A CA 1
ATOM 3003 C C . LYS A 1 392 ? -23.624 -5.506 1.236 1.00 84.94 392 LYS A C 1
ATOM 3005 O O . LYS A 1 392 ? -23.341 -4.912 2.260 1.00 84.94 392 LYS A O 1
ATOM 3010 N N . ALA A 1 393 ? -22.704 -5.870 0.342 1.00 83.25 393 ALA A N 1
ATOM 3011 C CA . ALA A 1 393 ? -21.246 -5.714 0.511 1.00 83.25 393 ALA A CA 1
ATOM 3012 C C . ALA A 1 393 ? -20.744 -4.319 0.954 1.00 83.25 393 ALA A C 1
ATOM 3014 O O . ALA A 1 393 ? -19.612 -4.210 1.401 1.00 83.25 393 ALA A O 1
ATOM 3015 N N . SER A 1 394 ? -21.555 -3.265 0.837 1.00 79.88 394 SER A N 1
ATOM 3016 C CA . SER A 1 394 ? -21.198 -1.899 1.228 1.00 79.88 394 SER A CA 1
ATOM 3017 C C . SER A 1 394 ? -21.540 -1.517 2.675 1.00 79.88 394 SER A C 1
ATOM 3019 O O . SER A 1 394 ? -21.201 -0.411 3.077 1.00 79.88 394 SER A O 1
ATOM 3021 N N . GLN A 1 395 ? -22.264 -2.343 3.449 1.00 80.88 395 GLN A N 1
ATOM 3022 C CA . GLN A 1 395 ? -22.560 -1.967 4.855 1.00 80.88 395 GLN A CA 1
ATOM 3023 C C . GLN A 1 395 ? -21.317 -2.154 5.751 1.00 80.88 395 GLN A C 1
ATOM 3025 O O . GLN A 1 395 ? -20.439 -2.928 5.373 1.00 80.88 395 GLN A O 1
ATOM 3030 N N . PRO A 1 396 ? -21.241 -1.501 6.922 1.00 80.31 396 PRO A N 1
ATOM 3031 C CA . PRO A 1 396 ? -20.152 -1.713 7.877 1.00 80.31 396 PRO A CA 1
ATOM 3032 C C . PRO A 1 396 ? -20.032 -3.176 8.318 1.00 80.31 396 PRO A C 1
ATOM 3034 O O . PRO A 1 396 ? -21.031 -3.896 8.370 1.00 80.31 396 PRO A O 1
ATOM 3037 N N . ASP A 1 397 ? -18.813 -3.599 8.642 1.00 83.75 397 ASP A N 1
ATOM 3038 C CA . ASP A 1 397 ? -18.493 -4.980 9.005 1.00 83.75 397 ASP A CA 1
ATOM 3039 C C . ASP A 1 397 ? -17.461 -5.014 10.139 1.00 83.75 397 ASP A C 1
ATOM 3041 O O . ASP A 1 397 ? -16.471 -4.286 10.106 1.00 83.75 397 ASP A O 1
ATOM 3045 N N . SER A 1 398 ? -17.706 -5.846 11.149 1.00 83.19 398 SER A N 1
ATOM 3046 C CA . SER A 1 398 ? -16.816 -6.076 12.299 1.00 83.19 398 SER A CA 1
ATOM 3047 C C . SER A 1 398 ? -16.184 -7.467 12.288 1.00 83.19 398 SER A C 1
ATOM 3049 O O . SER A 1 398 ? -15.473 -7.830 13.219 1.00 83.19 398 SER A O 1
ATOM 3051 N N . MET A 1 399 ? -16.436 -8.262 11.248 1.00 89.88 399 MET A N 1
ATOM 3052 C CA . MET A 1 399 ? -16.001 -9.655 11.152 1.00 89.88 399 MET A CA 1
ATOM 3053 C C . MET A 1 399 ? -14.805 -9.814 10.211 1.00 89.88 399 MET A C 1
ATOM 3055 O O . MET A 1 399 ? -14.676 -10.845 9.549 1.00 89.88 399 MET A O 1
ATOM 3059 N N . HIS A 1 400 ? -13.957 -8.790 10.121 1.00 93.69 400 HIS A N 1
ATOM 3060 C CA . HIS A 1 400 ? -12.667 -8.855 9.435 1.00 93.69 400 HIS A CA 1
ATOM 3061 C C . HIS A 1 400 ? -11.632 -9.616 10.271 1.00 93.69 400 HIS A C 1
ATOM 3063 O O . HIS A 1 400 ? -11.737 -9.635 11.500 1.00 93.69 400 HIS A O 1
ATOM 3069 N N . LEU A 1 401 ? -10.603 -10.207 9.652 1.00 94.88 401 LEU A N 1
ATOM 3070 C CA . LEU A 1 401 ? -9.634 -11.036 10.387 1.00 94.88 401 LEU A CA 1
ATOM 3071 C C . LEU A 1 401 ? -8.963 -10.268 11.535 1.00 94.88 401 LEU A C 1
ATOM 3073 O O . LEU A 1 401 ? -8.887 -10.759 12.660 1.00 94.88 401 LEU A O 1
ATOM 3077 N N . HIS A 1 402 ? -8.526 -9.038 11.273 1.00 94.12 402 HIS A N 1
ATOM 3078 C CA . HIS A 1 402 ? -7.887 -8.173 12.267 1.00 94.12 402 HIS A CA 1
ATOM 3079 C C . HIS A 1 402 ? -8.827 -7.785 13.423 1.00 94.12 402 HIS A C 1
ATOM 3081 O O . HIS A 1 402 ? -8.390 -7.698 14.570 1.00 94.12 402 HIS A O 1
ATOM 3087 N N . HIS A 1 403 ? -10.128 -7.640 13.151 1.00 91.88 403 HIS A N 1
ATOM 3088 C CA . HIS A 1 403 ? -11.138 -7.415 14.186 1.00 91.88 403 HIS A CA 1
ATOM 3089 C C . HIS A 1 403 ? -11.368 -8.664 15.044 1.00 91.88 403 HIS A C 1
ATOM 3091 O O . HIS A 1 403 ? -11.483 -8.565 16.267 1.00 91.88 403 HIS A O 1
ATOM 3097 N N . LEU A 1 404 ? -11.399 -9.848 14.426 1.00 93.25 404 LEU A N 1
ATOM 3098 C CA . LEU A 1 404 ? -11.509 -11.119 15.142 1.00 93.25 404 LEU A CA 1
ATOM 3099 C C . LEU A 1 404 ? -10.288 -11.373 16.028 1.00 93.25 404 LEU A C 1
ATOM 3101 O O . LEU A 1 404 ? -10.449 -11.754 17.180 1.00 93.25 404 LEU A O 1
ATOM 3105 N N . ILE A 1 405 ? -9.074 -11.096 15.545 1.00 93.81 405 ILE A N 1
ATOM 3106 C CA . ILE A 1 405 ? -7.851 -11.174 16.361 1.00 93.81 405 ILE A CA 1
ATOM 3107 C C . ILE A 1 405 ? -7.978 -10.280 17.599 1.00 93.81 405 ILE A C 1
ATOM 3109 O O . ILE A 1 405 ? -7.725 -10.718 18.722 1.00 93.81 405 ILE A O 1
ATOM 3113 N N . PHE A 1 406 ? -8.411 -9.034 17.416 1.00 92.00 406 PHE A N 1
ATOM 3114 C CA . PHE A 1 406 ? -8.586 -8.120 18.533 1.00 92.00 406 PHE A CA 1
ATOM 3115 C C . PHE A 1 406 ? -9.643 -8.604 19.526 1.00 92.00 406 PHE A C 1
ATOM 3117 O O . PHE A 1 406 ? -9.374 -8.646 20.721 1.00 92.00 406 PHE A O 1
ATOM 3124 N N . THR A 1 407 ? -10.833 -8.968 19.051 1.00 90.00 407 THR A N 1
ATOM 3125 C CA . THR A 1 407 ? -11.971 -9.325 19.912 1.00 90.00 407 THR A CA 1
ATOM 3126 C C . THR A 1 407 ? -11.799 -10.684 20.583 1.00 90.00 407 THR A C 1
ATOM 3128 O O . THR A 1 407 ? -12.005 -10.780 21.787 1.00 90.00 407 THR A O 1
ATOM 3131 N N . LYS A 1 408 ? -11.353 -11.704 19.842 1.00 90.25 408 LYS A N 1
ATOM 3132 C CA . LYS A 1 408 ? -11.279 -13.099 20.303 1.00 90.25 408 LYS A CA 1
ATOM 3133 C C . LYS A 1 408 ? -9.969 -13.475 20.985 1.00 90.25 408 LYS A C 1
ATOM 3135 O O . LYS A 1 408 ? -9.966 -14.368 21.821 1.00 90.25 408 LYS A O 1
ATOM 3140 N N . ILE A 1 409 ? -8.852 -12.832 20.631 1.00 90.00 409 ILE A N 1
ATOM 3141 C CA . ILE A 1 409 ? -7.539 -13.157 21.217 1.00 90.00 409 ILE A CA 1
ATOM 3142 C C . ILE A 1 409 ? -7.138 -12.113 22.258 1.00 90.00 409 ILE A C 1
ATOM 3144 O O . ILE A 1 409 ? -6.789 -12.451 23.386 1.00 90.00 409 ILE A O 1
ATOM 3148 N N . LEU A 1 410 ? -7.162 -10.830 21.889 1.00 88.50 410 LEU A N 1
ATOM 3149 C CA . LEU A 1 410 ? -6.542 -9.774 22.700 1.00 88.50 410 LEU A CA 1
ATOM 3150 C C . LEU A 1 410 ? -7.503 -9.149 23.722 1.00 88.50 410 LEU A C 1
ATOM 3152 O O . LEU A 1 410 ? -7.083 -8.761 24.815 1.00 88.50 410 LEU A O 1
ATOM 3156 N N . ARG A 1 411 ? -8.793 -9.044 23.390 1.00 77.50 411 ARG A N 1
ATOM 3157 C CA . ARG A 1 411 ? -9.834 -8.382 24.192 1.00 77.50 411 ARG A CA 1
ATOM 3158 C C . ARG A 1 411 ? -10.790 -9.372 24.866 1.00 77.50 411 ARG A C 1
ATOM 3160 O O . ARG A 1 411 ? -11.925 -9.018 25.150 1.00 77.50 411 ARG A O 1
ATOM 3167 N N . SER A 1 412 ? -10.297 -10.555 25.229 1.00 62.38 412 SER A N 1
ATOM 3168 C CA . SER A 1 412 ? -11.071 -11.605 25.917 1.00 62.38 412 SER A CA 1
ATOM 3169 C C . SER A 1 412 ? -11.708 -11.178 27.260 1.00 62.38 412 SER A C 1
ATOM 3171 O O . SER A 1 412 ? -12.526 -11.916 27.792 1.00 62.38 412 SER A O 1
ATOM 3173 N N . TYR A 1 413 ? -11.373 -10.002 27.817 1.00 58.88 413 TYR A N 1
ATOM 3174 C CA . TYR A 1 413 ? -12.011 -9.445 29.018 1.00 58.88 413 TYR A CA 1
ATOM 3175 C C . TYR A 1 413 ? -12.358 -7.961 28.839 1.00 58.88 413 TYR A C 1
ATOM 3177 O O . TYR A 1 413 ? -11.564 -7.181 28.293 1.00 58.88 413 TYR A O 1
ATOM 3185 N N . ALA A 1 414 ? -13.532 -7.566 29.341 1.00 60.41 414 ALA A N 1
ATOM 3186 C CA . ALA A 1 414 ? -14.031 -6.193 29.340 1.00 60.41 414 ALA A CA 1
ATOM 3187 C C . ALA A 1 414 ? -13.202 -5.296 30.280 1.00 60.41 414 ALA A C 1
ATOM 3189 O O . ALA A 1 414 ? -13.554 -5.076 31.434 1.00 60.41 414 ALA A O 1
ATOM 3190 N N . THR A 1 415 ? -12.083 -4.773 29.777 1.00 67.50 415 THR A N 1
ATOM 3191 C CA . THR A 1 415 ? -11.342 -3.682 30.425 1.00 67.50 415 THR A CA 1
ATOM 3192 C C . THR A 1 415 ? -11.899 -2.330 29.982 1.00 67.50 415 THR A C 1
ATOM 3194 O O . THR A 1 415 ? -12.167 -2.110 28.795 1.00 67.50 415 THR A O 1
ATOM 3197 N N . THR A 1 416 ? -12.073 -1.422 30.940 1.00 69.31 416 THR A N 1
ATOM 3198 C CA . THR A 1 416 ? -12.447 -0.018 30.716 1.00 69.31 416 THR A CA 1
ATOM 3199 C C . THR A 1 416 ? -11.231 0.912 30.697 1.00 69.31 416 THR A C 1
ATOM 3201 O O . THR A 1 416 ? -11.381 2.100 30.422 1.00 69.31 416 THR A O 1
ATOM 3204 N N . ASN A 1 417 ? -10.019 0.399 30.959 1.00 82.06 417 ASN A N 1
ATOM 3205 C CA . ASN A 1 417 ? -8.808 1.214 30.990 1.00 82.06 417 ASN A CA 1
ATOM 3206 C C . ASN A 1 417 ? -8.339 1.563 29.568 1.00 82.06 417 ASN A C 1
ATOM 3208 O O . ASN A 1 417 ? -7.959 0.690 28.784 1.00 82.06 417 ASN A O 1
ATOM 3212 N N . PHE A 1 418 ? -8.322 2.860 29.257 1.00 78.69 418 PHE A N 1
ATOM 3213 C CA . PHE A 1 418 ? -7.958 3.389 27.944 1.00 78.69 418 PHE A CA 1
ATOM 3214 C C . PHE A 1 418 ? -6.559 2.979 27.472 1.00 78.69 418 PHE A C 1
ATOM 3216 O O . PHE A 1 418 ? -6.405 2.601 26.310 1.00 78.69 418 PHE A O 1
ATOM 3223 N N . ASP A 1 419 ? -5.560 2.992 28.356 1.00 83.62 419 ASP A N 1
ATOM 3224 C CA . ASP A 1 419 ? -4.186 2.621 27.998 1.00 83.62 419 ASP A CA 1
ATOM 3225 C C . ASP A 1 419 ? -4.080 1.134 27.653 1.00 83.62 419 ASP A C 1
ATOM 3227 O O . ASP A 1 419 ? -3.312 0.733 26.776 1.00 83.62 419 ASP A O 1
ATOM 3231 N N . GLU A 1 420 ? -4.862 0.298 28.333 1.00 85.81 420 GLU A N 1
ATOM 3232 C CA . GLU A 1 420 ? -4.910 -1.136 28.071 1.00 85.81 420 GLU A CA 1
ATOM 3233 C C . GLU A 1 420 ? -5.595 -1.434 26.731 1.00 85.81 420 GLU A C 1
ATOM 3235 O O . GLU A 1 420 ? -5.108 -2.268 25.965 1.00 85.81 420 GLU A O 1
ATOM 3240 N N . VAL A 1 421 ? -6.673 -0.710 26.405 1.00 86.12 421 VAL A N 1
ATOM 3241 C CA . VAL A 1 421 ? -7.343 -0.806 25.098 1.00 86.12 421 VAL A CA 1
ATOM 3242 C C . VAL A 1 421 ? -6.387 -0.412 23.974 1.00 86.12 421 VAL A C 1
ATOM 3244 O O . VAL A 1 421 ? -6.267 -1.158 23.003 1.00 86.12 421 VAL A O 1
ATOM 3247 N N . THR A 1 422 ? -5.652 0.695 24.115 1.00 88.50 422 THR A N 1
ATOM 3248 C CA . THR A 1 422 ? -4.669 1.134 23.111 1.00 88.50 422 THR A CA 1
ATOM 3249 C C . THR A 1 422 ? -3.535 0.121 22.948 1.00 88.50 422 THR A C 1
ATOM 3251 O O . THR A 1 422 ? -3.162 -0.202 21.822 1.00 88.50 422 THR A O 1
ATOM 3254 N N . LYS A 1 423 ? -3.019 -0.452 24.046 1.00 90.44 423 LYS A N 1
ATOM 3255 C CA . LYS A 1 423 ? -2.004 -1.521 23.989 1.00 90.44 423 LYS A CA 1
ATOM 3256 C C . LYS A 1 423 ? -2.516 -2.753 23.242 1.00 90.44 423 LYS A C 1
ATOM 3258 O O . LYS A 1 423 ? -1.815 -3.265 22.372 1.00 90.44 423 LYS A O 1
ATOM 3263 N N . LYS A 1 424 ? -3.739 -3.206 23.542 1.00 90.62 424 LYS A N 1
ATOM 3264 C CA . LYS A 1 424 ? -4.381 -4.336 22.850 1.00 90.62 424 LYS A CA 1
ATOM 3265 C C . LYS A 1 424 ? -4.649 -4.022 21.378 1.00 90.62 424 LYS A C 1
ATOM 3267 O O . LYS A 1 424 ? -4.445 -4.888 20.540 1.00 90.62 424 LYS A O 1
ATOM 3272 N N . ASN A 1 425 ? -5.052 -2.794 21.050 1.00 92.19 425 ASN A N 1
ATOM 3273 C CA . ASN A 1 425 ? -5.253 -2.355 19.668 1.00 92.19 425 ASN A CA 1
ATOM 3274 C C . ASN A 1 425 ? -3.940 -2.479 18.876 1.00 92.19 425 ASN A C 1
ATOM 3276 O O . ASN A 1 425 ? -3.875 -3.174 17.866 1.00 92.19 425 ASN A O 1
ATOM 3280 N N . SER A 1 426 ? -2.863 -1.903 19.406 1.00 93.81 426 SER A N 1
ATOM 3281 C CA . SER A 1 426 ? -1.542 -1.916 18.774 1.00 93.81 426 SER A CA 1
ATOM 3282 C C . SER A 1 426 ? -0.884 -3.300 18.729 1.00 93.81 426 SER A C 1
ATOM 3284 O O . SER A 1 426 ? 0.019 -3.515 17.921 1.00 93.81 426 SER A O 1
ATOM 3286 N N . ALA A 1 427 ? -1.327 -4.245 19.565 1.00 95.31 427 ALA A N 1
ATOM 3287 C CA . ALA A 1 427 ? -0.873 -5.634 19.550 1.00 95.31 427 ALA A CA 1
ATOM 3288 C C . ALA A 1 427 ? -1.479 -6.466 18.402 1.00 95.31 427 ALA A C 1
ATOM 3290 O O . ALA A 1 427 ? -0.958 -7.537 18.097 1.00 95.31 427 ALA A O 1
ATOM 3291 N N . VAL A 1 428 ? -2.521 -5.977 17.716 1.00 95.31 428 VAL A N 1
ATOM 3292 C CA . VAL A 1 428 ? -3.066 -6.632 16.511 1.00 95.31 428 VAL A CA 1
ATOM 3293 C C . VAL A 1 428 ? -2.048 -6.620 15.373 1.00 95.31 428 VAL A C 1
ATOM 3295 O O . VAL A 1 428 ? -1.877 -7.633 14.697 1.00 95.31 428 VAL A O 1
ATOM 3298 N N . ALA A 1 429 ? -1.345 -5.497 15.184 1.00 96.19 429 ALA A N 1
ATOM 3299 C CA . ALA A 1 429 ? -0.368 -5.333 14.112 1.00 96.19 429 ALA A CA 1
ATOM 3300 C C . ALA A 1 429 ? 0.684 -6.460 14.088 1.00 96.19 429 ALA A C 1
ATOM 3302 O O . ALA A 1 429 ? 0.701 -7.203 13.109 1.00 96.19 429 ALA A O 1
ATOM 3303 N N . PRO A 1 430 ? 1.507 -6.694 15.131 1.00 96.69 430 PRO A N 1
ATOM 3304 C CA . PRO A 1 430 ? 2.549 -7.723 15.075 1.00 96.69 430 PRO A CA 1
ATOM 3305 C C . PRO A 1 430 ? 2.019 -9.133 14.760 1.00 96.69 430 PRO A C 1
ATOM 3307 O O . PRO A 1 430 ? 2.698 -9.876 14.055 1.00 96.69 430 PRO A O 1
ATOM 3310 N N . LEU A 1 431 ? 0.802 -9.491 15.193 1.00 96.31 431 LEU A N 1
ATOM 3311 C CA . LEU A 1 431 ? 0.200 -10.801 14.900 1.00 96.31 431 LEU A CA 1
ATOM 3312 C C . LEU A 1 431 ? -0.072 -11.025 13.404 1.00 96.31 431 LEU A C 1
ATOM 3314 O O . LEU A 1 431 ? -0.049 -12.164 12.945 1.00 96.31 431 LEU A O 1
ATOM 3318 N N . ILE A 1 432 ? -0.297 -9.953 12.641 1.00 96.75 432 ILE A N 1
ATOM 3319 C CA . ILE A 1 432 ? -0.485 -10.003 11.184 1.00 96.75 432 ILE A CA 1
ATOM 3320 C C . ILE A 1 432 ? 0.832 -9.723 10.449 1.00 96.75 432 ILE A C 1
ATOM 3322 O O . ILE A 1 432 ? 1.111 -10.330 9.416 1.00 96.75 432 ILE A O 1
ATOM 3326 N N . LEU A 1 433 ? 1.673 -8.836 10.982 1.00 97.81 433 LEU A N 1
ATOM 3327 C CA . LEU A 1 433 ? 2.930 -8.448 10.343 1.00 97.81 433 LEU A CA 1
ATOM 3328 C C . LEU A 1 433 ? 3.969 -9.574 10.347 1.00 97.81 433 LEU A C 1
ATOM 3330 O O . LEU A 1 433 ? 4.689 -9.718 9.367 1.00 97.81 433 LEU A O 1
ATOM 3334 N N . ILE A 1 434 ? 4.032 -10.408 11.390 1.00 97.62 434 ILE A N 1
ATOM 3335 C CA . ILE A 1 434 ? 4.962 -11.551 11.434 1.00 97.62 434 ILE A CA 1
ATOM 3336 C C . ILE A 1 434 ? 4.733 -12.526 10.263 1.00 97.62 434 ILE A C 1
ATOM 3338 O O . ILE A 1 434 ? 5.683 -12.770 9.512 1.00 97.62 434 ILE A O 1
ATOM 3342 N N . PRO A 1 435 ? 3.520 -13.077 10.039 1.00 96.62 435 PRO A N 1
ATOM 3343 C CA . PRO A 1 435 ? 3.290 -13.942 8.884 1.00 96.62 435 PRO A CA 1
ATOM 3344 C C . PRO A 1 435 ? 3.447 -13.194 7.552 1.00 96.62 435 PRO A C 1
ATOM 3346 O O . PRO A 1 435 ? 3.926 -13.790 6.587 1.00 96.62 435 PRO A O 1
ATOM 3349 N N . ALA A 1 436 ? 3.127 -11.895 7.492 1.00 97.69 436 ALA A N 1
ATOM 3350 C CA . ALA A 1 436 ? 3.373 -11.080 6.302 1.00 97.69 436 ALA A CA 1
ATOM 3351 C C . ALA A 1 436 ? 4.874 -10.963 5.968 1.00 97.69 436 ALA A C 1
ATOM 3353 O O . ALA A 1 436 ? 5.245 -11.120 4.807 1.00 97.69 436 ALA A O 1
ATOM 3354 N N . CYS A 1 437 ? 5.745 -10.772 6.967 1.00 98.25 437 CYS A N 1
ATOM 3355 C CA . CYS A 1 437 ? 7.201 -10.774 6.793 1.00 98.25 437 CYS A CA 1
ATOM 3356 C C . CYS A 1 437 ? 7.706 -12.116 6.257 1.00 98.25 437 CYS A C 1
ATOM 3358 O O . CYS A 1 437 ? 8.494 -12.142 5.315 1.00 98.25 437 CYS A O 1
ATOM 3360 N N . ILE A 1 438 ? 7.241 -13.234 6.829 1.00 97.62 438 ILE A N 1
ATOM 3361 C CA . ILE A 1 438 ? 7.621 -14.579 6.370 1.00 97.62 438 ILE A CA 1
ATOM 3362 C C . ILE A 1 438 ? 7.220 -14.763 4.903 1.00 97.62 438 ILE A C 1
ATOM 3364 O O . ILE A 1 438 ? 8.037 -15.185 4.085 1.00 97.62 438 ILE A O 1
ATOM 3368 N N . ASN A 1 439 ? 5.986 -14.393 4.554 1.00 97.38 439 ASN A N 1
ATOM 3369 C CA . ASN A 1 439 ? 5.497 -14.461 3.181 1.00 97.38 439 ASN A CA 1
ATOM 3370 C C . ASN A 1 439 ? 6.335 -13.586 2.233 1.00 97.38 439 ASN A C 1
ATOM 3372 O O . ASN A 1 439 ? 6.743 -14.052 1.173 1.00 97.38 439 ASN A O 1
ATOM 3376 N N . ALA A 1 440 ? 6.660 -12.352 2.629 1.00 98.19 440 ALA A N 1
ATOM 3377 C CA . ALA A 1 440 ? 7.489 -11.447 1.836 1.00 98.19 440 ALA A CA 1
ATOM 3378 C C . ALA A 1 440 ? 8.903 -11.999 1.592 1.00 98.19 440 ALA A C 1
ATOM 3380 O O . ALA A 1 440 ? 9.399 -11.909 0.472 1.00 98.19 440 ALA A O 1
ATOM 3381 N N . ILE A 1 441 ? 9.528 -12.630 2.594 1.00 98.19 441 ILE A N 1
ATOM 3382 C CA . ILE A 1 441 ? 10.840 -13.282 2.441 1.00 98.19 441 ILE A CA 1
ATOM 3383 C C . ILE A 1 441 ? 10.762 -14.420 1.417 1.00 98.19 441 ILE A C 1
ATOM 3385 O O . ILE A 1 441 ? 11.600 -14.493 0.521 1.00 98.19 441 ILE A O 1
ATOM 3389 N N . ILE A 1 442 ? 9.738 -15.278 1.499 1.00 97.88 442 ILE A N 1
ATOM 3390 C CA . ILE A 1 442 ? 9.543 -16.364 0.525 1.00 97.88 442 ILE A CA 1
ATOM 3391 C C . ILE A 1 442 ? 9.350 -15.783 -0.882 1.00 97.88 442 ILE A C 1
ATOM 3393 O O . ILE A 1 442 ? 9.981 -16.248 -1.832 1.00 97.88 442 ILE A O 1
ATOM 3397 N N . ILE A 1 443 ? 8.531 -14.737 -1.024 1.00 98.19 443 ILE A N 1
ATOM 3398 C CA . ILE A 1 443 ? 8.310 -14.066 -2.310 1.00 98.19 443 ILE A CA 1
ATOM 3399 C C . ILE A 1 443 ? 9.623 -13.499 -2.861 1.00 98.19 443 ILE A C 1
ATOM 3401 O O . ILE A 1 443 ? 9.910 -13.685 -4.040 1.00 98.19 443 ILE A O 1
ATOM 3405 N N . LEU A 1 444 ? 10.454 -12.877 -2.022 1.00 97.00 444 LEU A N 1
ATOM 3406 C CA . LEU A 1 444 ? 11.768 -12.364 -2.413 1.00 97.00 444 LEU A CA 1
ATOM 3407 C C . LEU A 1 444 ? 12.743 -13.465 -2.842 1.00 97.00 444 LEU A C 1
ATOM 3409 O O . LEU A 1 444 ? 13.572 -13.225 -3.713 1.00 97.00 444 LEU A O 1
ATOM 3413 N N . CYS A 1 445 ? 12.649 -14.679 -2.303 1.00 95.81 445 CYS A N 1
ATOM 3414 C CA . CYS A 1 445 ? 13.457 -15.803 -2.782 1.00 95.81 445 CYS A CA 1
ATOM 3415 C C . CYS A 1 445 ? 13.003 -16.319 -4.159 1.00 95.81 445 CYS A C 1
ATOM 3417 O O . CYS A 1 445 ? 13.812 -16.875 -4.902 1.00 95.81 445 CYS A O 1
ATOM 3419 N N . PHE A 1 446 ? 11.727 -16.137 -4.514 1.00 96.19 446 PHE A N 1
ATOM 3420 C CA . PHE A 1 446 ? 11.108 -16.741 -5.699 1.00 96.19 446 PHE A CA 1
ATOM 3421 C C . PHE A 1 446 ? 10.443 -15.731 -6.645 1.00 96.19 446 PHE A C 1
ATOM 3423 O O . PHE A 1 446 ? 9.588 -16.114 -7.440 1.00 96.19 446 PHE A O 1
ATOM 3430 N N . TRP A 1 447 ? 10.851 -14.459 -6.619 1.00 96.25 447 TRP A N 1
ATOM 3431 C CA . TRP A 1 447 ? 10.180 -13.351 -7.321 1.00 96.25 447 TRP A CA 1
ATOM 3432 C C . TRP A 1 447 ? 10.070 -13.510 -8.851 1.00 96.25 447 TRP A C 1
ATOM 3434 O O . TRP A 1 447 ? 9.227 -12.872 -9.480 1.00 96.25 447 TRP A O 1
ATOM 3444 N N . GLN A 1 448 ? 10.891 -14.371 -9.462 1.00 93.88 448 GLN A N 1
ATOM 3445 C CA . GLN A 1 448 ? 10.839 -14.700 -10.897 1.00 93.88 448 GLN A CA 1
ATOM 3446 C C . GLN A 1 448 ? 9.921 -15.892 -11.223 1.00 93.88 448 GLN A C 1
ATOM 3448 O O . GLN A 1 448 ? 9.621 -16.141 -12.387 1.00 93.88 448 GLN A O 1
ATOM 3453 N N . SER A 1 449 ? 9.500 -16.675 -10.225 1.00 92.88 449 SER A N 1
ATOM 3454 C CA . SER A 1 449 ? 8.900 -17.997 -10.431 1.00 92.88 449 SER A CA 1
ATOM 3455 C C . SER A 1 449 ? 7.394 -18.007 -10.182 1.00 92.88 449 SER A C 1
ATOM 3457 O O . SER A 1 449 ? 6.928 -18.270 -9.072 1.00 92.88 449 SER A O 1
ATOM 3459 N N . THR A 1 450 ? 6.609 -17.826 -11.246 1.00 93.56 450 THR A N 1
ATOM 3460 C CA . THR A 1 450 ? 5.144 -17.995 -11.197 1.00 93.56 450 THR A CA 1
ATOM 3461 C C . THR A 1 450 ? 4.737 -19.387 -10.701 1.00 93.56 450 THR A C 1
ATOM 3463 O O . THR A 1 450 ? 3.782 -19.515 -9.937 1.00 93.56 450 THR A O 1
ATOM 3466 N N . LEU A 1 451 ? 5.496 -20.428 -11.066 1.00 94.19 451 LEU A N 1
ATOM 3467 C CA . LEU A 1 451 ? 5.215 -21.815 -10.682 1.00 94.19 451 LEU A CA 1
ATOM 3468 C C . LEU A 1 451 ? 5.217 -22.029 -9.160 1.00 94.19 451 LEU A C 1
ATOM 3470 O O . LEU A 1 451 ? 4.504 -22.898 -8.671 1.00 94.19 451 LEU A O 1
ATOM 3474 N N . ILE A 1 452 ? 6.007 -21.248 -8.419 1.00 96.88 452 ILE A N 1
ATOM 3475 C CA . ILE A 1 452 ? 6.097 -21.332 -6.954 1.00 96.88 452 ILE A CA 1
ATOM 3476 C C . ILE A 1 452 ? 5.127 -20.346 -6.297 1.00 96.88 452 ILE A C 1
ATOM 3478 O O . ILE A 1 452 ? 4.445 -20.690 -5.332 1.00 96.88 452 ILE A O 1
ATOM 3482 N N . LEU A 1 453 ? 5.037 -19.129 -6.835 1.00 97.75 453 LEU A N 1
ATOM 3483 C CA . LEU A 1 453 ? 4.250 -18.050 -6.241 1.00 97.75 453 LEU A CA 1
ATOM 3484 C C . LEU A 1 453 ? 2.737 -18.273 -6.357 1.00 97.75 453 LEU A C 1
ATOM 3486 O O . LEU A 1 453 ? 2.005 -17.939 -5.431 1.00 97.75 453 LEU A O 1
ATOM 3490 N N . LEU A 1 454 ? 2.251 -18.876 -7.445 1.00 95.75 454 LEU A N 1
ATOM 3491 C CA . LEU A 1 454 ? 0.820 -19.145 -7.605 1.00 95.75 454 LEU A CA 1
ATOM 3492 C C . LEU A 1 454 ? 0.297 -20.177 -6.578 1.00 95.75 454 LEU A C 1
ATOM 3494 O O . LEU A 1 454 ? -0.691 -19.885 -5.900 1.00 95.75 454 LEU A O 1
ATOM 3498 N N . PRO A 1 455 ? 0.950 -21.338 -6.356 1.00 97.19 455 PRO A N 1
ATOM 3499 C CA . PRO A 1 455 ? 0.596 -22.228 -5.248 1.00 97.19 455 PRO A CA 1
ATOM 3500 C C . PRO A 1 455 ? 0.757 -21.585 -3.866 1.00 97.19 455 PRO A C 1
ATOM 3502 O O . PRO A 1 455 ? -0.076 -21.824 -2.993 1.00 97.19 455 PRO A O 1
ATOM 3505 N N . LEU A 1 456 ? 1.787 -20.750 -3.665 1.00 97.38 456 LEU A N 1
ATOM 3506 C CA . LEU A 1 456 ? 1.970 -19.997 -2.419 1.00 97.38 456 LEU A CA 1
ATOM 3507 C C . LEU A 1 456 ? 0.772 -19.078 -2.146 1.00 97.38 456 LEU A C 1
ATOM 3509 O O . LEU A 1 456 ? 0.246 -19.088 -1.036 1.00 97.38 456 LEU A O 1
ATOM 3513 N N . PHE A 1 457 ? 0.298 -18.341 -3.154 1.00 97.25 457 PHE A N 1
ATOM 3514 C CA . PHE A 1 457 ? -0.894 -17.500 -3.046 1.00 97.25 457 PHE A CA 1
ATOM 3515 C C . PHE A 1 457 ? -2.112 -18.306 -2.584 1.00 97.25 457 PHE A C 1
ATOM 3517 O O . PHE A 1 457 ? -2.776 -17.939 -1.616 1.00 97.25 457 PHE A O 1
ATOM 3524 N N . ILE A 1 458 ? -2.368 -19.445 -3.235 1.00 97.12 458 ILE A N 1
ATOM 3525 C CA . ILE A 1 458 ? -3.478 -20.337 -2.879 1.00 97.12 458 ILE A CA 1
ATOM 3526 C C . ILE A 1 458 ? -3.325 -20.830 -1.435 1.00 97.12 458 ILE A C 1
ATOM 3528 O O . ILE A 1 458 ? -4.293 -20.808 -0.675 1.00 97.12 458 ILE A O 1
ATOM 3532 N N . ALA A 1 459 ? -2.117 -21.228 -1.028 1.00 97.25 459 ALA A N 1
ATOM 3533 C CA . ALA A 1 459 ? -1.841 -21.676 0.333 1.00 97.25 459 ALA A CA 1
ATOM 3534 C C . ALA A 1 459 ? -2.099 -20.572 1.373 1.00 97.25 459 ALA A C 1
ATOM 3536 O O . ALA A 1 459 ? -2.716 -20.845 2.402 1.00 97.25 459 ALA A O 1
ATOM 3537 N N . VAL A 1 460 ? -1.703 -19.325 1.093 1.00 96.81 460 VAL A N 1
ATOM 3538 C CA . VAL A 1 460 ? -1.981 -18.161 1.954 1.00 96.81 460 VAL A CA 1
ATOM 3539 C C . VAL A 1 460 ? -3.487 -17.913 2.070 1.00 96.81 460 VAL A C 1
ATOM 3541 O O . VAL A 1 460 ? -3.987 -17.733 3.181 1.00 96.81 460 VAL A O 1
ATOM 3544 N N . CYS A 1 461 ? -4.234 -17.972 0.964 1.00 97.31 461 CYS A N 1
ATOM 3545 C CA . CYS A 1 461 ? -5.694 -17.844 0.976 1.00 97.31 461 CYS A CA 1
ATOM 3546 C C . CYS A 1 461 ? -6.367 -18.952 1.802 1.00 97.31 461 CYS A C 1
ATOM 3548 O O . CYS A 1 461 ? -7.253 -18.678 2.613 1.00 97.31 461 CYS A O 1
ATOM 3550 N N . VAL A 1 462 ? -5.938 -20.206 1.643 1.00 97.62 462 VAL A N 1
ATOM 3551 C CA . VAL A 1 462 ? -6.464 -21.338 2.423 1.00 97.62 462 VAL A CA 1
ATOM 3552 C C . VAL A 1 462 ? -6.137 -21.175 3.908 1.00 97.62 462 VAL A C 1
ATOM 3554 O O . VAL A 1 462 ? -7.021 -21.333 4.751 1.00 97.62 462 VAL A O 1
ATOM 3557 N N . LEU A 1 463 ? -4.897 -20.808 4.243 1.00 96.88 463 LEU A N 1
ATOM 3558 C CA . LEU A 1 463 ? -4.475 -20.570 5.622 1.00 96.88 463 LEU A CA 1
ATOM 3559 C C . LEU A 1 463 ? -5.270 -19.432 6.268 1.00 96.88 463 LEU A C 1
ATOM 3561 O O . LEU A 1 463 ? -5.684 -19.559 7.423 1.00 96.88 463 LEU A O 1
ATOM 3565 N N . TYR A 1 464 ? -5.533 -18.356 5.523 1.00 97.38 464 TYR A N 1
ATOM 3566 C CA . TYR A 1 464 ? -6.413 -17.280 5.963 1.00 97.38 464 TYR A CA 1
ATOM 3567 C C . TYR A 1 464 ? -7.794 -17.835 6.330 1.00 97.38 464 TYR A C 1
ATOM 3569 O O . TYR A 1 464 ? -8.270 -17.587 7.434 1.00 97.38 464 TYR A O 1
ATOM 3577 N N . VAL A 1 465 ? -8.428 -18.625 5.451 1.00 97.38 465 VAL A N 1
ATOM 3578 C CA . VAL A 1 465 ? -9.784 -19.161 5.687 1.00 97.38 465 VAL A CA 1
ATOM 3579 C C . VAL A 1 465 ? -9.811 -20.088 6.903 1.00 97.38 465 VAL A C 1
ATOM 3581 O O . VAL A 1 465 ? -10.705 -19.979 7.742 1.00 97.38 465 VAL A O 1
ATOM 3584 N N . ILE A 1 466 ? -8.814 -20.967 7.041 1.00 97.38 466 ILE A N 1
ATOM 3585 C CA . ILE A 1 466 ? -8.681 -21.850 8.209 1.00 97.38 466 ILE A CA 1
ATOM 3586 C C . ILE A 1 466 ? -8.563 -21.020 9.490 1.00 97.38 466 ILE A C 1
ATOM 3588 O O . ILE A 1 466 ? -9.256 -21.290 10.471 1.00 97.38 466 ILE A O 1
ATOM 3592 N N . THR A 1 467 ? -7.699 -20.004 9.485 1.00 96.25 467 THR A N 1
ATOM 3593 C CA . THR A 1 467 ? -7.482 -19.123 10.640 1.00 96.25 467 THR A CA 1
ATOM 3594 C C . THR A 1 467 ? -8.760 -18.369 10.993 1.00 96.25 467 THR A C 1
ATOM 3596 O O . THR A 1 467 ? -9.161 -18.341 12.153 1.00 96.25 467 THR A O 1
ATOM 3599 N N . TYR A 1 468 ? -9.443 -17.833 9.985 1.00 96.44 468 TYR A N 1
ATOM 3600 C CA . TYR A 1 468 ? -10.697 -17.109 10.127 1.00 96.44 468 TYR A CA 1
ATOM 3601 C C . TYR A 1 468 ? -11.770 -17.936 10.846 1.00 96.44 468 TYR A C 1
ATOM 3603 O O . TYR A 1 468 ? -12.308 -17.510 11.868 1.00 96.44 468 TYR A O 1
ATOM 3611 N N . TYR A 1 469 ? -12.052 -19.149 10.360 1.00 96.06 469 TYR A N 1
ATOM 3612 C CA . TYR A 1 469 ? -13.069 -20.007 10.971 1.00 96.06 469 TYR A CA 1
ATOM 3613 C C . TYR A 1 469 ? -12.662 -20.525 12.354 1.00 96.06 469 TYR A C 1
ATOM 3615 O O . TYR A 1 469 ? -13.525 -20.666 13.218 1.00 96.06 469 TYR A O 1
ATOM 3623 N N . LYS A 1 470 ? -11.363 -20.747 12.603 1.00 95.75 470 LYS A N 1
ATOM 3624 C CA . LYS A 1 470 ? -10.871 -21.068 13.952 1.00 95.75 470 LYS A CA 1
ATOM 3625 C C . LYS A 1 470 ? -11.125 -19.933 14.941 1.00 95.75 470 LYS A C 1
ATOM 3627 O O . LYS A 1 470 ? -11.520 -20.213 16.064 1.00 95.75 470 LYS A O 1
ATOM 3632 N N . LEU A 1 471 ? -10.934 -18.677 14.531 1.00 94.06 471 LEU A N 1
ATOM 3633 C CA . LEU A 1 471 ? -11.201 -17.520 15.391 1.00 94.06 471 LEU A CA 1
ATOM 3634 C C . LEU A 1 471 ? -12.691 -17.339 15.674 1.00 94.06 471 LEU A C 1
ATOM 3636 O O . LEU A 1 471 ? -13.056 -17.040 16.804 1.00 94.06 471 LEU A O 1
ATOM 3640 N N . ILE A 1 472 ? -13.554 -17.561 14.680 1.00 93.00 472 ILE A N 1
ATOM 3641 C CA . ILE A 1 472 ? -15.010 -17.527 14.888 1.00 93.00 472 ILE A CA 1
ATOM 3642 C C . ILE A 1 472 ? -15.467 -18.605 15.873 1.00 93.00 472 ILE A C 1
ATOM 3644 O O . ILE A 1 472 ? -16.377 -18.359 16.656 1.00 93.00 472 ILE A O 1
ATOM 3648 N N . ALA A 1 473 ? -14.850 -19.787 15.838 1.00 93.12 473 ALA A N 1
ATOM 3649 C CA . ALA A 1 473 ? -15.203 -20.892 16.724 1.00 93.12 473 ALA A CA 1
ATOM 3650 C C . ALA A 1 473 ? -14.774 -20.677 18.187 1.00 93.12 473 ALA A C 1
ATOM 3652 O O . ALA A 1 473 ? -15.193 -21.445 19.054 1.00 93.12 473 ALA A O 1
ATOM 3653 N N . LEU A 1 474 ? -13.942 -19.668 18.478 1.00 89.88 474 LEU A N 1
ATOM 3654 C CA . LEU A 1 474 ? -13.604 -19.316 19.854 1.00 89.88 474 LEU A CA 1
ATOM 3655 C C . LEU A 1 474 ? -14.833 -18.730 20.571 1.00 89.88 474 LEU A C 1
ATOM 3657 O O . LEU A 1 474 ? -15.593 -17.973 19.952 1.00 89.88 474 LEU A O 1
ATOM 3661 N N . PRO A 1 475 ? -15.021 -19.036 21.868 1.00 83.25 475 PRO A N 1
ATOM 3662 C CA . PRO A 1 475 ? -16.080 -18.426 22.666 1.00 83.25 475 PRO A CA 1
ATOM 3663 C C . PRO A 1 475 ? -15.947 -16.894 22.686 1.00 83.25 475 PRO A C 1
ATOM 3665 O O . PRO A 1 475 ? -14.876 -16.346 22.415 1.00 83.25 475 PRO A O 1
ATOM 3668 N N . ASP A 1 476 ? -17.072 -16.209 22.893 1.00 73.38 476 ASP A N 1
ATOM 3669 C CA . ASP A 1 476 ? -17.115 -14.751 23.082 1.00 73.38 476 ASP A CA 1
ATOM 3670 C C . ASP A 1 476 ? -16.462 -14.315 24.397 1.00 73.38 476 ASP A C 1
ATOM 3672 O O . ASP A 1 476 ? -16.640 -15.029 25.414 1.00 73.38 476 ASP A O 1
#

Sequence (476 aa):
LLQARINREVCREAIIKLNEDLLADCPTCILQKQQCLPNLTSQQHILLSNKPLAFPSTRSYDGVATYLSADSNQAINSCLAAEARSSSLVHKVKCHISGSLRGISASNIHDSWADLFEISLTLATAIIASWFICYLILRYENLHAHLSHDPIQPGIQKFHSQPTPRIGGIAIMAGLLAVTALEIILHAASSPINNVISFFMIASLPVFLGGITEDVTKNVSVAQRLLLSLLSAAIAIWLLGALINRTDIPVLDSAIAWLPFTIALTALIISGTCNAINIIDGYNGLSSGYSIITLVAMSVIAYLVNDHTVMIISLAMMGSLLGFMSWNWPRGKIFMGDGGAYLLGFTLAELAVLLLYRNPSVSPWAPFCLLAYPVFETLFSVYRRRFLHKTKASQPDSMHLHHLIFTKILRSYATTNFDEVTKKNSAVAPLILIPACINAIIILCFWQSTLILLPLFIAVCVLYVITYYKLIALPD

pLDDT: mean 83.06, std 18.5, range [25.27, 98.88]

Radius of gyration: 24.9 Å; chains: 1; bounding box: 68×47×71 Å

Foldseek 3Di:
DVVVVVLVVLLVVLVVVLVVLLCVQCVQKDWDDWDFPDDQDPVRCVQVDQAFAQAKWKDFLGTTTGIDGPDLVSRQVSQVVSQVPPDDPRNRIDIDHGPDGNADDPDDPVVVVVVVVLLVVLLVQLLCQLLVVVVVCLVPVVVQLLFFWDDPDDDLLDLADDTAGQASLVSLLRLLVRSLVVCCVVDPCPDPLNQLSVLLNVLLVLQLVLFNCCSRPVPQAPVNNLVSLLSSLLSCCVRVVQWPCDQPPVVVNVQSVDPVSRSVVLSCQLSLLLVLLVVQQRFFCASLLLLLLLLVLLLVLCVSQVVVNLNSLSSSSNSSSNSSSVCRPLQHNHGCTSSNSSSSSNSLSSSLSSSVVSGVQFNNLLSVLSSLQSSLLLVVLCCCCCPVVVHDSRDDDQLGLLSLCLVQPQPVDDDPDNVSSSNSRNVSRVVVSVVSNVSSVVSSVQRRPPPVSVVVSVVVSVVSVVSSVVSVPGDD